Protein AF-A0A101II07-F1 (afdb_monomer)

Foldseek 3Di:
DQPDPDPLVPDDLLCLLVQLLSLLLQLQQQQDDVSNVVSLVSLLSNLVSLCVRALVPLVCCLPPLQSNLLSLLSLLCLLQPVLPQCLVPQDAPDPVSVVSNVCSVVPVLVSSLVSSVSSLVSNVSSCPRPLNVLVVVVCVPQPNVLSVVSRCVVPVPCHNVNSLVSSLSNLVSLLVCLVRDPRCQQCNDPVDGHSSLSNNLLRQFQQDLFFTKDFPPRNDDLQLLQLLLQLLLCQCCVPSDHVVLPGDRLAQAEEEEAEKLAPCRVVSSLSNLFQNVLSRYFYAYEPAHADLVLSLCCLAPVDDLSRYAWYKYWAPPWDFSRMIGIATDGSNSHRRDPSNSVSSSSSSSSCSSSVHGGRGDDVVVCVVVVSYHYDHSQVVVLVVLQCAPVPDPGDHDDLQVVCVVQVVHEAEAEPLLISCQPRVVVNCVVSVHHYDYDNNHSDSNSVPFRISDPDPPRD

Sequence (459 aa):
MSKQGFEFEELEVAQFGMAFNGLNRDLMTAEDAEAWQPVIQAMSQFLDVLDQKLISNQAKIAEDHGDSSRAFSILLTLIAVGTQYRLEQFKPKDDAGRERRRIIVEEYIPQTGALRGKAIDLAKKYLAAPVFDSLRDAINYEILPLLDSMDYQKDPDRWMPFRVVQIANIYERLYGFRLRSADPLLVGDDQKPGLLRAIYDRKYLRFGTSGVRGRWAADFTERRAKQVVQAVCDFLNDIDVPDFVGAENLSGKKIVIGYDTRRNADRVAEWTASVCLANGFEVAFANRDTPTPALVYYLTDYLPAEDVAGLLICTASHNPPEWQGIKFNPRLGYPAPSNVTDYLAFHINELQLLDAGARTTDVEEARLSGRLKGFDPLDDYVNWIKDNGNGNARIPVDFDRIRDFFSDKMLVIDEFHGSGRGYMTRLAGEAGVRYTVIHAQRDPELTGLAYANPEEPFI

Solvent-accessible surface area (backbone atoms only — not comparable to full-atom values): 24416 Å² total; per-residue (Å²): 119,54,98,64,85,70,61,63,88,76,60,50,76,91,47,48,40,59,55,49,44,53,46,53,49,50,48,69,66,36,86,49,69,84,52,31,52,46,33,54,52,50,49,50,53,50,52,52,46,49,34,65,77,38,49,70,34,46,66,50,50,57,73,36,35,71,59,35,21,42,53,53,34,52,29,48,47,39,49,22,52,56,51,47,50,73,65,76,66,55,74,58,89,51,71,69,34,47,52,52,46,48,50,42,62,72,46,49,48,55,54,33,29,50,51,26,42,53,29,44,55,50,49,53,50,45,66,63,26,72,79,38,57,79,44,43,68,58,41,62,72,68,37,49,57,49,52,62,67,60,28,34,93,82,45,72,84,63,44,34,74,56,28,46,53,43,48,48,51,44,40,54,51,52,42,56,44,48,82,66,44,86,50,54,59,41,51,30,58,99,88,45,81,4,37,32,51,41,36,42,74,44,51,76,52,68,38,47,79,66,23,40,68,25,41,54,80,74,66,35,38,73,68,54,53,32,31,52,44,38,34,52,46,34,42,37,49,45,57,92,60,58,76,90,53,62,69,57,73,36,68,62,23,26,34,38,37,33,17,32,42,46,82,56,16,63,62,49,37,51,49,44,48,15,25,41,46,50,70,50,30,29,35,40,34,48,74,51,53,42,32,69,70,50,53,31,42,46,49,55,72,70,40,63,75,88,49,44,44,22,36,40,35,20,39,44,80,51,53,53,64,64,42,36,24,44,24,57,20,46,46,82,48,48,65,44,53,67,60,46,26,52,48,42,21,51,46,32,38,46,36,53,53,61,68,53,81,50,59,65,47,68,56,66,62,30,40,76,71,59,44,34,40,76,44,75,57,63,67,62,46,52,50,52,52,62,46,28,41,66,93,51,96,48,76,60,59,60,46,65,62,51,25,61,72,33,69,90,51,76,46,78,43,76,33,55,20,40,24,54,43,67,54,61,61,48,53,37,50,75,34,68,39,53,67,50,76,41,52,68,54,84,36,43,80,31,84,96,47,88,39,57,38,95,45,88,89,52,102

Radius of gyration: 24.93 Å; Cα contacts (8 Å, |Δi|>4): 748; chains: 1; bounding box: 62×57×58 Å

pLDDT: mean 93.77, std 6.98, range [34.81, 98.94]

Structure (mmCIF, N/CA/C/O backbone):
data_AF-A0A101II07-F1
#
_entry.id   AF-A0A101II07-F1
#
loop_
_atom_site.group_PDB
_atom_site.id
_atom_site.type_symbol
_atom_site.label_atom_id
_atom_site.label_alt_id
_atom_site.label_comp_id
_atom_site.label_asym_id
_atom_site.label_entity_id
_atom_site.label_seq_id
_atom_site.pdbx_PDB_ins_code
_atom_site.Cartn_x
_atom_site.Cartn_y
_atom_site.Cartn_z
_atom_site.occupancy
_atom_site.B_iso_or_equiv
_atom_site.auth_seq_id
_atom_site.auth_comp_id
_atom_site.auth_asym_id
_atom_site.auth_atom_id
_atom_site.pdbx_PDB_model_num
ATOM 1 N N . MET A 1 1 ? -10.588 26.723 13.654 1.00 34.81 1 MET A N 1
ATOM 2 C CA . MET A 1 1 ? -11.704 26.075 12.932 1.00 34.81 1 MET A CA 1
ATOM 3 C C . MET A 1 1 ? -11.079 25.230 11.841 1.00 34.81 1 MET A C 1
ATOM 5 O O . MET A 1 1 ? -10.252 25.768 11.117 1.00 34.81 1 MET A O 1
ATOM 9 N N . SER A 1 2 ? -11.376 23.929 11.788 1.00 39.50 2 SER A N 1
ATOM 10 C CA . SER A 1 2 ? -10.920 23.068 10.683 1.00 39.50 2 SER A CA 1
ATOM 11 C C . SER A 1 2 ? -11.383 23.670 9.348 1.00 39.50 2 SER A C 1
ATOM 13 O O . SER A 1 2 ? -12.411 24.356 9.321 1.00 39.50 2 SER A O 1
ATOM 15 N N . LYS A 1 3 ? -10.654 23.440 8.246 1.00 49.25 3 LYS A N 1
ATOM 16 C CA . LYS A 1 3 ? -11.093 23.918 6.917 1.00 49.25 3 LYS A CA 1
ATOM 17 C C . LYS A 1 3 ? -12.462 23.341 6.527 1.00 49.25 3 LYS A C 1
ATOM 19 O O . LYS A 1 3 ? -13.152 23.911 5.687 1.00 49.25 3 LYS A O 1
ATOM 24 N N . GLN A 1 4 ? -12.873 22.252 7.174 1.00 53.72 4 GLN A N 1
ATOM 25 C CA . GLN A 1 4 ? -14.207 21.673 7.105 1.00 53.72 4 GLN A CA 1
ATOM 26 C C . GLN A 1 4 ? -14.983 22.027 8.386 1.00 53.72 4 GLN A C 1
ATOM 28 O O . GLN A 1 4 ? -14.682 21.547 9.481 1.00 53.72 4 GLN A O 1
ATOM 33 N N . GLY A 1 5 ? -15.962 22.924 8.270 1.00 53.25 5 GLY A N 1
ATOM 34 C CA . GLY A 1 5 ? -16.843 23.336 9.365 1.00 53.25 5 GLY A CA 1
ATOM 35 C C . GLY A 1 5 ? -17.804 22.223 9.784 1.00 53.25 5 GLY A C 1
ATOM 36 O O . GLY A 1 5 ? -18.990 22.302 9.493 1.00 53.25 5 GLY A O 1
ATOM 37 N N . PHE A 1 6 ? -17.299 21.170 10.427 1.00 61.41 6 PHE A N 1
ATOM 38 C CA . PHE A 1 6 ? -18.148 20.141 11.014 1.00 61.41 6 PHE A CA 1
ATOM 39 C C . PHE A 1 6 ? -18.793 20.670 12.292 1.00 61.41 6 PHE A C 1
ATOM 41 O O . PHE A 1 6 ? -18.102 20.995 13.259 1.00 61.41 6 PHE A O 1
ATO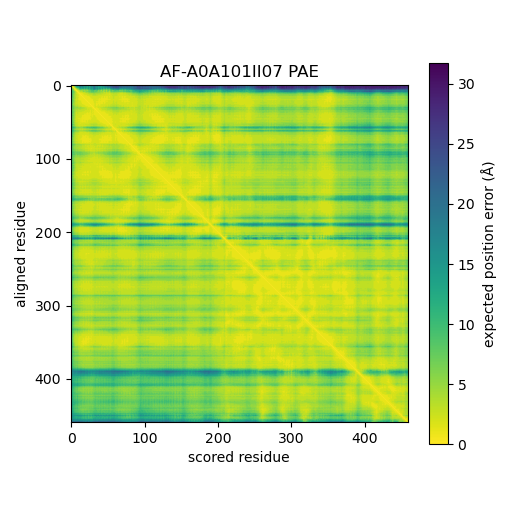M 48 N N . GLU A 1 7 ? -20.121 20.694 12.320 1.00 78.44 7 GLU A N 1
ATOM 49 C CA . GLU A 1 7 ? -20.871 20.745 13.570 1.00 78.44 7 GLU A CA 1
ATOM 50 C C . GLU A 1 7 ? -20.822 19.347 14.197 1.00 78.44 7 GLU A C 1
ATOM 52 O O . GLU A 1 7 ? -21.615 18.464 13.878 1.00 78.44 7 GLU A O 1
ATOM 57 N N . PHE A 1 8 ? -19.806 19.103 15.033 1.00 82.25 8 PHE A N 1
ATOM 58 C CA . PHE A 1 8 ? -19.496 17.767 15.554 1.00 82.25 8 PHE A CA 1
ATOM 59 C C . PHE A 1 8 ? -20.674 17.094 16.277 1.00 82.25 8 PHE A C 1
ATOM 61 O O . PHE A 1 8 ? -20.804 15.874 16.216 1.00 82.25 8 PHE A O 1
ATOM 68 N N . GLU A 1 9 ? -21.551 17.863 16.921 1.00 77.12 9 GLU A N 1
ATOM 69 C CA . GLU A 1 9 ? -22.730 17.330 17.618 1.00 77.12 9 GLU A CA 1
ATOM 70 C C . GLU A 1 9 ? -23.759 16.714 16.648 1.00 77.12 9 GLU A C 1
ATOM 72 O O . GLU A 1 9 ? -24.388 15.694 16.958 1.00 77.12 9 GLU A O 1
ATOM 77 N N . GLU A 1 10 ? -23.858 17.254 15.432 1.00 87.88 10 GLU A N 1
ATOM 78 C CA . GLU A 1 10 ? -24.752 16.775 14.372 1.00 87.88 10 GLU A CA 1
ATOM 79 C C . GLU A 1 10 ? -24.145 15.630 13.545 1.00 87.88 10 GLU A C 1
ATOM 81 O O . GLU A 1 10 ? -24.823 15.032 12.715 1.00 87.88 10 GLU A O 1
ATOM 86 N N . LEU A 1 11 ? -22.875 15.280 13.778 1.00 90.56 11 LEU A N 1
ATOM 87 C CA . LEU A 1 11 ? -22.165 14.288 12.973 1.00 90.56 11 LEU A CA 1
ATOM 88 C C . LEU A 1 11 ? -22.763 12.886 13.154 1.00 90.56 11 LEU A C 1
ATOM 90 O O . LEU A 1 11 ? -22.750 12.330 14.256 1.00 90.56 11 LEU A O 1
ATOM 94 N N . GLU A 1 12 ? -23.253 12.287 12.075 1.00 91.31 12 GLU A N 1
ATOM 95 C CA . GLU A 1 12 ? -23.774 10.921 12.086 1.00 91.31 12 GLU A CA 1
ATOM 96 C C . GLU A 1 12 ? -22.651 9.883 11.963 1.00 91.31 12 GLU A C 1
ATOM 98 O O . GLU A 1 12 ? -21.600 10.142 11.375 1.00 91.31 12 GLU A O 1
ATOM 103 N N . VAL A 1 13 ? -22.874 8.671 12.488 1.00 91.00 13 VAL A N 1
ATOM 104 C CA . VAL A 1 13 ? -21.845 7.607 12.527 1.00 91.00 13 VAL A CA 1
ATOM 105 C C . VAL A 1 13 ? -21.311 7.277 11.125 1.00 91.00 13 VAL A C 1
ATOM 107 O O . VAL A 1 13 ? -20.101 7.141 10.931 1.00 91.00 13 VAL A O 1
ATOM 110 N N . ALA A 1 14 ? -22.191 7.263 10.120 1.00 90.69 14 ALA A N 1
ATOM 111 C CA . ALA A 1 14 ? -21.824 7.041 8.722 1.00 90.69 14 ALA A CA 1
ATOM 112 C C . ALA A 1 14 ? -20.841 8.098 8.168 1.00 90.69 14 ALA A C 1
ATOM 114 O O . ALA A 1 14 ? -20.113 7.830 7.213 1.00 90.69 14 ALA A O 1
ATOM 115 N N . GLN A 1 15 ? -20.784 9.292 8.768 1.00 94.38 15 GLN A N 1
ATOM 116 C CA . GLN A 1 15 ? -19.916 10.396 8.348 1.00 94.38 15 GLN A CA 1
ATOM 117 C C . GLN A 1 15 ? -18.546 10.384 9.043 1.00 94.38 15 GLN A C 1
ATOM 119 O O . GLN A 1 15 ? -17.667 11.162 8.666 1.00 94.38 15 GLN A O 1
ATOM 124 N N . PHE A 1 16 ? -18.313 9.494 10.016 1.00 95.69 16 PHE A N 1
ATOM 125 C CA . PHE A 1 16 ? -17.067 9.464 10.790 1.00 95.69 16 PHE A CA 1
ATOM 126 C C . PHE A 1 16 ? -15.820 9.242 9.937 1.00 95.69 16 PHE A C 1
ATOM 128 O O . PHE A 1 16 ? -14.796 9.866 10.199 1.00 95.69 16 PHE A O 1
ATOM 135 N N . GLY A 1 17 ? -15.898 8.410 8.892 1.00 96.31 17 GLY A N 1
ATOM 136 C CA . GLY A 1 17 ? -14.773 8.214 7.970 1.00 96.31 17 GLY A CA 1
ATOM 137 C C . GLY A 1 17 ? -14.383 9.505 7.245 1.00 96.31 17 GLY A C 1
ATOM 138 O O . GLY A 1 17 ? -13.204 9.837 7.162 1.00 96.31 17 GLY A O 1
ATOM 139 N N . MET A 1 18 ? -15.376 10.263 6.771 1.00 96.19 18 MET A N 1
ATOM 140 C CA . MET A 1 18 ? -15.161 11.527 6.060 1.00 96.19 18 MET A CA 1
ATOM 141 C C . MET A 1 18 ? -14.607 12.607 6.987 1.00 96.19 18 MET A C 1
ATOM 143 O O . MET A 1 18 ? -13.607 13.237 6.650 1.00 96.19 18 MET A O 1
ATOM 147 N N . ALA A 1 19 ? -15.210 12.772 8.167 1.00 96.50 19 ALA A N 1
ATOM 148 C CA . ALA A 1 19 ? -14.749 13.739 9.157 1.00 96.50 19 ALA A CA 1
ATOM 149 C C . ALA A 1 19 ? -13.323 13.434 9.632 1.00 96.50 19 ALA A C 1
ATOM 151 O O . ALA A 1 19 ? -12.477 14.328 9.664 1.00 96.50 19 ALA A O 1
ATOM 152 N N . PHE A 1 20 ? -13.025 12.165 9.937 1.00 97.50 20 PHE A N 1
ATOM 153 C CA . PHE A 1 20 ? -11.681 11.762 10.334 1.00 97.50 20 PHE A CA 1
ATOM 154 C C . PHE A 1 20 ? -10.655 12.015 9.228 1.00 97.50 20 PHE A C 1
ATOM 156 O O . PHE A 1 20 ? -9.605 12.580 9.516 1.00 97.50 20 PHE A O 1
ATOM 163 N N . ASN A 1 21 ? -10.942 11.636 7.977 1.00 96.88 21 ASN A N 1
ATOM 164 C CA . ASN A 1 21 ? -10.013 11.858 6.865 1.00 96.88 21 ASN A CA 1
ATOM 165 C C . ASN A 1 21 ? -9.688 13.347 6.693 1.00 96.88 21 ASN A C 1
ATOM 167 O O . ASN A 1 21 ? -8.514 13.698 6.596 1.00 96.88 21 ASN A O 1
ATOM 171 N N . GLY A 1 22 ? -10.701 14.222 6.743 1.00 96.00 22 GLY A N 1
ATOM 172 C CA . GLY A 1 22 ? -10.507 15.672 6.681 1.00 96.00 22 GLY A CA 1
ATOM 173 C C . GLY A 1 22 ? -9.586 16.187 7.788 1.00 96.00 22 GLY A C 1
ATOM 174 O O . GLY A 1 22 ? -8.566 16.814 7.509 1.00 96.00 22 GLY A O 1
ATOM 175 N N . LEU A 1 23 ? -9.882 15.840 9.044 1.00 96.06 23 LEU A N 1
ATOM 176 C CA . LEU A 1 23 ? -9.069 16.255 10.193 1.00 96.06 23 LEU A CA 1
ATOM 177 C C . LEU A 1 23 ? -7.649 15.675 10.157 1.00 96.06 23 LEU A C 1
ATOM 179 O O . LEU A 1 23 ? -6.684 16.354 10.501 1.00 96.06 23 LEU A O 1
ATOM 183 N N . ASN A 1 24 ? -7.500 14.415 9.751 1.00 95.81 24 ASN A N 1
ATOM 184 C CA . ASN A 1 24 ? -6.204 13.747 9.689 1.00 95.81 24 ASN A CA 1
ATOM 185 C C . ASN A 1 24 ? -5.328 14.342 8.574 1.00 95.81 24 ASN A C 1
ATOM 187 O O . ASN A 1 24 ? -4.112 14.444 8.729 1.00 95.81 24 ASN A O 1
ATOM 191 N N . ARG A 1 25 ? -5.939 14.789 7.472 1.00 95.31 25 ARG A N 1
ATOM 192 C CA . ARG A 1 25 ? -5.268 15.491 6.370 1.00 95.31 25 ARG A CA 1
ATOM 193 C C . ARG A 1 25 ? -4.876 16.917 6.751 1.00 95.31 25 ARG A C 1
ATOM 195 O O . ARG A 1 25 ? -3.749 17.328 6.467 1.00 95.31 25 ARG A O 1
ATOM 202 N N . ASP A 1 26 ? -5.737 17.635 7.469 1.00 95.06 26 ASP A N 1
ATOM 203 C CA . ASP A 1 26 ? -5.389 18.929 8.069 1.00 95.06 26 ASP A CA 1
ATOM 204 C C . ASP A 1 26 ? -4.197 18.772 9.038 1.00 95.06 26 ASP A C 1
ATOM 206 O O . ASP A 1 26 ? -3.255 19.564 9.010 1.00 95.06 26 ASP A O 1
ATOM 210 N N . LEU A 1 27 ? -4.162 17.694 9.833 1.00 94.62 27 LEU A N 1
ATOM 211 C CA . LEU A 1 27 ? -3.056 17.416 10.758 1.00 94.62 27 LEU A CA 1
ATOM 212 C C . LEU A 1 27 ? -1.766 17.027 10.021 1.00 94.62 27 LEU A C 1
ATOM 214 O O . LEU A 1 27 ? -0.676 17.441 10.416 1.00 94.62 27 LEU A O 1
ATOM 218 N N . MET A 1 28 ? -1.873 16.250 8.939 1.00 93.88 28 MET A N 1
ATOM 219 C CA . MET A 1 28 ? -0.735 15.871 8.097 1.00 93.88 28 MET A CA 1
ATOM 220 C C . MET A 1 28 ? -0.077 17.091 7.445 1.00 93.88 28 MET A C 1
ATOM 222 O O . MET A 1 28 ? 1.154 17.149 7.357 1.00 93.88 28 MET A O 1
ATOM 226 N N . THR A 1 29 ? -0.877 18.062 7.008 1.00 93.56 29 THR A N 1
ATOM 227 C CA . THR A 1 29 ? -0.419 19.247 6.266 1.00 93.56 29 THR A CA 1
ATOM 228 C C . THR A 1 29 ? 0.008 20.414 7.156 1.00 93.56 29 THR A C 1
ATOM 230 O O . THR A 1 29 ? 0.790 21.246 6.708 1.00 93.56 29 THR A O 1
ATOM 233 N N . ALA A 1 30 ? -0.414 20.459 8.422 1.00 93.19 30 ALA A N 1
ATOM 234 C CA . ALA A 1 30 ? -0.081 21.541 9.349 1.00 93.19 30 ALA A CA 1
ATOM 235 C C . ALA A 1 30 ? 1.435 21.713 9.587 1.00 93.19 30 ALA A C 1
ATOM 237 O O . ALA A 1 30 ? 2.133 20.778 9.988 1.00 93.19 30 ALA A O 1
ATOM 238 N N . GLU A 1 31 ? 1.972 22.914 9.361 1.00 89.06 31 GLU A N 1
ATOM 239 C CA . GLU A 1 31 ? 3.422 23.161 9.403 1.00 89.06 31 GLU A CA 1
ATOM 240 C C . GLU A 1 31 ? 3.943 23.812 10.686 1.00 89.06 31 GLU A C 1
ATOM 242 O O . GLU A 1 31 ? 5.141 23.666 10.981 1.00 89.06 31 GLU A O 1
ATOM 247 N N . ASP A 1 32 ? 3.063 24.492 11.419 1.00 91.00 32 ASP A N 1
ATOM 248 C CA . ASP A 1 32 ? 3.349 25.314 12.593 1.00 91.00 32 ASP A CA 1
ATOM 249 C C . ASP A 1 32 ? 2.227 25.237 13.649 1.00 91.00 32 ASP A C 1
ATOM 251 O O . ASP A 1 32 ? 1.185 24.602 13.449 1.00 91.00 32 ASP A O 1
ATOM 255 N N . ALA A 1 33 ? 2.466 25.884 14.794 1.00 90.50 33 ALA A N 1
ATOM 256 C CA . ALA A 1 33 ? 1.568 25.871 15.942 1.00 90.50 33 ALA A CA 1
ATOM 257 C C . ALA A 1 33 ? 0.176 26.424 15.635 1.00 90.50 33 ALA A C 1
ATOM 259 O O . AL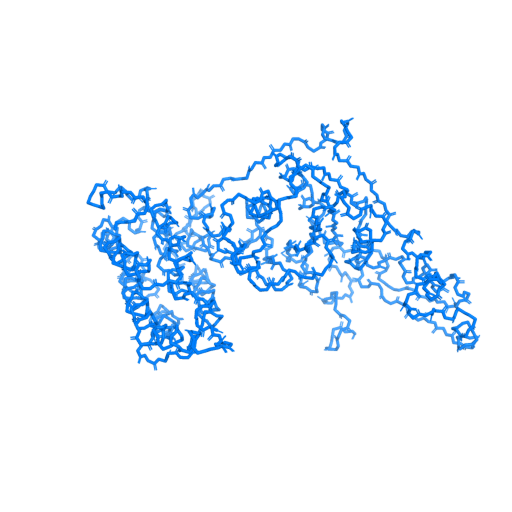A A 1 33 ? -0.818 25.843 16.072 1.00 90.50 33 ALA A O 1
ATOM 260 N N . GLU A 1 34 ? 0.096 27.494 14.847 1.00 92.44 34 GLU A N 1
ATOM 261 C CA . GLU A 1 34 ? -1.176 28.101 14.462 1.00 92.44 34 GLU A CA 1
ATOM 262 C C . GLU A 1 34 ? -2.007 27.146 13.596 1.00 92.44 34 GLU A C 1
ATOM 264 O O . GLU A 1 34 ? -3.232 27.097 13.728 1.00 92.44 34 GLU A O 1
ATOM 269 N N . ALA A 1 35 ? -1.345 26.332 12.767 1.00 93.38 35 ALA A N 1
ATOM 270 C CA . ALA A 1 35 ? -1.991 25.333 11.931 1.00 93.38 35 ALA A CA 1
ATOM 271 C C . ALA A 1 35 ? -2.399 24.063 12.699 1.00 93.38 35 ALA A C 1
ATOM 273 O O . ALA A 1 35 ? -3.531 23.603 12.545 1.00 93.38 35 ALA A O 1
ATOM 274 N N . TRP A 1 36 ? -1.523 23.464 13.520 1.00 94.81 36 TRP A N 1
ATOM 275 C CA . TRP A 1 36 ? -1.840 22.166 14.142 1.00 94.81 36 TRP A CA 1
ATOM 276 C C . TRP A 1 36 ? -2.691 22.276 15.408 1.00 94.81 36 TRP A C 1
ATOM 278 O O . TRP A 1 36 ? -3.478 21.366 15.667 1.00 94.81 36 TRP A O 1
ATOM 288 N N . GLN A 1 37 ? -2.590 23.353 16.201 1.00 94.44 37 GLN A N 1
ATOM 289 C CA . GLN A 1 37 ? -3.314 23.443 17.480 1.00 94.44 37 GLN A CA 1
ATOM 290 C C . GLN A 1 37 ? -4.845 23.351 17.304 1.00 94.44 37 GLN A C 1
ATOM 292 O O . GLN A 1 37 ? -5.468 22.527 17.986 1.00 94.44 37 GLN A O 1
ATOM 297 N N . PRO A 1 38 ? -5.482 24.088 16.364 1.00 94.88 38 PRO A N 1
ATOM 298 C CA . PRO A 1 38 ? -6.923 23.975 16.139 1.00 94.88 38 PRO A CA 1
ATOM 299 C C . PRO A 1 38 ? -7.340 22.584 15.651 1.00 94.88 38 PRO A C 1
ATOM 301 O O . PRO A 1 38 ? -8.431 22.118 15.977 1.00 94.88 38 PRO A O 1
ATOM 304 N N . VAL A 1 39 ? -6.482 21.917 14.874 1.00 95.38 39 VAL A N 1
ATOM 305 C CA . VAL A 1 39 ? -6.759 20.585 14.325 1.00 95.38 39 VAL A CA 1
ATOM 306 C C . VAL A 1 39 ? -6.659 19.518 15.410 1.00 95.38 39 VAL A C 1
ATOM 308 O O . VAL A 1 39 ? -7.523 18.650 15.486 1.00 95.38 39 VAL A O 1
ATOM 311 N N . ILE A 1 40 ? -5.666 19.602 16.300 1.00 96.50 40 ILE A N 1
ATOM 312 C CA . ILE A 1 40 ? -5.541 18.705 17.459 1.00 96.50 40 ILE A CA 1
ATOM 313 C C . ILE A 1 40 ? -6.764 18.844 18.372 1.00 96.50 40 ILE A C 1
ATOM 315 O O . ILE A 1 40 ? -7.322 17.835 18.811 1.00 96.50 40 ILE A O 1
ATOM 319 N N . GLN A 1 41 ? -7.223 20.076 18.621 1.00 95.62 41 GLN A N 1
ATOM 320 C CA . GLN A 1 41 ? -8.437 20.321 19.399 1.00 95.62 41 GLN A CA 1
ATOM 321 C C . GLN A 1 41 ? -9.673 19.711 18.722 1.00 95.62 41 GLN A C 1
ATOM 323 O O . GLN A 1 41 ? -10.435 19.000 19.377 1.00 95.62 41 GLN A O 1
ATOM 328 N N . ALA A 1 42 ? -9.842 19.940 17.418 1.00 95.94 42 ALA A N 1
ATOM 329 C CA . ALA A 1 42 ? -10.951 19.391 16.642 1.00 95.94 42 ALA A CA 1
ATOM 330 C C . ALA A 1 42 ? -10.925 17.853 16.596 1.00 95.94 42 ALA A C 1
ATOM 332 O O . ALA A 1 42 ? -11.958 17.218 16.783 1.00 95.94 42 ALA A O 1
ATOM 333 N N . MET A 1 43 ? -9.751 17.237 16.433 1.00 97.25 43 MET A N 1
ATOM 334 C CA . MET A 1 43 ? -9.599 15.780 16.486 1.00 97.25 43 MET A CA 1
ATOM 335 C C . MET A 1 43 ? -9.931 15.232 17.879 1.00 97.25 43 MET A C 1
ATOM 337 O O . MET A 1 43 ? -10.577 14.194 17.991 1.00 97.25 43 MET A O 1
ATOM 341 N N . SER A 1 44 ? -9.557 15.937 18.951 1.00 97.19 44 SER A N 1
ATOM 342 C CA . SER A 1 44 ? -9.945 15.553 20.313 1.00 97.19 44 SER A CA 1
ATOM 343 C C . SER A 1 44 ? -11.465 15.600 20.506 1.00 97.19 44 SER A C 1
ATOM 345 O O . SER A 1 44 ? -12.025 14.638 21.029 1.00 97.19 44 SER A O 1
ATOM 347 N N . GLN A 1 45 ? -12.141 16.656 20.039 1.00 96.50 45 GLN A N 1
ATOM 348 C CA . GLN A 1 45 ? -13.608 16.766 20.080 1.00 96.50 45 GLN A CA 1
ATOM 349 C C . GLN A 1 45 ? -14.287 15.677 19.242 1.00 96.50 45 GLN A C 1
ATOM 351 O O . GLN A 1 45 ? -15.244 15.050 19.689 1.00 96.50 45 GLN A O 1
ATOM 356 N N . PHE A 1 46 ? -13.753 15.389 18.054 1.00 97.31 46 PHE A N 1
ATOM 357 C CA . PHE A 1 46 ? -14.215 14.284 17.221 1.00 97.31 46 PHE A CA 1
ATOM 358 C C . PHE A 1 46 ? -14.136 12.938 17.960 1.00 97.31 46 PHE A C 1
ATOM 360 O O . PHE A 1 46 ? -15.078 12.152 17.889 1.00 97.31 46 PHE A O 1
ATOM 367 N N . LEU A 1 47 ? -13.064 12.682 18.721 1.00 97.88 47 LEU A N 1
ATOM 368 C CA . LEU A 1 47 ? -12.957 11.471 19.543 1.00 97.88 47 LEU A CA 1
ATOM 369 C C . LEU A 1 47 ? -14.018 11.402 20.654 1.00 97.88 47 LEU A C 1
ATOM 371 O O . LEU A 1 47 ? -14.470 10.302 20.966 1.00 97.88 47 LEU A O 1
ATOM 375 N N . ASP A 1 48 ? -14.442 12.535 21.226 1.00 97.19 48 ASP A N 1
ATOM 376 C CA . ASP A 1 48 ? -15.538 12.558 22.210 1.00 97.19 48 ASP A CA 1
ATOM 377 C C . ASP A 1 48 ? -16.874 12.171 21.563 1.00 97.19 48 ASP A C 1
ATOM 379 O O . ASP A 1 48 ? -17.623 11.361 22.111 1.00 97.19 48 ASP A O 1
ATOM 383 N N . VAL A 1 49 ? -17.146 12.678 20.358 1.00 96.44 49 VAL A N 1
ATOM 384 C CA . VAL A 1 49 ? -18.353 12.322 19.595 1.00 96.44 49 VAL A CA 1
ATOM 385 C C . VAL A 1 49 ? -18.327 10.860 19.148 1.00 96.44 49 VAL A C 1
ATOM 387 O O . VAL A 1 49 ? -19.336 10.160 19.269 1.00 96.44 49 VAL A O 1
ATOM 390 N N . LEU A 1 50 ? -17.174 10.376 18.675 1.00 96.44 50 LEU A N 1
ATOM 391 C CA . LEU A 1 50 ? -16.952 8.971 18.331 1.00 96.44 50 LEU A CA 1
ATOM 392 C C . LEU A 1 50 ? -17.238 8.064 19.536 1.00 96.44 50 LEU A C 1
ATOM 394 O O . LEU A 1 50 ? -17.902 7.031 19.397 1.00 96.44 50 LEU A O 1
ATOM 398 N N . ASP A 1 51 ? -16.774 8.463 20.724 1.00 97.31 51 ASP A N 1
ATOM 399 C CA . ASP A 1 51 ? -17.055 7.735 21.955 1.00 97.31 51 ASP A CA 1
ATOM 400 C C . ASP A 1 51 ? -18.548 7.733 22.283 1.00 97.31 51 ASP A C 1
ATOM 402 O O . ASP A 1 51 ? -19.153 6.670 22.435 1.00 97.31 51 ASP A O 1
ATOM 406 N N . GLN A 1 52 ? -19.164 8.912 22.336 1.00 95.44 52 GLN A N 1
ATOM 407 C CA . GLN A 1 52 ? -20.562 9.073 22.721 1.00 95.44 52 GLN A CA 1
ATOM 408 C C . GLN A 1 52 ? -21.521 8.312 21.795 1.00 95.44 52 GLN A C 1
ATOM 410 O O . GLN A 1 52 ? -22.431 7.631 22.271 1.00 95.44 52 GLN A O 1
ATOM 415 N N . LYS A 1 53 ? -21.348 8.429 20.472 1.00 93.44 53 LYS A N 1
ATOM 416 C CA . LYS A 1 53 ? -22.313 7.895 19.495 1.00 93.44 53 LYS A CA 1
ATOM 417 C C . LYS A 1 53 ? -22.102 6.417 19.160 1.00 93.44 53 LYS A C 1
ATOM 419 O O . LYS A 1 53 ? -23.048 5.782 18.671 1.00 93.44 53 LYS A O 1
ATOM 424 N N . LEU A 1 54 ? -20.906 5.874 19.420 1.00 94.31 54 LEU A N 1
ATOM 425 C CA . LEU A 1 54 ? -20.554 4.502 19.054 1.00 94.31 54 LEU A CA 1
ATOM 426 C C . LEU A 1 54 ? -19.837 3.716 20.161 1.00 94.31 54 LEU A C 1
ATOM 428 O O . LEU A 1 54 ? -20.372 2.700 20.587 1.00 94.31 54 LEU A O 1
ATOM 432 N N . ILE A 1 55 ? -18.663 4.142 20.643 1.00 95.50 55 ILE A N 1
ATOM 433 C CA . ILE A 1 55 ? -17.827 3.291 21.525 1.00 95.50 55 ILE A CA 1
ATOM 434 C C . ILE A 1 55 ? -18.499 3.036 22.884 1.00 95.50 55 ILE A C 1
ATOM 436 O O . ILE A 1 55 ? -18.444 1.929 23.418 1.00 95.50 55 ILE A O 1
ATOM 440 N N . SER A 1 56 ? -19.179 4.040 23.435 1.00 94.62 56 SER A N 1
ATOM 441 C CA . SER A 1 56 ? -19.983 3.912 24.656 1.00 94.62 56 SER A CA 1
ATOM 442 C C . SER A 1 56 ? -21.272 3.117 24.442 1.00 94.62 56 SER A C 1
ATOM 444 O O . SER A 1 56 ? -21.847 2.610 25.405 1.00 94.62 56 SER A O 1
ATOM 446 N N . ASN A 1 57 ? -21.727 2.971 23.195 1.00 92.19 57 ASN A N 1
ATOM 447 C CA . ASN A 1 57 ? -22.888 2.165 22.848 1.00 92.19 57 ASN A CA 1
ATOM 448 C C . ASN A 1 57 ? -22.448 0.745 22.464 1.00 92.19 57 ASN A C 1
ATOM 450 O O . ASN A 1 57 ? -22.368 0.378 21.293 1.00 92.19 57 ASN A O 1
ATOM 454 N N . GLN A 1 58 ? -22.168 -0.068 23.482 1.00 86.12 58 GLN A N 1
ATOM 455 C CA . GLN A 1 58 ? -21.599 -1.405 23.304 1.00 86.12 58 GLN A CA 1
ATOM 456 C C . GLN A 1 58 ? -22.467 -2.359 22.462 1.00 86.12 58 GLN A C 1
ATOM 458 O O . GLN A 1 58 ? -21.921 -3.269 21.843 1.00 86.12 58 GLN A O 1
ATOM 463 N N . ALA A 1 59 ? -23.786 -2.143 22.388 1.00 86.56 59 ALA A N 1
ATOM 464 C CA . ALA A 1 59 ? -24.670 -2.916 21.512 1.00 86.56 59 ALA A CA 1
ATOM 465 C C . ALA A 1 59 ? -24.382 -2.636 20.026 1.00 86.56 59 ALA A C 1
ATOM 467 O O . ALA A 1 59 ? -24.232 -3.568 19.236 1.00 86.56 59 ALA A O 1
ATOM 468 N N . LYS A 1 60 ? -24.177 -1.362 19.654 1.00 88.81 60 LYS A N 1
ATOM 469 C CA . LYS A 1 60 ? -23.824 -0.985 18.274 1.00 88.81 60 LYS A CA 1
ATOM 470 C C . LYS A 1 60 ? -22.513 -1.605 17.801 1.00 88.81 60 LYS A C 1
ATOM 472 O O . LYS A 1 60 ? -22.396 -1.927 16.623 1.00 88.81 60 LYS A O 1
ATOM 477 N N . ILE A 1 61 ? -21.547 -1.798 18.705 1.00 92.56 61 ILE A N 1
ATOM 478 C CA . ILE A 1 61 ? -20.265 -2.442 18.375 1.00 92.56 61 ILE A CA 1
ATOM 479 C C . ILE A 1 61 ? -20.491 -3.847 17.799 1.00 92.56 61 ILE A C 1
ATOM 481 O O . ILE A 1 61 ? -19.773 -4.251 16.882 1.00 92.56 61 ILE A O 1
ATOM 485 N N . ALA A 1 62 ? -21.484 -4.568 18.323 1.00 88.69 62 ALA A N 1
ATOM 486 C CA . ALA A 1 62 ? -21.807 -5.935 17.940 1.00 88.69 62 ALA A CA 1
ATOM 487 C C . ALA A 1 62 ? -22.740 -6.018 16.719 1.00 88.69 62 ALA A C 1
ATOM 489 O O . ALA A 1 62 ? -22.632 -6.943 15.924 1.00 88.69 62 ALA A O 1
ATOM 490 N N . GLU A 1 63 ? -23.661 -5.067 16.563 1.00 88.00 63 GLU A N 1
ATOM 491 C CA . GLU A 1 63 ? -24.711 -5.131 15.536 1.00 88.00 63 GLU A CA 1
ATOM 492 C C . GLU A 1 63 ? -24.270 -4.543 14.185 1.00 88.00 63 GLU A C 1
ATOM 494 O O . GLU A 1 63 ? -24.565 -5.111 13.124 1.00 88.00 63 GLU A O 1
ATOM 499 N N . ASP A 1 64 ? -23.512 -3.440 14.209 1.00 91.94 64 ASP A N 1
ATOM 500 C CA . ASP A 1 64 ? -23.050 -2.737 13.011 1.00 91.94 64 ASP A CA 1
ATOM 501 C C . ASP A 1 64 ? -21.550 -2.945 12.786 1.00 91.94 64 ASP A C 1
ATOM 503 O O . ASP A 1 64 ? -20.712 -2.101 13.106 1.00 91.94 64 ASP A O 1
ATOM 507 N N . HIS A 1 65 ? -21.191 -4.088 12.198 1.00 94.12 65 HIS A N 1
ATOM 508 C CA . HIS A 1 65 ? -19.791 -4.413 11.911 1.00 94.12 65 HIS A CA 1
ATOM 509 C C . HIS A 1 65 ? -19.112 -3.377 10.999 1.00 94.12 65 HIS A C 1
ATOM 511 O O . HIS A 1 65 ? -17.894 -3.206 11.078 1.00 94.12 65 HIS A O 1
ATOM 517 N N . GLY A 1 66 ? -19.865 -2.701 10.125 1.00 93.81 66 GLY A N 1
ATOM 518 C CA . GLY A 1 66 ? -19.327 -1.749 9.156 1.00 93.81 66 GLY A CA 1
ATOM 519 C C . GLY A 1 66 ? -18.818 -0.484 9.835 1.00 93.81 66 GLY A C 1
ATOM 520 O O . GLY A 1 66 ? -17.656 -0.113 9.639 1.00 93.81 66 GLY A O 1
ATOM 521 N N . ASP A 1 67 ? -19.666 0.125 10.659 1.00 94.69 67 ASP A N 1
ATOM 522 C CA . ASP A 1 67 ? -19.353 1.343 11.403 1.00 94.69 67 ASP A CA 1
ATOM 523 C C . ASP A 1 67 ? -18.433 1.060 12.597 1.00 94.69 67 ASP A C 1
ATOM 525 O O . ASP A 1 67 ? -17.465 1.789 12.826 1.00 94.69 67 ASP A O 1
ATOM 529 N N . SER A 1 68 ? -18.665 -0.055 13.295 1.00 95.69 68 SER A N 1
ATOM 530 C CA . SER A 1 68 ? -17.850 -0.537 14.416 1.00 95.69 68 SER A CA 1
ATOM 531 C C . SER A 1 68 ? -16.389 -0.767 14.011 1.00 95.69 68 SER A C 1
ATOM 533 O O . SER A 1 68 ? -15.469 -0.175 14.586 1.00 95.69 68 SER A O 1
ATOM 535 N N . SER A 1 69 ? -16.156 -1.525 12.931 1.00 96.75 69 SER A N 1
ATOM 536 C CA . SER A 1 69 ? -14.800 -1.735 12.407 1.00 96.75 69 SER A CA 1
ATOM 537 C C . SER A 1 69 ? -14.150 -0.438 11.922 1.00 96.75 69 SER A C 1
ATOM 539 O O . SER A 1 69 ? -12.941 -0.265 12.091 1.00 96.75 69 SER A O 1
ATOM 541 N N . ARG A 1 70 ? -14.924 0.489 11.334 1.00 97.44 70 ARG A N 1
ATOM 542 C CA . ARG A 1 70 ? -14.410 1.783 10.860 1.00 97.44 70 ARG A CA 1
ATOM 543 C C . ARG A 1 70 ? -13.938 2.642 12.019 1.00 97.44 70 ARG A C 1
ATOM 545 O O . ARG A 1 70 ? -12.846 3.192 11.945 1.00 97.44 70 ARG A O 1
ATOM 552 N N . ALA A 1 71 ? -14.711 2.714 13.096 1.00 97.38 71 ALA A N 1
ATOM 553 C CA . ALA A 1 71 ? -14.316 3.444 14.290 1.00 97.38 71 ALA A CA 1
ATOM 554 C C . ALA A 1 71 ? -13.060 2.864 14.936 1.00 97.38 71 ALA A C 1
ATOM 556 O O . ALA A 1 71 ? -12.147 3.612 15.277 1.00 97.38 71 ALA A O 1
ATOM 557 N N . PHE A 1 72 ? -12.962 1.538 15.047 1.00 98.25 72 PHE A N 1
ATOM 558 C CA . PHE A 1 72 ? -11.748 0.921 15.570 1.00 98.25 72 PHE A CA 1
ATOM 559 C C . PHE A 1 72 ? -10.531 1.184 14.666 1.00 98.25 72 PHE A C 1
ATOM 561 O O . PHE A 1 72 ? -9.447 1.488 15.162 1.00 98.25 72 PHE A O 1
ATOM 568 N N . SER A 1 73 ? -10.716 1.157 13.341 1.00 98.06 73 SER A N 1
ATOM 569 C CA . SER A 1 73 ? -9.663 1.508 12.381 1.00 98.06 73 SER A CA 1
ATOM 570 C C . SER A 1 73 ? -9.242 2.978 12.483 1.00 98.06 73 SER A C 1
ATOM 572 O O . SER A 1 73 ? -8.048 3.257 12.521 1.00 98.06 73 SER A O 1
ATOM 574 N N . ILE A 1 74 ? -10.188 3.909 12.652 1.00 98.50 74 ILE A N 1
ATOM 575 C CA . ILE A 1 74 ? -9.924 5.331 12.938 1.00 98.50 74 ILE A CA 1
ATOM 576 C C . ILE A 1 74 ? -9.024 5.490 14.170 1.00 98.50 74 ILE A C 1
ATOM 578 O O . ILE A 1 74 ? -8.014 6.194 14.102 1.00 98.50 74 ILE A O 1
ATOM 582 N N . LEU A 1 75 ? -9.340 4.801 15.273 1.00 98.69 75 LEU A N 1
ATOM 583 C CA . LEU A 1 75 ? -8.530 4.843 16.493 1.00 98.69 75 LEU A CA 1
ATOM 584 C C . LEU A 1 75 ? -7.114 4.319 16.240 1.00 98.69 75 LEU A C 1
ATOM 586 O O . LEU A 1 75 ? -6.146 4.998 16.569 1.00 98.69 75 LEU A O 1
ATOM 590 N N . LEU A 1 76 ? -6.973 3.142 15.620 1.00 98.56 76 LEU A N 1
ATOM 591 C CA . LEU A 1 76 ? -5.659 2.558 15.332 1.00 98.56 76 LEU A CA 1
ATOM 592 C C . LEU A 1 76 ? -4.838 3.420 14.364 1.00 98.56 76 LEU A C 1
ATOM 594 O O . LEU A 1 76 ? -3.639 3.601 14.575 1.00 98.56 76 LEU A O 1
ATOM 598 N N . THR A 1 77 ? -5.470 4.003 13.347 1.00 97.69 77 THR A N 1
ATOM 599 C CA . THR A 1 77 ? -4.817 4.938 12.427 1.00 97.69 77 THR A CA 1
ATOM 600 C C . THR A 1 77 ? -4.332 6.170 13.180 1.00 97.69 77 THR A C 1
ATOM 602 O O . THR A 1 77 ? -3.160 6.522 13.063 1.00 97.69 77 THR A O 1
ATOM 605 N N . LEU A 1 78 ? -5.161 6.783 14.028 1.00 97.81 78 LEU A N 1
ATOM 606 C CA . LEU A 1 78 ? -4.744 7.940 14.821 1.00 97.81 78 LEU A CA 1
ATOM 607 C C . LEU A 1 78 ? -3.594 7.603 15.783 1.00 97.81 78 LEU A C 1
ATOM 609 O O . LEU A 1 78 ? -2.657 8.388 15.925 1.00 97.81 78 LEU A O 1
ATOM 613 N N . ILE A 1 79 ? -3.607 6.413 16.389 1.00 97.81 79 ILE A N 1
ATOM 614 C CA . ILE A 1 79 ? -2.509 5.939 17.241 1.00 97.81 79 ILE A CA 1
ATOM 615 C C . ILE A 1 79 ? -1.201 5.837 16.446 1.00 97.81 79 ILE A C 1
ATOM 617 O O . ILE A 1 79 ? -0.140 6.272 16.912 1.00 97.81 79 ILE A O 1
ATOM 621 N N . ALA A 1 80 ? -1.269 5.290 15.233 1.00 95.31 80 ALA A N 1
ATOM 622 C CA . ALA A 1 80 ? -0.098 5.072 14.398 1.00 95.31 80 ALA A CA 1
ATOM 623 C C . ALA A 1 80 ? 0.452 6.354 13.771 1.00 95.31 80 ALA A C 1
ATOM 625 O O . ALA A 1 80 ? 1.660 6.579 13.842 1.00 95.31 80 ALA A O 1
ATOM 626 N N . VAL A 1 81 ? -0.407 7.197 13.192 1.00 93.12 81 VAL A N 1
ATOM 627 C CA . VAL A 1 81 ? 0.020 8.319 12.338 1.00 93.12 81 VAL A CA 1
ATOM 628 C C . VAL A 1 81 ? -0.378 9.701 12.855 1.00 93.12 81 VAL A C 1
ATOM 630 O O . VAL A 1 81 ? 0.063 10.689 12.283 1.00 93.12 81 VAL A O 1
ATOM 633 N N . GLY A 1 82 ? -1.132 9.806 13.957 1.00 90.62 82 GLY A N 1
ATOM 634 C CA . GLY A 1 82 ? -1.571 11.097 14.512 1.00 90.62 82 GLY A CA 1
ATOM 635 C C . GLY A 1 82 ? -0.415 12.038 14.859 1.00 90.62 82 GLY A C 1
ATOM 636 O O . GLY A 1 82 ? -0.455 13.222 14.545 1.00 90.62 82 GLY A O 1
ATOM 637 N N . THR A 1 83 ? 0.670 11.505 15.424 1.00 93.12 83 THR A N 1
ATOM 638 C CA . THR A 1 83 ? 1.957 12.214 15.473 1.00 93.12 83 THR A CA 1
ATOM 639 C C . THR A 1 83 ? 2.712 11.985 14.160 1.00 93.12 83 THR A C 1
ATOM 641 O O . THR A 1 83 ? 3.248 10.896 13.938 1.00 93.12 83 THR A O 1
ATOM 644 N N . GLN A 1 84 ? 2.743 13.008 13.303 1.00 92.56 84 GLN A N 1
ATOM 645 C CA . GLN A 1 84 ? 3.359 12.969 11.967 1.00 92.56 84 GLN A CA 1
ATOM 646 C C . GLN A 1 84 ? 4.873 12.691 11.984 1.00 92.56 84 GLN A C 1
ATOM 648 O O . GLN A 1 84 ? 5.657 13.462 12.547 1.00 92.56 84 GLN A O 1
ATOM 653 N N . TYR A 1 85 ? 5.302 11.648 11.264 1.00 92.69 85 TYR A N 1
ATOM 654 C CA . TYR A 1 85 ? 6.702 11.201 11.231 1.00 92.69 85 TYR A CA 1
ATOM 655 C C . TYR A 1 85 ? 7.675 12.256 10.693 1.00 92.69 85 TYR A C 1
ATOM 657 O O . TYR A 1 85 ? 8.787 12.392 11.200 1.00 92.69 85 TYR A O 1
ATOM 665 N N . ARG A 1 86 ? 7.246 13.068 9.715 1.00 91.56 86 ARG A N 1
ATOM 666 C CA . ARG A 1 86 ? 8.060 14.171 9.169 1.00 91.56 86 ARG A CA 1
ATOM 667 C C . ARG A 1 86 ? 8.462 15.197 10.236 1.00 91.56 86 ARG A C 1
ATOM 669 O O . ARG A 1 86 ? 9.542 15.774 10.146 1.00 91.56 86 ARG A O 1
ATOM 676 N N . LEU A 1 87 ? 7.611 15.405 11.245 1.00 93.19 87 LEU A N 1
ATOM 677 C CA . LEU A 1 87 ? 7.877 16.307 12.366 1.00 93.19 87 LEU A CA 1
ATOM 678 C C . LEU A 1 87 ? 8.700 15.598 13.451 1.00 93.19 87 LEU A C 1
ATOM 680 O O . LEU A 1 87 ? 9.667 16.177 13.945 1.00 93.19 87 LEU A O 1
ATOM 684 N N . GLU A 1 88 ? 8.425 14.318 13.734 1.00 92.31 88 GLU A N 1
ATOM 685 C CA . GLU A 1 88 ? 9.268 13.491 14.621 1.00 92.31 88 GLU A CA 1
ATOM 686 C C . GLU A 1 88 ? 10.734 13.471 14.144 1.00 92.31 88 GLU A C 1
ATOM 688 O O . GLU A 1 88 ? 11.651 13.672 14.945 1.00 92.31 88 GLU A O 1
ATOM 693 N N . GLN A 1 89 ? 10.953 13.329 12.830 1.00 91.56 89 GLN A N 1
ATOM 694 C CA . GLN A 1 89 ? 12.271 13.303 12.177 1.00 91.56 89 GLN A CA 1
ATOM 695 C C . GLN A 1 89 ? 12.824 14.671 11.780 1.00 91.56 89 GLN A C 1
ATOM 697 O O . GLN A 1 89 ? 13.885 14.730 11.153 1.00 91.56 89 GLN A O 1
ATOM 702 N N . PHE A 1 90 ? 12.140 15.770 12.100 1.00 93.19 90 PHE A N 1
ATOM 703 C CA . PHE A 1 90 ? 12.569 17.087 11.645 1.00 93.19 90 PHE A CA 1
ATOM 704 C C . PHE A 1 90 ? 13.976 17.421 12.165 1.00 93.19 90 PHE A C 1
ATOM 706 O O . PHE A 1 90 ? 14.195 17.523 13.374 1.00 93.19 90 PHE A O 1
ATOM 713 N N . LYS A 1 91 ? 14.931 17.605 11.243 1.00 93.38 91 LYS A N 1
ATOM 714 C CA . LYS A 1 91 ? 16.314 17.993 11.545 1.00 93.38 91 LYS A CA 1
ATOM 715 C C . LYS A 1 91 ? 16.552 19.441 11.102 1.00 93.38 91 LYS A C 1
ATOM 717 O O . LYS A 1 91 ? 16.422 19.721 9.909 1.00 93.38 91 LYS A O 1
ATOM 722 N N . PRO A 1 92 ? 16.903 20.353 12.024 1.00 94.38 92 PRO A N 1
ATOM 723 C CA . PRO A 1 92 ? 17.116 21.756 11.693 1.00 94.38 92 PRO A CA 1
ATOM 724 C C . PRO A 1 92 ? 18.372 21.945 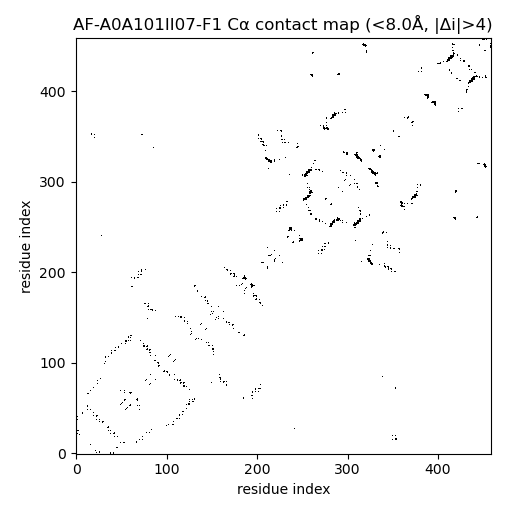10.832 1.00 94.38 92 PRO A C 1
ATOM 726 O O . PRO A 1 92 ? 19.379 21.273 11.053 1.00 94.38 92 PRO A O 1
ATOM 729 N N . LYS A 1 93 ? 18.318 22.869 9.866 1.00 95.00 93 LYS A N 1
ATOM 730 C CA . LYS A 1 93 ? 19.462 23.238 9.006 1.00 95.00 93 LYS A CA 1
ATOM 731 C C . LYS A 1 93 ? 20.055 24.609 9.345 1.00 95.00 93 LYS A C 1
ATOM 733 O O . LYS A 1 93 ? 21.197 24.879 8.997 1.00 95.00 93 LYS A O 1
ATOM 738 N N . ASP A 1 94 ? 19.288 25.445 10.031 1.00 95.56 94 ASP A N 1
ATOM 739 C CA . ASP A 1 94 ? 19.597 26.827 10.381 1.00 95.56 94 ASP A CA 1
ATOM 740 C C . ASP A 1 94 ? 18.967 27.190 11.741 1.00 95.56 94 ASP A C 1
ATOM 742 O O . ASP A 1 94 ? 18.406 26.341 12.441 1.00 95.56 94 ASP A O 1
ATOM 746 N N . ASP A 1 95 ? 19.112 28.447 12.152 1.00 95.12 95 ASP A N 1
ATOM 747 C CA . ASP A 1 95 ? 18.662 28.958 13.451 1.00 95.12 95 ASP A CA 1
ATOM 748 C C . ASP A 1 95 ? 17.134 28.954 13.570 1.00 95.12 95 ASP A C 1
ATOM 750 O O . ASP A 1 95 ? 16.597 28.503 14.582 1.00 95.12 95 ASP A O 1
ATOM 754 N N . ALA A 1 96 ? 16.438 29.357 12.503 1.00 93.38 96 ALA A N 1
ATOM 755 C CA . ALA A 1 96 ? 14.982 29.281 12.414 1.00 93.38 96 ALA A CA 1
ATOM 756 C C . ALA A 1 96 ? 14.486 27.829 12.525 1.00 93.38 96 ALA A C 1
ATOM 758 O O . ALA A 1 96 ? 13.523 27.536 13.230 1.00 93.38 96 ALA A O 1
ATOM 759 N N . GLY A 1 97 ? 15.189 26.886 11.897 1.00 94.88 97 GLY A N 1
ATOM 760 C CA . GLY A 1 97 ? 14.935 25.463 12.033 1.00 94.88 97 GLY A CA 1
ATOM 761 C C . GLY A 1 97 ? 15.139 24.970 13.463 1.00 94.88 97 GLY A C 1
ATOM 762 O O . GLY A 1 97 ? 14.358 24.142 13.927 1.00 94.88 97 GLY A O 1
ATOM 763 N N . ARG A 1 98 ? 16.160 25.447 14.189 1.00 96.31 98 ARG A N 1
ATOM 764 C CA . ARG A 1 98 ? 16.367 25.049 15.597 1.00 96.31 98 ARG A CA 1
ATOM 765 C C . ARG A 1 98 ? 15.209 25.502 16.477 1.00 96.31 98 ARG A C 1
ATOM 767 O O . ARG A 1 98 ? 14.740 24.708 17.288 1.00 96.31 98 ARG A O 1
ATOM 774 N N . GLU A 1 99 ? 14.706 26.710 16.250 1.00 94.56 99 GLU A N 1
ATOM 775 C CA . GLU A 1 99 ? 13.501 27.203 16.917 1.00 94.56 99 GLU A CA 1
ATOM 776 C C . GLU A 1 99 ? 12.272 26.354 16.563 1.00 94.56 99 GLU A C 1
ATOM 778 O O . GLU A 1 99 ? 11.571 25.866 17.446 1.00 94.56 99 GLU A O 1
ATOM 783 N N . ARG A 1 100 ? 12.074 26.048 15.276 1.00 94.50 100 ARG A N 1
ATOM 784 C CA . ARG A 1 100 ? 11.001 25.145 14.835 1.00 94.50 100 ARG A CA 1
ATOM 785 C C . ARG A 1 100 ? 11.097 23.769 15.495 1.00 94.50 100 ARG A C 1
ATOM 787 O O . ARG A 1 100 ? 10.087 23.215 15.916 1.00 94.50 100 ARG A O 1
ATOM 794 N N . ARG A 1 101 ? 12.303 23.201 15.605 1.00 95.69 101 ARG A N 1
ATOM 795 C CA . ARG A 1 101 ? 12.513 21.912 16.278 1.00 95.69 101 ARG A CA 1
ATOM 796 C C . ARG A 1 101 ? 12.154 21.995 17.760 1.00 95.69 101 ARG A C 1
ATOM 798 O O . ARG A 1 101 ? 11.563 21.043 18.262 1.00 95.69 101 ARG A O 1
ATOM 805 N N . ARG A 1 102 ? 12.483 23.100 18.434 1.00 95.69 102 ARG A N 1
ATOM 806 C CA . ARG A 1 102 ? 12.092 23.340 19.828 1.00 95.69 102 ARG A CA 1
ATOM 807 C C . ARG A 1 102 ? 10.572 23.309 19.977 1.00 95.69 102 ARG A C 1
ATOM 809 O O . ARG A 1 102 ? 10.075 22.493 20.741 1.00 95.69 102 ARG A O 1
ATOM 816 N N . ILE A 1 103 ? 9.852 24.080 19.162 1.00 95.56 103 ILE A N 1
ATOM 817 C CA . ILE A 1 103 ? 8.379 24.114 19.155 1.00 95.56 103 ILE A CA 1
ATOM 818 C C . ILE A 1 103 ? 7.787 22.718 18.889 1.00 95.56 103 ILE A C 1
ATOM 820 O O . ILE A 1 103 ? 6.862 22.286 19.575 1.00 95.56 103 ILE A O 1
ATOM 824 N N . ILE A 1 104 ? 8.340 21.965 17.930 1.00 95.38 104 ILE A N 1
ATOM 825 C CA . ILE A 1 104 ? 7.882 20.596 17.646 1.00 95.38 104 ILE A CA 1
ATOM 826 C C . ILE A 1 104 ? 8.009 19.699 18.889 1.00 95.38 104 ILE A C 1
ATOM 828 O O . ILE A 1 104 ? 7.093 18.938 19.197 1.00 95.38 104 ILE A O 1
ATOM 832 N N . VAL A 1 105 ? 9.142 19.762 19.588 1.00 94.12 105 VAL A N 1
ATOM 833 C CA . VAL A 1 105 ? 9.425 18.902 20.747 1.00 94.12 105 VAL A CA 1
ATOM 834 C C . VAL A 1 105 ? 8.646 19.334 21.989 1.00 94.12 105 VAL A C 1
ATOM 836 O O . VAL A 1 105 ? 8.158 18.474 22.717 1.00 94.12 105 VAL A O 1
ATOM 839 N N . GLU A 1 106 ? 8.526 20.636 22.234 1.00 94.56 106 GLU A N 1
ATOM 840 C CA . GLU A 1 106 ? 7.913 21.181 23.451 1.00 94.56 106 GLU A CA 1
ATOM 841 C C . GLU A 1 106 ? 6.383 21.263 23.361 1.00 94.56 106 GLU A C 1
ATOM 843 O O . GLU A 1 106 ? 5.707 21.101 24.375 1.00 94.56 106 GLU A O 1
ATOM 848 N N . GLU A 1 107 ? 5.821 21.453 22.163 1.00 94.00 107 GLU A N 1
ATOM 849 C CA . GLU A 1 107 ? 4.376 21.623 21.978 1.00 94.00 107 GLU A CA 1
ATOM 850 C C . GLU A 1 107 ? 3.744 20.482 21.179 1.00 94.00 107 GLU A C 1
ATOM 852 O O . GLU A 1 107 ? 2.872 19.769 21.681 1.00 94.00 107 GLU A O 1
ATOM 857 N N . TYR A 1 108 ? 4.176 20.287 19.932 1.00 95.38 108 TYR A N 1
ATOM 858 C CA . TYR A 1 108 ? 3.479 19.404 18.995 1.00 95.38 108 TYR A CA 1
ATOM 859 C C . TYR A 1 108 ? 3.510 17.929 19.420 1.00 95.38 108 TYR A C 1
ATOM 861 O O . TYR A 1 108 ? 2.474 17.253 19.433 1.00 95.38 108 TYR A O 1
ATOM 869 N N . ILE A 1 109 ? 4.692 17.410 19.765 1.00 94.62 109 ILE A N 1
ATOM 870 C CA . ILE A 1 109 ? 4.860 16.004 20.145 1.00 94.62 109 ILE A CA 1
ATOM 871 C C . ILE A 1 109 ? 4.041 15.682 21.416 1.00 94.62 109 ILE A C 1
ATOM 873 O O . ILE A 1 109 ? 3.268 14.724 21.368 1.00 94.62 109 ILE A O 1
ATOM 877 N N . PRO A 1 110 ? 4.102 16.466 22.515 1.00 94.62 110 PRO A N 1
ATOM 878 C CA . PRO A 1 110 ? 3.253 16.237 23.685 1.00 94.62 110 PRO A CA 1
ATOM 879 C C . PRO A 1 110 ? 1.750 16.317 23.393 1.00 94.62 110 PRO A C 1
ATOM 881 O O . PRO A 1 110 ? 0.996 15.457 23.848 1.00 94.62 110 PRO A O 1
ATOM 884 N N . GLN A 1 111 ? 1.300 17.307 22.614 1.00 95.50 111 GLN A N 1
ATOM 885 C CA . GLN A 1 111 ? -0.124 17.489 22.306 1.00 95.50 111 GLN A CA 1
ATOM 886 C C . GLN A 1 111 ? -0.683 16.343 21.450 1.00 95.50 111 GLN A C 1
ATOM 888 O O . GLN A 1 111 ? -1.727 15.771 21.771 1.00 95.50 111 GLN A O 1
ATOM 893 N N . THR A 1 112 ? 0.030 15.947 20.391 1.00 96.06 112 THR A N 1
ATOM 894 C CA . THR A 1 112 ? -0.362 14.778 19.583 1.00 96.06 112 THR A CA 1
ATOM 895 C C . THR A 1 112 ? -0.174 13.460 20.338 1.00 96.06 112 THR A C 1
ATOM 897 O O . THR A 1 112 ? -0.938 12.520 20.130 1.00 96.06 112 THR A O 1
ATOM 900 N N . GLY A 1 113 ? 0.780 13.393 21.271 1.00 95.75 113 GLY A N 1
ATOM 901 C CA . GLY A 1 113 ? 0.943 12.284 22.208 1.00 95.75 113 GLY A CA 1
ATOM 902 C C . GLY A 1 113 ? -0.260 12.117 23.142 1.00 95.75 113 GLY A C 1
ATOM 903 O O . GLY A 1 113 ? -0.724 10.996 23.342 1.00 95.75 113 GLY A O 1
ATOM 904 N N . ALA A 1 114 ? -0.825 13.215 23.653 1.00 95.62 114 ALA A N 1
ATOM 905 C CA . ALA A 1 114 ? -2.052 13.190 24.453 1.00 95.62 114 ALA A CA 1
ATOM 906 C C . ALA A 1 114 ? -3.269 12.740 23.627 1.00 95.62 114 ALA A C 1
ATOM 908 O O . ALA A 1 114 ? -4.058 11.910 24.080 1.00 95.62 114 ALA A O 1
ATOM 909 N N . LEU A 1 115 ? -3.381 13.221 22.385 1.00 96.06 115 LEU A N 1
ATOM 910 C CA . LEU A 1 115 ? -4.401 12.769 21.435 1.00 96.06 115 LEU A CA 1
ATOM 911 C C . LEU A 1 115 ? -4.290 11.258 21.158 1.00 96.06 115 LEU A C 1
ATOM 913 O O . LEU A 1 115 ? -5.294 10.545 21.154 1.00 96.06 115 LEU A O 1
ATOM 917 N N . ARG A 1 116 ? -3.061 10.754 20.996 1.00 96.12 116 ARG A N 1
ATOM 918 C CA . ARG A 1 116 ? -2.768 9.321 20.871 1.00 96.12 116 ARG A CA 1
ATOM 919 C C . ARG A 1 116 ? -3.166 8.537 22.124 1.00 96.12 116 ARG A C 1
ATOM 921 O O . ARG A 1 116 ? -3.760 7.473 21.986 1.00 96.12 116 ARG A O 1
ATOM 928 N N . GLY A 1 117 ? -2.888 9.057 23.320 1.00 96.75 117 GLY A N 1
ATOM 929 C CA . GLY A 1 117 ? -3.327 8.460 24.587 1.00 96.75 117 GLY A CA 1
ATOM 930 C C . GLY A 1 117 ? -4.849 8.312 24.660 1.00 96.75 117 GLY A C 1
ATOM 931 O O . GLY A 1 117 ? -5.352 7.218 24.903 1.00 96.75 117 GLY A O 1
ATOM 932 N N . LYS A 1 118 ? -5.589 9.369 24.304 1.00 97.88 118 LYS A N 1
ATOM 933 C CA . LYS A 1 118 ? -7.058 9.330 24.225 1.00 97.88 118 LYS A CA 1
ATOM 934 C C . LYS A 1 118 ? -7.558 8.254 23.254 1.00 97.88 118 LYS A C 1
ATOM 936 O O . LYS A 1 118 ? -8.472 7.502 23.581 1.00 97.88 118 LYS A O 1
ATOM 941 N N . ALA A 1 119 ? -6.939 8.136 22.078 1.00 98.44 119 ALA A N 1
ATOM 942 C CA . ALA A 1 119 ? -7.283 7.094 21.112 1.00 98.44 119 ALA A CA 1
ATOM 943 C C . ALA A 1 119 ? -6.976 5.674 21.631 1.00 98.44 119 ALA A C 1
ATOM 945 O O . ALA A 1 119 ? -7.763 4.758 21.391 1.00 98.44 119 ALA A O 1
ATOM 946 N N . ILE A 1 120 ? -5.873 5.488 22.371 1.00 98.62 120 ILE A N 1
ATOM 947 C CA . ILE A 1 120 ? -5.541 4.222 23.048 1.00 98.62 120 ILE A CA 1
ATOM 948 C C . ILE A 1 120 ? -6.632 3.855 24.056 1.00 98.62 120 ILE A C 1
ATOM 950 O O . ILE A 1 120 ? -7.120 2.725 24.031 1.00 98.62 120 ILE A O 1
ATOM 954 N N . ASP A 1 121 ? -7.046 4.787 24.912 1.00 98.50 121 ASP A N 1
ATOM 955 C CA . ASP A 1 121 ? -8.064 4.526 25.935 1.00 98.50 121 ASP A CA 1
ATOM 956 C C . ASP A 1 121 ? -9.417 4.168 25.315 1.00 98.50 121 ASP A C 1
ATOM 958 O O . ASP A 1 121 ? -10.072 3.213 25.741 1.00 98.50 121 ASP A O 1
ATOM 962 N N . LEU A 1 122 ? -9.798 4.857 24.240 1.00 98.62 122 LEU A N 1
ATOM 963 C CA . LEU A 1 122 ? -10.991 4.528 23.467 1.00 98.62 122 LEU A CA 1
ATOM 964 C C . LEU A 1 122 ? -10.888 3.164 22.773 1.00 98.62 122 LEU A C 1
ATOM 966 O O . LEU A 1 122 ? -11.865 2.416 22.757 1.00 98.62 122 LEU A O 1
ATOM 970 N N . ALA A 1 123 ? -9.714 2.784 22.262 1.00 98.69 123 ALA A N 1
ATOM 971 C CA . ALA A 1 123 ? -9.502 1.461 21.673 1.00 98.69 123 ALA A CA 1
ATOM 972 C C . ALA A 1 123 ? -9.627 0.352 22.731 1.00 98.69 123 ALA A C 1
ATOM 974 O O . ALA A 1 123 ? -10.238 -0.687 22.474 1.00 98.69 123 ALA A O 1
ATOM 975 N N . LYS A 1 124 ? -9.114 0.584 23.947 1.00 98.62 124 LYS A N 1
ATOM 976 C CA . LYS A 1 124 ? -9.294 -0.324 25.090 1.00 98.62 124 LYS A CA 1
ATOM 977 C C . LYS A 1 124 ? -10.764 -0.423 25.500 1.00 98.62 124 LYS A C 1
ATOM 979 O O . LYS A 1 124 ? -11.252 -1.526 25.725 1.00 98.62 124 LYS A O 1
ATOM 984 N N . LYS A 1 125 ? -11.481 0.706 25.553 1.00 98.44 125 LYS A N 1
ATOM 985 C CA . LYS A 1 125 ? -12.921 0.759 25.855 1.00 98.44 125 LYS A CA 1
ATOM 986 C C . LYS A 1 125 ? -13.752 0.003 24.816 1.00 98.44 125 LYS A C 1
ATOM 988 O O . LYS A 1 125 ? -14.631 -0.765 25.193 1.00 98.44 125 LYS A O 1
ATOM 993 N N . TYR A 1 126 ? -13.430 0.159 23.532 1.00 98.31 126 TYR A N 1
ATOM 994 C CA . TYR A 1 126 ? -14.045 -0.591 22.434 1.00 98.31 126 TYR A CA 1
ATOM 995 C C . TYR A 1 126 ? -13.842 -2.103 22.602 1.00 98.31 126 TYR A C 1
ATOM 997 O O . TYR A 1 126 ? -14.804 -2.868 22.595 1.00 98.31 126 TYR A O 1
ATOM 1005 N N . LEU A 1 127 ? -12.596 -2.534 22.832 1.00 98.25 127 LEU A N 1
ATOM 1006 C CA . LEU A 1 127 ? -12.264 -3.946 23.063 1.00 98.25 127 LEU A CA 1
ATOM 1007 C C . LEU A 1 127 ? -12.837 -4.484 24.379 1.00 98.25 127 LEU A C 1
ATOM 1009 O O . LEU A 1 127 ? -12.831 -5.694 24.600 1.00 98.25 127 LEU A O 1
ATOM 1013 N N . ALA A 1 128 ? -13.337 -3.599 25.246 1.00 97.31 128 ALA A N 1
ATOM 1014 C CA . ALA A 1 128 ? -14.005 -3.981 26.470 1.00 97.31 128 ALA A CA 1
ATOM 1015 C C . ALA A 1 128 ? -15.503 -4.273 26.315 1.00 97.31 128 ALA A C 1
ATOM 1017 O O . ALA A 1 128 ? -16.123 -4.687 27.298 1.00 97.31 128 ALA A O 1
ATOM 1018 N N . ALA A 1 129 ? -16.074 -4.098 25.121 1.00 97.25 129 ALA A N 1
ATOM 1019 C CA . ALA A 1 129 ? -17.472 -4.406 24.851 1.00 97.25 129 ALA A CA 1
ATOM 1020 C C . ALA A 1 129 ? -17.790 -5.911 25.037 1.00 97.25 129 ALA A C 1
ATOM 1022 O O . ALA A 1 129 ? -16.938 -6.746 24.723 1.00 97.25 129 ALA A O 1
ATOM 1023 N N . PRO A 1 130 ? -19.014 -6.278 25.473 1.00 96.62 130 PRO A N 1
ATOM 1024 C CA . PRO A 1 130 ? -19.399 -7.664 25.759 1.00 96.62 130 PRO A CA 1
ATOM 1025 C C . PRO A 1 130 ? -19.254 -8.632 24.581 1.00 96.62 130 PRO A C 1
ATOM 1027 O O . PRO A 1 130 ? -18.995 -9.813 24.783 1.00 96.62 130 PRO A O 1
ATOM 1030 N N . VAL A 1 131 ? -19.342 -8.142 23.337 1.00 96.38 131 VAL A N 1
ATOM 1031 C CA . VAL A 1 131 ? -19.111 -8.969 22.136 1.00 96.38 131 VAL A CA 1
ATOM 1032 C C . VAL A 1 131 ? -17.725 -9.630 22.136 1.00 96.38 131 VAL A C 1
ATOM 1034 O O . VAL A 1 131 ? -17.537 -10.673 21.524 1.00 96.38 131 VAL A O 1
ATOM 1037 N N . PHE A 1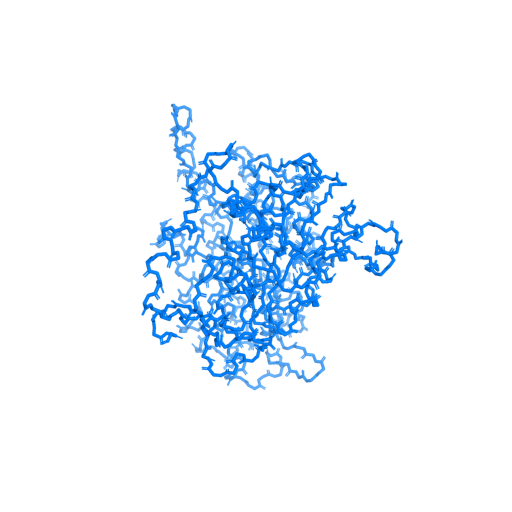 132 ? -16.751 -9.062 22.853 1.00 97.56 132 PHE A N 1
ATOM 1038 C CA . PHE A 1 132 ? -15.399 -9.601 22.980 1.00 97.56 132 PHE A CA 1
ATOM 1039 C C . PHE A 1 132 ? -15.190 -10.491 24.216 1.00 97.56 132 PHE A C 1
ATOM 1041 O O . PHE A 1 132 ? -14.062 -10.924 24.455 1.00 97.56 132 PHE A O 1
ATOM 1048 N N . ASP A 1 133 ? -16.226 -10.802 25.003 1.00 96.44 133 ASP A N 1
ATOM 1049 C CA . ASP A 1 133 ? -16.079 -11.548 26.264 1.00 96.44 133 ASP A CA 1
ATOM 1050 C C . ASP A 1 133 ? -15.473 -12.940 26.065 1.00 96.44 133 ASP A C 1
ATOM 1052 O O . ASP A 1 133 ? -14.597 -13.345 26.830 1.00 96.44 133 ASP A O 1
ATOM 1056 N N . SER A 1 134 ? -15.833 -13.629 24.977 1.00 96.44 134 SER A N 1
ATOM 1057 C CA . SER A 1 134 ? -15.237 -14.927 24.615 1.00 96.44 134 SER A CA 1
ATOM 1058 C C . SER A 1 134 ? -13.731 -14.859 24.312 1.00 96.44 134 SER A C 1
ATOM 1060 O O . SER A 1 134 ? -13.055 -15.885 24.309 1.00 96.44 134 SER A O 1
ATOM 1062 N N . LEU A 1 135 ? -13.189 -13.661 24.077 1.00 97.88 135 LEU A N 1
ATOM 1063 C CA . LEU A 1 135 ? -11.784 -13.400 23.757 1.00 97.88 135 LEU A CA 1
ATOM 1064 C C . LEU A 1 135 ? -11.072 -12.563 24.827 1.00 97.88 135 LEU A C 1
ATOM 1066 O O . LEU A 1 135 ? -9.933 -12.140 24.610 1.00 97.88 135 LEU A O 1
ATOM 1070 N N . ARG A 1 136 ? -11.719 -12.314 25.972 1.00 97.31 136 ARG A N 1
ATOM 1071 C CA . ARG A 1 136 ? -11.273 -11.336 26.971 1.00 97.31 136 ARG A CA 1
ATOM 1072 C C . ARG A 1 136 ? -9.834 -11.556 27.426 1.00 97.31 136 ARG A C 1
ATOM 1074 O O . ARG A 1 136 ? -9.038 -10.619 27.409 1.00 97.31 136 ARG A O 1
ATOM 1081 N N . ASP A 1 137 ? -9.490 -12.789 27.781 1.00 97.75 137 ASP A N 1
ATOM 1082 C CA . ASP A 1 137 ? -8.144 -13.127 28.245 1.00 97.75 137 ASP A CA 1
ATOM 1083 C C . ASP A 1 137 ? -7.108 -12.914 27.138 1.00 97.75 137 ASP A C 1
ATOM 1085 O O . ASP A 1 137 ? -6.088 -12.259 27.352 1.00 97.75 137 ASP A O 1
ATOM 1089 N N . ALA A 1 138 ? -7.395 -13.379 25.920 1.00 97.88 138 ALA A N 1
ATOM 1090 C CA . ALA A 1 138 ? -6.501 -13.199 24.780 1.00 97.88 138 ALA A CA 1
ATOM 1091 C C . ALA A 1 138 ? -6.270 -11.707 24.472 1.00 97.88 138 ALA A C 1
ATOM 1093 O O . ALA A 1 138 ? -5.138 -11.288 24.240 1.00 97.88 138 ALA A O 1
ATOM 1094 N N . ILE A 1 139 ? -7.314 -10.876 24.541 1.00 98.56 139 ILE A N 1
ATOM 1095 C CA . ILE A 1 139 ? -7.198 -9.420 24.387 1.00 98.56 139 ILE A CA 1
ATOM 1096 C C . ILE A 1 139 ? -6.312 -8.825 25.487 1.00 98.56 139 ILE A C 1
ATOM 1098 O O . ILE A 1 139 ? -5.383 -8.074 25.176 1.00 98.56 139 ILE A O 1
ATOM 1102 N N . ASN A 1 140 ? -6.553 -9.190 26.748 1.00 98.44 140 ASN A N 1
ATOM 1103 C CA . ASN A 1 140 ? -5.799 -8.683 27.894 1.00 98.44 140 ASN A CA 1
ATOM 1104 C C . ASN A 1 140 ? -4.302 -9.009 27.808 1.00 98.44 140 ASN A C 1
ATOM 1106 O O . ASN A 1 140 ? -3.478 -8.155 28.130 1.00 98.44 140 ASN A O 1
ATOM 1110 N N . TYR A 1 141 ? -3.942 -10.212 27.355 1.00 98.06 141 TYR A N 1
ATOM 1111 C CA . TYR A 1 141 ? -2.548 -10.661 27.312 1.00 98.06 141 TYR A CA 1
ATOM 1112 C C . TYR A 1 141 ? -1.825 -10.351 25.997 1.00 98.06 141 TYR A C 1
ATOM 1114 O O . TYR A 1 141 ? -0.604 -10.195 25.997 1.00 98.06 141 TYR A O 1
ATOM 1122 N N . GLU A 1 142 ? -2.536 -10.254 24.872 1.00 98.25 142 GLU A N 1
ATOM 1123 C CA . GLU A 1 142 ? -1.902 -10.153 23.552 1.00 98.25 142 GLU A CA 1
ATOM 1124 C C . GLU A 1 142 ? -2.217 -8.856 22.797 1.00 98.25 142 GLU A C 1
ATOM 1126 O O . GLU A 1 142 ? -1.479 -8.541 21.863 1.00 98.25 142 GLU A O 1
ATOM 1131 N N . ILE A 1 143 ? -3.258 -8.099 23.166 1.00 98.56 143 ILE A N 1
ATOM 1132 C CA . ILE A 1 143 ? -3.654 -6.862 22.466 1.00 98.56 143 ILE A CA 1
ATOM 1133 C C . ILE A 1 143 ? -3.395 -5.620 23.315 1.00 98.56 143 ILE A C 1
ATOM 1135 O O . ILE A 1 143 ? -2.714 -4.704 22.851 1.00 98.56 143 ILE A O 1
ATOM 1139 N N . LEU A 1 144 ? -3.885 -5.581 24.560 1.00 98.50 144 LEU A N 1
ATOM 1140 C CA . LEU A 1 144 ? -3.715 -4.404 25.423 1.00 98.50 144 LEU A CA 1
ATOM 1141 C C . LEU A 1 144 ? -2.238 -4.023 25.630 1.00 98.50 144 LEU A C 1
ATOM 1143 O O . LEU A 1 144 ? -1.936 -2.837 25.498 1.00 98.50 144 LEU A O 1
ATOM 1147 N N . PRO A 1 145 ? -1.290 -4.971 25.807 1.00 98.25 145 PRO A N 1
ATOM 1148 C CA . PRO A 1 145 ? 0.126 -4.631 25.907 1.00 98.25 145 PRO A CA 1
ATOM 1149 C C . PRO A 1 145 ? 0.678 -3.954 24.650 1.00 98.25 145 PRO A C 1
ATOM 1151 O O . PRO A 1 145 ? 1.561 -3.109 24.757 1.00 98.25 145 PRO A O 1
ATOM 1154 N N . LEU A 1 146 ? 0.157 -4.284 23.460 1.00 98.25 146 LEU A N 1
ATOM 1155 C CA . LEU A 1 146 ? 0.560 -3.633 22.210 1.00 98.25 146 LEU A CA 1
ATOM 1156 C C . LEU A 1 146 ? 0.042 -2.194 22.149 1.00 98.25 146 LEU A C 1
ATOM 1158 O O . LEU A 1 146 ? 0.796 -1.300 21.769 1.00 98.25 146 LEU A O 1
ATOM 1162 N N . LEU A 1 147 ? -1.202 -1.950 22.572 1.00 98.25 147 LEU A N 1
ATOM 1163 C CA . LEU A 1 147 ? -1.751 -0.595 22.697 1.00 98.25 147 LEU A CA 1
ATOM 1164 C C . LEU A 1 147 ? -0.952 0.232 23.711 1.00 98.25 147 LEU A C 1
ATOM 1166 O O . LEU A 1 147 ? -0.496 1.329 23.399 1.00 98.25 147 LEU A O 1
ATOM 1170 N N . ASP A 1 148 ? -0.708 -0.335 24.892 1.00 97.31 148 ASP A N 1
ATOM 1171 C CA . ASP A 1 148 ? 0.099 0.272 25.950 1.00 97.31 148 ASP A CA 1
ATOM 1172 C C . ASP A 1 148 ? 1.529 0.572 25.512 1.00 97.31 148 ASP A C 1
ATOM 1174 O O . ASP A 1 148 ? 2.133 1.530 25.989 1.00 97.31 148 ASP A O 1
ATOM 1178 N N . SER A 1 149 ? 2.068 -0.234 24.599 1.00 96.62 149 SER A N 1
ATOM 1179 C CA . SER A 1 149 ? 3.397 -0.035 24.039 1.00 96.62 149 SER A CA 1
ATOM 1180 C C . SER A 1 149 ? 3.499 1.239 23.191 1.00 96.62 149 SER A C 1
ATOM 1182 O O . SER A 1 149 ? 4.606 1.671 22.906 1.00 96.62 149 SER A O 1
ATOM 1184 N N . MET A 1 150 ? 2.392 1.845 22.765 1.00 96.69 150 MET A N 1
ATOM 1185 C CA . MET A 1 150 ? 2.405 3.047 21.924 1.00 96.69 150 MET A CA 1
ATOM 1186 C C . MET A 1 150 ? 2.097 4.327 22.710 1.00 96.69 150 MET A C 1
ATOM 1188 O O . MET A 1 150 ? 2.021 5.407 22.122 1.00 96.69 150 MET A O 1
ATOM 1192 N N . ASP A 1 151 ? 1.930 4.230 24.027 1.00 92.44 151 ASP A N 1
ATOM 1193 C CA . ASP A 1 151 ? 1.701 5.380 24.893 1.00 92.44 151 ASP A CA 1
ATOM 1194 C C . ASP A 1 151 ? 2.933 6.299 24.917 1.00 92.44 151 ASP A C 1
ATOM 1196 O O . ASP A 1 151 ? 4.031 5.900 25.311 1.00 92.44 151 ASP A O 1
ATOM 1200 N N . TYR A 1 152 ? 2.730 7.547 24.490 1.00 87.94 152 TYR A N 1
ATOM 1201 C CA . TYR A 1 152 ? 3.770 8.572 24.461 1.00 87.94 152 TYR A CA 1
ATOM 1202 C C . TYR A 1 152 ? 4.375 8.843 25.842 1.00 87.94 152 TYR A C 1
ATOM 1204 O O . TYR A 1 152 ? 5.573 9.090 25.941 1.00 87.94 152 TYR A O 1
ATOM 1212 N N . GLN A 1 153 ? 3.568 8.783 26.905 1.00 88.94 153 GLN A N 1
ATOM 1213 C CA . GLN A 1 153 ? 4.037 9.078 28.259 1.00 88.94 153 GLN A CA 1
ATOM 1214 C C . GLN A 1 153 ? 4.973 7.995 28.799 1.00 88.94 153 GLN A C 1
ATOM 1216 O O . GLN A 1 153 ? 5.796 8.275 29.669 1.00 88.94 153 GLN A O 1
ATOM 1221 N N . LYS A 1 154 ? 4.857 6.763 28.289 1.00 88.19 154 LYS A N 1
ATOM 1222 C CA . LYS A 1 154 ? 5.728 5.650 28.682 1.00 88.19 154 LYS A CA 1
ATOM 1223 C C . LYS A 1 154 ? 7.042 5.664 27.919 1.00 88.19 154 LYS A C 1
ATOM 1225 O O . LYS A 1 154 ? 8.077 5.362 28.504 1.00 88.19 154 LYS A O 1
ATOM 1230 N N . ASP A 1 155 ? 6.988 5.958 26.623 1.00 86.31 155 ASP A N 1
ATOM 1231 C CA . ASP A 1 155 ? 8.161 5.930 25.755 1.00 86.31 155 ASP A CA 1
ATOM 1232 C C . ASP A 1 155 ? 7.977 6.871 24.542 1.00 86.31 155 ASP A C 1
ATOM 1234 O O . ASP A 1 155 ? 7.308 6.511 23.560 1.00 86.31 155 ASP A O 1
ATOM 1238 N N . PRO A 1 156 ? 8.544 8.091 24.595 1.00 83.38 156 PRO A N 1
ATOM 1239 C CA . PRO A 1 156 ? 8.396 9.083 23.534 1.00 83.38 156 PRO A CA 1
ATOM 1240 C C . PRO A 1 156 ? 9.185 8.735 22.260 1.00 83.38 156 PRO A C 1
ATOM 1242 O O . PRO A 1 156 ? 8.877 9.271 21.193 1.00 83.38 156 PRO A O 1
ATOM 1245 N N . ASP A 1 157 ? 10.145 7.805 22.330 1.00 86.12 157 ASP A N 1
ATOM 1246 C CA . ASP A 1 157 ? 11.013 7.426 21.206 1.00 86.12 157 ASP A CA 1
ATOM 1247 C C . ASP A 1 157 ? 10.381 6.367 20.285 1.00 86.12 157 ASP A C 1
ATOM 1249 O O . ASP A 1 157 ? 10.954 5.949 19.274 1.00 86.12 157 ASP A O 1
ATOM 1253 N N . ARG A 1 158 ? 9.141 5.958 20.574 1.00 89.88 158 ARG A N 1
ATOM 1254 C CA . ARG A 1 158 ? 8.350 5.050 19.733 1.00 89.88 158 ARG A CA 1
ATOM 1255 C C . ARG A 1 158 ? 7.686 5.797 18.586 1.00 89.88 158 ARG A C 1
ATOM 1257 O O . ARG A 1 158 ? 6.478 6.042 18.567 1.00 89.88 158 ARG A O 1
ATOM 1264 N N . TRP A 1 159 ? 8.514 6.150 17.612 1.00 91.88 159 TRP A N 1
ATOM 1265 C CA . TRP A 1 159 ? 8.120 6.899 16.421 1.00 91.88 159 TRP A CA 1
ATOM 1266 C C . TRP A 1 159 ? 7.172 6.115 15.509 1.00 91.88 159 TRP A C 1
ATOM 1268 O O . TRP A 1 159 ? 6.952 4.911 1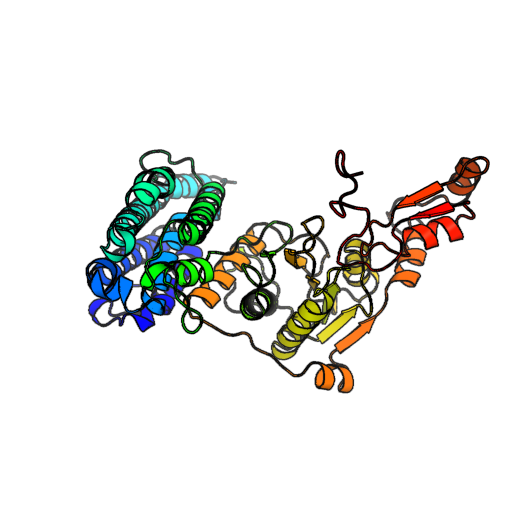5.683 1.00 91.88 159 TRP A O 1
ATOM 1278 N N . MET A 1 160 ? 6.607 6.804 14.515 1.00 94.06 160 MET A N 1
ATOM 1279 C CA . MET A 1 160 ? 5.595 6.257 13.603 1.00 94.06 160 MET A CA 1
ATOM 1280 C C . MET A 1 160 ? 5.909 4.842 13.078 1.00 94.06 160 MET A C 1
ATOM 1282 O O . MET A 1 160 ? 5.010 4.003 13.141 1.00 94.06 160 MET A O 1
ATOM 1286 N N . PRO A 1 161 ? 7.138 4.492 12.628 1.00 92.81 161 PRO A N 1
ATOM 1287 C CA . PRO A 1 161 ? 7.410 3.148 12.116 1.00 92.81 161 PRO A CA 1
ATOM 1288 C C . PRO A 1 161 ? 7.149 2.038 13.141 1.00 92.81 161 PRO A C 1
ATOM 1290 O O . PRO A 1 161 ? 6.589 1.002 12.787 1.00 92.81 161 PRO A O 1
ATOM 1293 N N . PHE A 1 162 ? 7.501 2.260 14.414 1.00 95.12 162 PHE A N 1
ATOM 1294 C CA . PHE A 1 162 ? 7.195 1.319 15.491 1.00 95.12 162 PHE A CA 1
ATOM 1295 C C . PHE A 1 162 ? 5.681 1.189 15.667 1.00 95.12 162 PHE A C 1
ATOM 1297 O O . PHE A 1 162 ? 5.153 0.078 15.691 1.00 95.12 162 PHE A O 1
ATOM 1304 N N . ARG A 1 163 ? 4.972 2.321 15.738 1.00 96.00 163 ARG A N 1
ATOM 1305 C CA . ARG A 1 163 ? 3.522 2.353 15.974 1.00 96.00 163 ARG A CA 1
ATOM 1306 C C . ARG A 1 163 ? 2.742 1.682 14.838 1.00 96.00 163 ARG A C 1
ATOM 1308 O O . ARG A 1 163 ? 1.863 0.869 15.106 1.00 96.00 163 ARG A O 1
ATOM 1315 N N . VAL A 1 164 ? 3.128 1.919 13.582 1.00 95.12 164 VAL A N 1
ATOM 1316 C CA . VAL A 1 164 ? 2.567 1.243 12.396 1.00 95.12 164 VAL A CA 1
ATOM 1317 C C . VAL A 1 164 ? 2.751 -0.275 12.471 1.00 95.12 164 VAL A C 1
ATOM 1319 O O . VAL A 1 164 ? 1.821 -1.024 12.173 1.00 95.12 164 VAL A O 1
ATOM 1322 N N . VAL A 1 165 ? 3.921 -0.753 12.909 1.00 95.06 165 VAL A N 1
ATOM 1323 C CA . VAL A 1 165 ? 4.156 -2.193 13.111 1.00 95.06 165 VAL A CA 1
ATOM 1324 C C . VAL A 1 165 ? 3.260 -2.749 14.220 1.00 95.06 165 VAL A C 1
ATOM 1326 O O . VAL A 1 165 ? 2.674 -3.818 14.049 1.00 95.06 165 VAL A O 1
ATOM 1329 N N . GLN A 1 166 ? 3.097 -2.032 15.335 1.00 97.06 166 GLN A N 1
ATOM 1330 C CA . GLN A 1 166 ? 2.255 -2.508 16.434 1.00 97.06 166 GLN A CA 1
ATOM 1331 C C . GLN A 1 166 ? 0.770 -2.555 16.072 1.00 97.06 166 GLN A C 1
ATOM 1333 O O . GLN A 1 166 ? 0.119 -3.553 16.380 1.00 97.06 166 GLN A O 1
ATOM 1338 N N . ILE A 1 167 ? 0.227 -1.555 15.369 1.00 97.31 167 ILE A N 1
ATOM 1339 C CA . ILE A 1 167 ? -1.172 -1.637 14.923 1.00 97.31 167 ILE A CA 1
ATOM 1340 C C . ILE A 1 167 ? -1.376 -2.778 13.923 1.00 97.31 167 ILE A C 1
ATOM 1342 O O . ILE A 1 167 ? -2.392 -3.465 13.992 1.00 97.31 167 ILE A O 1
ATOM 1346 N N . ALA A 1 168 ? -0.396 -3.063 13.057 1.00 94.94 1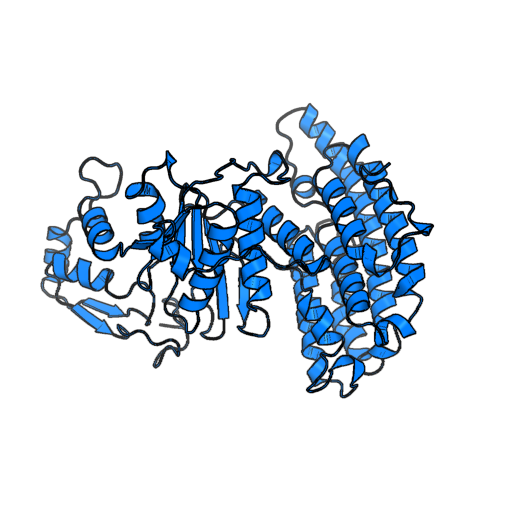68 ALA A N 1
ATOM 1347 C CA . ALA A 1 168 ? -0.454 -4.217 12.165 1.00 94.94 168 ALA A CA 1
ATOM 1348 C C . ALA A 1 168 ? -0.498 -5.533 12.961 1.00 94.94 168 ALA A C 1
ATOM 1350 O O . ALA A 1 168 ? -1.327 -6.391 12.662 1.00 94.94 168 ALA A O 1
ATOM 1351 N N . ASN A 1 169 ? 0.315 -5.662 14.017 1.00 96.88 169 ASN A N 1
ATOM 1352 C CA . ASN A 1 169 ? 0.270 -6.812 14.925 1.00 96.88 169 ASN A CA 1
ATOM 1353 C C . ASN A 1 169 ? -1.097 -6.955 15.614 1.00 96.88 169 ASN A C 1
ATOM 1355 O O . ASN A 1 169 ? -1.574 -8.077 15.777 1.00 96.88 169 ASN A O 1
ATOM 1359 N N . ILE A 1 170 ? -1.740 -5.844 15.994 1.00 98.31 170 ILE A N 1
ATOM 1360 C CA . ILE A 1 170 ? -3.090 -5.852 16.577 1.00 98.31 170 ILE A CA 1
ATOM 1361 C C . ILE A 1 170 ? -4.107 -6.404 15.570 1.00 98.31 170 ILE A C 1
ATOM 1363 O O . ILE A 1 170 ? -4.849 -7.322 15.919 1.00 98.31 170 ILE A O 1
ATOM 1367 N N . TYR A 1 171 ? -4.111 -5.914 14.324 1.00 96.94 171 TYR A N 1
ATOM 1368 C CA . TYR A 1 171 ? -5.001 -6.429 13.273 1.00 96.94 171 TYR A CA 1
ATOM 1369 C C . TYR A 1 171 ? -4.807 -7.936 13.044 1.00 96.94 171 TYR A C 1
ATOM 1371 O O . TYR A 1 171 ? -5.788 -8.679 13.010 1.00 96.94 171 TYR A O 1
ATOM 1379 N N . GLU A 1 172 ? -3.557 -8.400 12.928 1.00 95.06 172 GLU A N 1
ATOM 1380 C CA . GLU A 1 172 ? -3.247 -9.821 12.714 1.00 95.06 172 GLU A CA 1
ATOM 1381 C C . GLU A 1 172 ? -3.700 -10.705 13.880 1.00 95.06 172 GLU A C 1
ATOM 1383 O O . GLU A 1 172 ? -4.331 -11.744 13.670 1.00 95.06 172 GLU A O 1
ATOM 1388 N N . ARG A 1 173 ? -3.415 -10.294 15.122 1.00 97.38 173 ARG A N 1
ATOM 1389 C CA . ARG A 1 173 ? -3.787 -11.061 16.319 1.00 97.38 173 ARG A CA 1
ATOM 1390 C C . ARG A 1 173 ? -5.299 -11.133 16.492 1.00 97.38 173 ARG A C 1
ATOM 1392 O O . ARG A 1 173 ? -5.823 -12.230 16.669 1.00 97.38 173 ARG A O 1
ATOM 1399 N N . LEU A 1 174 ? -5.999 -10.002 16.362 1.00 97.31 174 LEU A N 1
ATOM 1400 C CA . LEU A 1 174 ? -7.462 -9.969 16.432 1.00 97.31 174 LEU A CA 1
ATOM 1401 C C . LEU A 1 174 ? -8.084 -10.865 15.364 1.00 97.31 174 LEU A C 1
ATOM 1403 O O . LEU A 1 174 ? -8.953 -11.674 15.676 1.00 97.31 174 LEU A O 1
ATOM 1407 N N . TYR A 1 175 ? -7.608 -10.799 14.119 1.00 95.25 175 TYR A N 1
ATOM 1408 C CA . TYR A 1 175 ? -8.121 -11.688 13.083 1.00 95.25 175 TYR A CA 1
ATOM 1409 C C . TYR A 1 175 ? -7.817 -13.159 13.388 1.00 95.25 175 TYR A C 1
ATOM 1411 O O . TYR A 1 175 ? -8.667 -14.021 13.163 1.00 95.25 175 TYR A O 1
ATOM 1419 N N . GLY A 1 176 ? -6.636 -13.471 13.931 1.00 95.38 176 GLY A N 1
ATOM 1420 C CA . GLY A 1 176 ? -6.257 -14.815 14.377 1.00 95.38 176 GLY A CA 1
ATOM 1421 C C . GLY A 1 176 ? -7.135 -15.371 15.505 1.00 95.38 176 GLY A C 1
ATOM 1422 O O . GLY A 1 176 ? -7.361 -16.581 15.563 1.00 95.38 176 GLY A O 1
ATOM 1423 N N . PHE A 1 177 ? -7.704 -14.510 16.354 1.00 97.12 177 PHE A N 1
ATOM 1424 C CA . PHE A 1 177 ? -8.616 -14.920 17.426 1.00 97.12 177 PHE A CA 1
ATOM 1425 C C . PHE A 1 177 ? -9.926 -15.536 16.931 1.00 97.12 177 PHE A C 1
ATOM 1427 O O . PHE A 1 177 ? -10.592 -16.214 17.710 1.00 97.12 177 PHE A O 1
ATOM 1434 N N . ARG A 1 178 ? -10.255 -15.428 15.636 1.00 94.44 178 ARG A N 1
ATOM 1435 C CA . ARG A 1 178 ? -11.382 -16.166 15.038 1.00 94.44 178 ARG A CA 1
ATOM 1436 C C . ARG A 1 178 ? -11.278 -17.686 15.215 1.00 94.44 178 ARG A C 1
ATOM 1438 O O . ARG A 1 178 ? -12.279 -18.374 15.145 1.00 94.44 178 ARG A O 1
ATOM 1445 N N . LEU A 1 179 ? -10.068 -18.211 15.436 1.00 95.06 179 LEU A N 1
ATOM 1446 C CA . LEU A 1 179 ? -9.827 -19.633 15.714 1.00 95.06 179 LEU A CA 1
ATOM 1447 C C . LEU A 1 179 ? -10.030 -20.004 17.193 1.00 95.06 179 LEU A C 1
ATOM 1449 O O . LEU A 1 179 ? -9.912 -21.170 17.555 1.00 95.06 179 LEU A O 1
ATOM 1453 N N . ARG A 1 180 ? -10.268 -19.012 18.057 1.00 95.06 180 ARG A N 1
ATOM 1454 C CA . ARG A 1 180 ? -10.363 -19.149 19.517 1.00 95.06 180 ARG A CA 1
ATOM 1455 C C . ARG A 1 180 ? -11.747 -18.789 20.061 1.00 95.06 180 ARG A C 1
ATOM 1457 O O . ARG A 1 180 ? -11.958 -18.870 21.264 1.00 95.06 180 ARG A O 1
ATOM 1464 N N . SER A 1 181 ? -12.671 -18.389 19.193 1.00 93.69 181 SER A N 1
ATOM 1465 C CA . SER A 1 181 ? -14.062 -18.108 19.535 1.00 93.69 181 SER A CA 1
ATOM 1466 C C . SER A 1 181 ? -14.982 -18.822 18.551 1.00 93.69 181 SER A C 1
ATOM 1468 O O . SER A 1 181 ? -14.614 -19.038 17.400 1.00 93.69 181 SER A O 1
ATOM 1470 N N . ALA A 1 182 ? -16.170 -19.192 19.022 1.00 92.81 182 ALA A N 1
ATOM 1471 C CA . ALA A 1 182 ? -17.270 -19.690 18.199 1.00 92.81 182 ALA A CA 1
ATOM 1472 C C . ALA A 1 182 ? -18.434 -18.684 18.143 1.00 92.81 182 ALA A C 1
ATOM 1474 O O . ALA A 1 182 ? -19.522 -19.028 17.689 1.00 92.81 182 ALA A O 1
ATOM 1475 N N . ASP A 1 183 ? -18.227 -17.459 18.642 1.00 93.81 183 ASP A N 1
ATOM 1476 C CA . ASP A 1 183 ? -19.249 -16.418 18.634 1.00 93.81 183 ASP A CA 1
ATOM 1477 C C . ASP A 1 183 ? -19.538 -15.975 17.184 1.00 93.81 183 ASP A C 1
ATOM 1479 O O . ASP A 1 183 ? -18.628 -15.474 16.506 1.00 93.81 183 ASP A O 1
ATOM 1483 N N . PRO A 1 184 ? -20.781 -16.135 16.689 1.00 92.62 184 PRO A N 1
ATOM 1484 C CA . PRO A 1 184 ? -21.131 -15.796 15.314 1.00 92.62 184 PRO A CA 1
ATOM 1485 C C . PRO A 1 184 ? -21.009 -14.295 15.017 1.00 92.62 184 PRO A C 1
ATOM 1487 O O . PRO A 1 184 ? -20.769 -13.931 13.869 1.00 92.62 184 PRO A O 1
ATOM 1490 N N . LEU A 1 185 ? -21.105 -13.410 16.016 1.00 94.06 185 LEU A N 1
ATOM 1491 C CA . LEU A 1 185 ? -20.900 -11.971 15.812 1.00 94.06 185 LEU A CA 1
ATOM 1492 C C . LEU A 1 185 ? -19.426 -11.659 15.532 1.00 94.06 185 LEU A C 1
ATOM 1494 O O . LEU A 1 185 ? -19.104 -10.818 14.692 1.00 94.06 185 LEU A O 1
ATOM 1498 N N . LEU A 1 186 ? -18.505 -12.373 16.182 1.00 95.62 186 LEU A N 1
ATOM 1499 C CA . LEU A 1 186 ? -17.067 -12.178 15.990 1.00 95.62 186 LEU A CA 1
ATOM 1500 C C . LEU A 1 186 ? -16.532 -12.874 14.738 1.00 95.62 186 LEU A C 1
ATOM 1502 O O . LEU A 1 186 ? -15.745 -12.275 13.998 1.00 95.62 186 LEU A O 1
ATOM 1506 N N . VAL A 1 187 ? -16.930 -14.128 14.518 1.00 95.25 187 VAL A N 1
ATOM 1507 C CA . VAL A 1 187 ? -16.383 -14.988 13.456 1.00 95.25 187 VAL A CA 1
ATOM 1508 C C . VAL A 1 187 ? -17.158 -14.838 12.147 1.00 95.25 187 VAL A C 1
ATOM 1510 O O . VAL A 1 187 ? -16.547 -14.829 11.077 1.00 95.25 187 VAL A O 1
ATOM 1513 N N . GLY A 1 188 ? -18.468 -14.610 12.229 1.00 93.44 188 GLY A N 1
ATOM 1514 C CA . GLY A 1 188 ? -19.367 -14.595 11.081 1.00 93.44 188 GLY A CA 1
ATOM 1515 C C . GLY A 1 188 ? -19.799 -15.989 10.647 1.00 93.44 188 GLY A C 1
ATOM 1516 O O . GLY A 1 188 ? -19.514 -16.988 11.308 1.00 93.44 188 GLY A O 1
ATOM 1517 N N . ASP A 1 189 ? -20.477 -16.028 9.508 1.00 88.94 189 ASP A N 1
ATOM 1518 C CA . ASP A 1 189 ? -20.952 -17.239 8.844 1.00 88.94 189 ASP A CA 1
ATOM 1519 C C . ASP A 1 189 ? -20.724 -17.155 7.323 1.00 88.94 189 ASP A C 1
ATOM 1521 O O . ASP A 1 189 ? -20.065 -16.238 6.821 1.00 88.94 189 ASP A O 1
ATOM 1525 N N . ASP A 1 190 ? -21.261 -18.125 6.580 1.00 82.50 190 ASP A N 1
ATOM 1526 C CA . ASP A 1 190 ? -21.120 -18.207 5.123 1.00 82.50 190 ASP A CA 1
ATOM 1527 C C . ASP A 1 190 ? -21.756 -17.019 4.372 1.00 82.50 190 ASP A C 1
ATOM 1529 O O . ASP A 1 190 ? -21.432 -16.789 3.205 1.00 82.50 190 ASP A O 1
ATOM 1533 N N . GLN A 1 191 ? -22.662 -16.263 5.003 1.00 81.81 191 GLN A N 1
ATOM 1534 C CA . GLN A 1 191 ? -23.368 -15.137 4.387 1.00 81.81 191 GLN A CA 1
ATOM 1535 C C . GLN A 1 191 ? -22.855 -13.771 4.842 1.00 81.81 191 GLN A C 1
ATOM 1537 O O . GLN A 1 191 ? -22.875 -12.826 4.048 1.00 81.81 191 GLN A O 1
ATOM 1542 N N . LYS A 1 192 ? -22.402 -13.637 6.094 1.00 85.25 192 LYS A N 1
ATOM 1543 C CA . LYS A 1 192 ? -21.957 -12.357 6.657 1.00 85.25 192 LYS A CA 1
ATOM 1544 C C . LYS A 1 192 ? -20.606 -12.490 7.370 1.00 85.25 192 LYS A C 1
ATOM 1546 O O . LYS A 1 192 ? -20.484 -13.270 8.316 1.00 85.25 192 LYS A O 1
ATOM 1551 N N . PRO A 1 193 ? -19.602 -11.664 7.009 1.00 90.12 193 PRO A N 1
ATOM 1552 C CA . PRO A 1 193 ? -18.344 -11.635 7.739 1.00 90.12 193 PRO A CA 1
ATOM 1553 C C . PRO A 1 193 ? -18.550 -11.130 9.173 1.00 90.12 193 PRO A C 1
ATOM 1555 O O . PRO A 1 193 ? -19.247 -10.137 9.420 1.00 90.12 193 PRO A O 1
ATOM 1558 N N . GLY A 1 194 ? -17.893 -11.799 10.119 1.00 95.31 194 GLY A N 1
ATOM 1559 C CA . GLY A 1 194 ? -17.879 -11.396 11.519 1.00 95.31 194 GLY A CA 1
ATOM 1560 C C . GLY A 1 194 ? -17.083 -10.117 11.755 1.00 95.31 194 GLY A C 1
ATOM 1561 O O . GLY A 1 194 ? -16.302 -9.669 10.905 1.00 95.31 194 GLY A O 1
ATOM 1562 N N . LEU A 1 195 ? -17.248 -9.540 12.941 1.00 96.69 195 LEU A N 1
ATOM 1563 C CA . LEU A 1 195 ? -16.599 -8.296 13.335 1.00 96.69 195 LEU A CA 1
ATOM 1564 C C . LEU A 1 195 ? -15.067 -8.367 13.225 1.00 96.69 195 LEU A C 1
ATOM 1566 O O . LEU A 1 195 ? -14.442 -7.402 12.787 1.00 96.69 195 LEU A O 1
ATOM 1570 N N . LEU A 1 196 ? -14.444 -9.510 13.545 1.00 96.62 196 LEU A N 1
ATOM 1571 C CA . LEU A 1 196 ? -12.987 -9.672 13.433 1.00 96.62 196 LEU A CA 1
ATOM 1572 C C . LEU A 1 196 ? -12.508 -9.581 11.981 1.00 96.62 196 LEU A C 1
ATOM 1574 O O . LEU A 1 196 ? -11.448 -9.011 11.717 1.00 96.62 196 LEU A O 1
ATOM 1578 N N . ARG A 1 197 ? -13.293 -10.107 11.029 1.00 94.44 197 ARG A N 1
ATOM 1579 C CA . ARG A 1 197 ? -12.996 -9.966 9.599 1.00 94.44 197 ARG A CA 1
ATOM 1580 C C . ARG A 1 197 ? -13.205 -8.524 9.142 1.00 94.44 197 ARG A C 1
ATOM 1582 O O . ARG A 1 197 ? -12.335 -7.996 8.461 1.00 94.44 197 ARG A O 1
ATOM 1589 N N . ALA A 1 198 ? -14.289 -7.875 9.571 1.00 95.19 198 ALA A N 1
ATOM 1590 C CA . ALA A 1 198 ? -14.556 -6.475 9.242 1.00 95.19 198 ALA A CA 1
ATOM 1591 C C . ALA A 1 198 ? -13.441 -5.535 9.744 1.00 95.19 198 ALA A C 1
ATOM 1593 O O . ALA A 1 198 ? -12.982 -4.668 9.003 1.00 95.19 198 ALA A O 1
ATOM 1594 N N . ILE A 1 199 ? -12.941 -5.748 10.970 1.00 96.19 199 ILE A N 1
ATOM 1595 C CA . ILE A 1 199 ? -11.772 -5.036 11.513 1.00 96.19 199 ILE A CA 1
ATOM 1596 C C . ILE A 1 199 ? -10.541 -5.285 10.634 1.00 96.19 199 ILE A C 1
ATOM 1598 O O . ILE A 1 199 ? -9.867 -4.338 10.229 1.00 96.19 199 ILE A O 1
ATOM 1602 N N . TYR A 1 200 ? -10.259 -6.544 10.295 1.00 94.56 200 TYR A N 1
ATOM 1603 C CA . TYR A 1 200 ? -9.111 -6.903 9.460 1.00 94.56 200 TYR A CA 1
ATOM 1604 C C . TYR A 1 200 ? -9.174 -6.300 8.050 1.00 94.56 200 TYR A C 1
ATOM 1606 O O . TYR A 1 200 ? -8.152 -5.889 7.492 1.00 94.56 200 TYR A O 1
ATOM 1614 N N . ASP A 1 201 ? -10.373 -6.183 7.479 1.00 92.06 201 ASP A N 1
ATOM 1615 C CA . ASP A 1 201 ? -10.594 -5.597 6.158 1.00 92.06 201 ASP A CA 1
ATOM 1616 C C . ASP A 1 201 ? -10.287 -4.090 6.106 1.00 92.06 201 ASP A C 1
ATOM 1618 O O . ASP A 1 201 ? -9.958 -3.580 5.030 1.00 92.06 201 ASP A O 1
ATOM 1622 N N . ARG A 1 202 ? -10.236 -3.414 7.261 1.00 92.69 202 ARG A N 1
ATOM 1623 C CA . ARG A 1 202 ? -9.835 -2.002 7.414 1.00 92.69 202 ARG A CA 1
ATOM 1624 C C . ARG A 1 202 ? -8.426 -1.807 7.977 1.00 92.69 202 ARG A C 1
ATOM 1626 O O . ARG A 1 202 ? -8.099 -0.737 8.491 1.00 92.69 202 ARG A O 1
ATOM 1633 N N . LYS A 1 203 ? -7.594 -2.845 7.907 1.00 92.50 203 LYS A N 1
ATOM 1634 C CA . LYS A 1 203 ? -6.184 -2.786 8.292 1.00 92.50 203 LYS A CA 1
ATOM 1635 C C . LYS A 1 203 ? -5.447 -1.689 7.525 1.00 92.50 203 LYS A C 1
ATOM 1637 O O . LYS A 1 203 ? -5.410 -1.723 6.295 1.00 92.50 203 LYS A O 1
ATOM 1642 N N . TYR A 1 204 ? -4.781 -0.805 8.269 1.00 91.56 204 TYR A N 1
ATOM 1643 C CA . TYR A 1 204 ? -3.879 0.205 7.716 1.00 91.56 204 TYR A CA 1
ATOM 1644 C C . TYR A 1 204 ? -2.783 -0.475 6.889 1.00 91.56 204 TYR A C 1
ATOM 1646 O O . TYR A 1 204 ? -1.981 -1.262 7.409 1.00 91.56 204 TYR A O 1
ATOM 1654 N N . LEU A 1 205 ? -2.750 -0.191 5.589 1.00 85.12 205 LEU A N 1
ATOM 1655 C CA . LEU A 1 205 ? -1.778 -0.788 4.685 1.00 85.12 205 LEU A CA 1
ATOM 1656 C C . LEU A 1 205 ? -0.462 -0.020 4.745 1.00 85.12 205 LEU A C 1
ATOM 1658 O O . LEU A 1 205 ? -0.380 1.153 4.396 1.00 85.12 205 LEU A O 1
ATOM 1662 N N . ARG A 1 206 ? 0.608 -0.712 5.140 1.00 81.31 206 ARG A N 1
ATOM 1663 C CA . ARG A 1 206 ? 1.958 -0.173 4.999 1.00 81.31 206 ARG A CA 1
ATOM 1664 C C . ARG A 1 206 ? 2.357 -0.219 3.525 1.00 81.31 206 ARG A C 1
ATOM 1666 O O . ARG A 1 206 ? 2.450 -1.300 2.945 1.00 81.31 206 ARG A O 1
ATOM 1673 N N . PHE A 1 207 ? 2.673 0.938 2.958 1.00 83.44 207 PHE A N 1
ATOM 1674 C CA . PHE A 1 207 ? 3.388 1.020 1.692 1.00 83.44 207 PHE A CA 1
ATOM 1675 C C . PHE A 1 207 ? 4.888 0.947 2.001 1.00 83.44 207 PHE A C 1
ATOM 1677 O O . PHE A 1 207 ? 5.494 1.908 2.466 1.00 83.44 207 PHE A O 1
ATOM 1684 N N . GLY A 1 208 ? 5.480 -0.240 1.865 1.00 79.50 208 GLY A N 1
ATOM 1685 C CA . GLY A 1 208 ? 6.912 -0.413 2.105 1.00 79.50 208 GLY A CA 1
ATOM 1686 C C . GLY A 1 208 ? 7.756 0.232 1.003 1.00 79.50 208 GLY A C 1
ATOM 1687 O O . GLY A 1 208 ? 7.237 0.678 -0.018 1.00 79.50 208 GLY A O 1
ATOM 1688 N N . THR A 1 209 ? 9.083 0.149 1.132 1.00 68.06 209 THR A N 1
ATOM 1689 C CA . THR A 1 209 ? 10.043 0.548 0.076 1.00 68.06 209 THR A CA 1
ATOM 1690 C C . THR A 1 209 ? 9.815 -0.166 -1.261 1.00 68.06 209 THR A C 1
ATOM 1692 O O . THR A 1 209 ? 10.371 0.206 -2.285 1.00 68.06 209 THR A O 1
ATOM 1695 N N . SER A 1 210 ? 9.024 -1.238 -1.252 1.00 68.62 210 SER A N 1
ATOM 1696 C CA . SER A 1 210 ? 8.699 -2.073 -2.400 1.00 68.62 210 SER A CA 1
ATOM 1697 C C . SER A 1 210 ? 7.190 -2.291 -2.536 1.00 68.62 210 SER A C 1
ATOM 1699 O O . SER A 1 210 ? 6.788 -3.395 -2.899 1.00 68.62 210 SER A O 1
ATOM 1701 N N . GLY A 1 211 ? 6.364 -1.295 -2.203 1.00 89.56 211 GLY A N 1
ATOM 1702 C CA . GLY A 1 211 ? 4.920 -1.350 -2.436 1.00 89.56 211 GLY A CA 1
ATOM 1703 C C . GLY A 1 211 ? 4.076 -1.964 -1.320 1.00 89.56 211 GLY A C 1
ATOM 1704 O O . GLY A 1 211 ? 4.532 -2.146 -0.188 1.00 89.56 211 GLY A O 1
ATOM 1705 N N . VAL A 1 212 ? 2.832 -2.298 -1.668 1.00 94.19 212 VAL A N 1
ATOM 1706 C CA . VAL A 1 212 ? 1.885 -3.024 -0.808 1.00 94.19 212 VAL A CA 1
ATOM 1707 C C . VAL A 1 212 ? 1.947 -4.508 -1.140 1.00 94.19 212 VAL A C 1
ATOM 1709 O O . VAL A 1 212 ? 1.936 -4.880 -2.312 1.00 94.19 212 VAL A O 1
ATOM 1712 N N . ARG A 1 213 ? 1.987 -5.362 -0.113 1.00 93.62 213 ARG A N 1
ATOM 1713 C CA . ARG A 1 213 ? 1.942 -6.824 -0.244 1.00 93.62 213 ARG A CA 1
ATOM 1714 C C . ARG A 1 213 ? 0.908 -7.407 0.705 1.00 93.62 213 ARG A C 1
ATOM 1716 O O . ARG A 1 213 ? 0.700 -6.879 1.795 1.00 93.62 213 ARG A O 1
ATOM 1723 N N . GLY A 1 214 ? 0.316 -8.523 0.311 1.00 92.19 214 GLY A N 1
ATOM 1724 C CA . GLY A 1 214 ? -0.610 -9.268 1.146 1.00 92.19 214 GLY A CA 1
ATOM 1725 C C . GLY A 1 214 ? -0.853 -10.672 0.615 1.00 92.19 214 GLY A C 1
ATOM 1726 O O . GLY A 1 214 ? -0.590 -10.969 -0.551 1.00 92.19 214 GLY A O 1
ATOM 1727 N N . ARG A 1 215 ? -1.379 -11.542 1.473 1.00 92.25 215 ARG A N 1
ATOM 1728 C CA . ARG A 1 215 ? -1.863 -12.862 1.066 1.00 92.25 215 ARG A CA 1
ATOM 1729 C C . ARG A 1 215 ? -3.096 -12.712 0.180 1.00 92.25 215 ARG A C 1
ATOM 1731 O O . ARG A 1 215 ? -4.031 -11.992 0.538 1.00 92.25 215 ARG A O 1
ATOM 1738 N N . TRP A 1 216 ? -3.106 -13.383 -0.965 1.00 93.88 216 TRP A N 1
ATOM 1739 C CA . TRP A 1 216 ? -4.213 -13.375 -1.918 1.00 93.88 216 TRP A CA 1
ATOM 1740 C C . TRP A 1 216 ? -5.535 -13.753 -1.242 1.00 93.88 216 TRP A C 1
ATOM 1742 O O . TRP A 1 216 ? -5.566 -14.656 -0.408 1.00 93.88 216 TRP A O 1
ATOM 1752 N N . ALA A 1 217 ? -6.617 -13.048 -1.585 1.00 88.88 217 ALA A N 1
ATOM 1753 C CA . ALA A 1 217 ? -7.972 -13.208 -1.036 1.00 88.88 217 ALA A CA 1
ATOM 1754 C C . ALA A 1 217 ? -8.131 -12.968 0.485 1.00 88.88 217 ALA A C 1
ATOM 1756 O O . ALA A 1 217 ? -9.251 -12.794 0.964 1.00 88.88 217 ALA A O 1
ATOM 1757 N N . ALA A 1 218 ? -7.040 -12.896 1.250 1.00 86.50 218 ALA A N 1
ATOM 1758 C CA . ALA A 1 218 ? -7.042 -12.484 2.648 1.00 86.50 218 ALA A CA 1
ATOM 1759 C C . ALA A 1 218 ? -6.748 -10.984 2.761 1.00 86.50 218 ALA A C 1
ATOM 1761 O O . ALA A 1 218 ? -7.672 -10.198 2.957 1.00 86.50 218 ALA A O 1
ATOM 1762 N N . ASP A 1 219 ? -5.483 -10.598 2.579 1.00 86.00 219 ASP A N 1
ATOM 1763 C CA . ASP A 1 219 ? -5.016 -9.212 2.645 1.00 86.00 219 ASP A CA 1
ATOM 1764 C C . ASP A 1 219 ? -5.044 -8.502 1.293 1.00 86.00 219 ASP A C 1
ATOM 1766 O O . ASP A 1 219 ? -5.168 -7.279 1.236 1.00 86.00 219 ASP A O 1
ATOM 1770 N N . PHE A 1 220 ? -4.868 -9.251 0.207 1.00 93.19 220 PHE A N 1
ATOM 1771 C CA . PHE A 1 220 ? -4.770 -8.716 -1.142 1.00 93.19 220 PHE A CA 1
ATOM 1772 C C . PHE A 1 220 ? -6.012 -9.124 -1.934 1.00 93.19 220 PHE A C 1
ATOM 1774 O O . PHE A 1 220 ? -6.113 -10.240 -2.449 1.00 93.19 220 PHE A O 1
ATOM 1781 N N . THR A 1 221 ? -6.982 -8.215 -1.980 1.00 93.56 221 THR A N 1
ATOM 1782 C CA . THR A 1 221 ? -8.245 -8.360 -2.715 1.00 93.56 221 THR A CA 1
ATOM 1783 C C . THR A 1 221 ? -8.257 -7.433 -3.925 1.00 93.56 221 THR A C 1
ATOM 1785 O O . THR A 1 221 ? -7.500 -6.463 -3.974 1.00 93.56 221 THR A O 1
ATOM 1788 N N . GLU A 1 222 ? -9.151 -7.685 -4.882 1.00 96.12 222 GLU A N 1
ATOM 1789 C CA . GLU A 1 222 ? -9.338 -6.807 -6.045 1.00 96.12 222 GLU A CA 1
ATOM 1790 C C . GLU A 1 222 ? -9.580 -5.351 -5.639 1.00 96.12 222 GLU A C 1
ATOM 1792 O O . GLU A 1 222 ? -8.957 -4.434 -6.170 1.00 96.12 222 GLU A O 1
ATOM 1797 N N . ARG A 1 223 ? -10.443 -5.137 -4.641 1.00 94.88 223 ARG A N 1
ATOM 1798 C CA . ARG A 1 223 ? -10.753 -3.802 -4.128 1.00 94.88 223 ARG A CA 1
ATOM 1799 C C . ARG A 1 223 ? -9.513 -3.097 -3.587 1.00 94.88 223 ARG A C 1
ATOM 1801 O O . ARG A 1 223 ? -9.268 -1.953 -3.950 1.00 94.88 223 ARG A O 1
ATOM 1808 N N . ARG A 1 224 ? -8.713 -3.783 -2.763 1.00 94.31 224 ARG A N 1
ATOM 1809 C CA . ARG A 1 224 ? -7.479 -3.215 -2.201 1.00 94.31 224 ARG A CA 1
ATOM 1810 C C . ARG A 1 224 ? -6.439 -2.948 -3.283 1.00 94.31 224 ARG A C 1
ATOM 1812 O O . ARG A 1 224 ? -5.840 -1.882 -3.280 1.00 94.31 224 ARG A O 1
ATOM 1819 N N . ALA A 1 225 ? -6.266 -3.867 -4.233 1.00 96.88 225 ALA A N 1
ATOM 1820 C CA . ALA A 1 225 ? -5.381 -3.667 -5.378 1.00 96.88 225 ALA A CA 1
ATOM 1821 C C . ALA A 1 225 ? -5.767 -2.397 -6.153 1.00 96.88 225 ALA A C 1
ATOM 1823 O O . ALA A 1 225 ? -4.930 -1.532 -6.388 1.00 96.88 225 ALA A O 1
ATOM 1824 N N . LYS A 1 226 ? -7.057 -2.236 -6.460 1.00 98.25 226 LYS A N 1
ATOM 1825 C CA . LYS A 1 226 ? -7.584 -1.057 -7.150 1.00 98.25 226 LYS A CA 1
ATOM 1826 C C . LYS A 1 226 ? -7.419 0.233 -6.338 1.00 98.25 226 LYS A C 1
ATOM 1828 O O . LYS A 1 226 ? -7.052 1.245 -6.919 1.00 98.25 226 LYS A O 1
ATOM 1833 N N . GLN A 1 227 ? -7.616 0.208 -5.017 1.00 97.56 227 GLN A N 1
ATOM 1834 C CA . GLN A 1 227 ? -7.370 1.365 -4.139 1.00 97.56 227 GLN A CA 1
ATOM 1835 C C . GLN A 1 227 ? -5.890 1.773 -4.105 1.00 97.56 227 GLN A C 1
ATOM 1837 O O . GLN A 1 227 ? -5.593 2.963 -4.134 1.00 97.56 227 GLN A O 1
ATOM 1842 N N . VAL A 1 228 ? -4.959 0.809 -4.102 1.00 97.75 228 VAL A N 1
ATOM 1843 C CA . VAL A 1 228 ? -3.515 1.091 -4.216 1.00 97.75 228 VAL A CA 1
ATOM 1844 C C . VAL A 1 228 ? -3.219 1.843 -5.510 1.00 97.75 228 VAL A C 1
ATOM 1846 O O . VAL A 1 228 ? -2.529 2.859 -5.491 1.00 97.75 228 VAL A O 1
ATOM 1849 N N . VAL A 1 229 ? -3.764 1.371 -6.631 1.00 98.62 229 VAL A N 1
ATOM 1850 C CA . VAL A 1 229 ? -3.532 1.995 -7.939 1.00 98.62 229 VAL A CA 1
ATOM 1851 C C . VAL A 1 229 ? -4.234 3.345 -8.046 1.00 98.62 229 VAL A C 1
ATOM 1853 O O . VAL A 1 229 ? -3.658 4.272 -8.604 1.00 98.62 229 VAL A O 1
ATOM 1856 N N . GLN A 1 230 ? -5.431 3.483 -7.470 1.00 98.75 230 GLN A N 1
ATOM 1857 C CA . GLN A 1 230 ? -6.153 4.752 -7.407 1.00 98.75 230 GLN A CA 1
ATOM 1858 C C . GLN A 1 230 ? -5.323 5.802 -6.669 1.00 98.75 230 GLN A C 1
ATOM 1860 O O . GLN A 1 230 ? -5.094 6.871 -7.220 1.00 98.75 230 GLN A O 1
ATOM 1865 N N . ALA A 1 231 ? -4.763 5.450 -5.509 1.00 98.19 231 ALA A N 1
ATOM 1866 C CA . ALA A 1 231 ? -3.918 6.360 -4.749 1.00 98.19 231 ALA A CA 1
ATOM 1867 C C . ALA A 1 231 ? -2.647 6.780 -5.507 1.00 98.19 231 ALA A C 1
ATOM 1869 O O . ALA A 1 231 ? -2.236 7.936 -5.439 1.00 98.19 231 ALA A O 1
ATOM 1870 N N . VAL A 1 232 ? -2.037 5.860 -6.265 1.00 98.25 232 VAL A N 1
ATOM 1871 C CA . VAL A 1 232 ? -0.907 6.192 -7.150 1.00 98.25 232 VAL A CA 1
ATOM 1872 C C . VAL A 1 232 ? -1.346 7.113 -8.291 1.00 98.25 232 VAL A C 1
ATOM 1874 O O . VAL A 1 232 ? -0.624 8.048 -8.620 1.00 98.25 232 VAL A O 1
ATOM 1877 N N . CYS A 1 233 ? -2.516 6.886 -8.888 1.00 98.69 233 CYS A N 1
ATOM 1878 C CA . CYS A 1 233 ? -3.040 7.744 -9.951 1.00 98.69 233 CYS A CA 1
ATOM 1879 C C . CYS A 1 233 ? -3.362 9.154 -9.446 1.00 98.69 233 CYS A C 1
ATOM 1881 O O . CYS A 1 233 ? -3.037 10.118 -10.130 1.00 98.69 233 CYS A O 1
ATOM 1883 N N . ASP A 1 234 ? -3.959 9.279 -8.260 1.00 98.56 234 ASP A N 1
ATOM 1884 C CA . ASP A 1 234 ? -4.254 10.575 -7.646 1.00 98.56 234 ASP A CA 1
ATOM 1885 C C . ASP A 1 234 ? -2.954 11.323 -7.295 1.00 98.56 234 ASP A C 1
ATOM 1887 O O . ASP A 1 234 ? -2.840 12.509 -7.595 1.00 98.56 234 ASP A O 1
ATOM 1891 N N . PHE A 1 235 ? -1.923 10.617 -6.805 1.00 98.31 235 PHE A N 1
ATOM 1892 C CA . PHE A 1 235 ? -0.575 11.176 -6.624 1.00 98.31 235 PHE A CA 1
ATOM 1893 C C . PHE A 1 235 ? 0.045 11.671 -7.941 1.00 98.31 235 PHE A C 1
ATOM 1895 O O . PHE A 1 235 ? 0.557 12.784 -8.004 1.00 98.31 235 PHE A O 1
ATOM 1902 N N . LEU A 1 236 ? -0.004 10.861 -9.003 1.00 98.44 236 LEU A N 1
ATOM 1903 C CA . LEU A 1 236 ? 0.561 11.208 -10.313 1.00 98.44 236 LEU A CA 1
ATOM 1904 C C . LEU A 1 236 ? -0.214 12.327 -11.026 1.00 98.44 236 LEU A C 1
ATOM 1906 O O . LEU A 1 236 ? 0.358 13.023 -11.858 1.00 98.44 236 LEU A O 1
ATOM 1910 N N . ASN A 1 237 ? -1.498 12.502 -10.715 1.00 98.50 237 ASN A N 1
ATOM 1911 C CA . ASN A 1 237 ? -2.315 13.614 -11.204 1.00 98.50 237 ASN A CA 1
ATOM 1912 C C . ASN A 1 237 ? -2.219 14.864 -10.309 1.00 98.50 237 ASN A C 1
ATOM 1914 O O . ASN A 1 237 ? -2.855 15.868 -10.626 1.00 98.50 237 ASN A O 1
ATOM 1918 N N . ASP A 1 238 ? -1.438 14.811 -9.223 1.00 97.44 238 ASP A N 1
ATOM 1919 C CA . ASP A 1 238 ? -1.289 15.888 -8.237 1.00 97.44 238 ASP A CA 1
ATOM 1920 C C . ASP A 1 238 ? -2.631 16.322 -7.603 1.00 97.44 238 ASP A C 1
ATOM 1922 O O . ASP A 1 238 ? -2.921 17.501 -7.407 1.00 97.44 238 ASP A O 1
ATOM 1926 N N . ILE A 1 239 ? -3.501 15.346 -7.313 1.00 96.19 239 ILE A N 1
ATOM 1927 C CA . ILE A 1 239 ? -4.818 15.576 -6.706 1.00 96.19 239 ILE A CA 1
ATOM 1928 C C . ILE A 1 239 ? -4.663 15.622 -5.186 1.00 96.19 239 ILE A C 1
ATOM 1930 O O . ILE A 1 239 ? -4.465 14.595 -4.537 1.00 96.19 239 ILE A O 1
ATOM 1934 N N . ASP A 1 240 ? -4.774 16.825 -4.620 1.00 92.25 240 ASP A N 1
ATOM 1935 C CA . ASP A 1 240 ? -4.660 17.079 -3.181 1.00 92.25 240 ASP A CA 1
ATOM 1936 C C . ASP A 1 240 ? -3.370 16.483 -2.576 1.00 92.25 240 ASP A C 1
ATOM 1938 O O . ASP A 1 240 ? -3.378 15.891 -1.487 1.00 92.25 240 ASP A O 1
ATOM 1942 N N . VAL A 1 241 ? -2.241 16.588 -3.282 1.00 96.25 241 VAL A N 1
ATOM 1943 C CA . VAL A 1 241 ? -0.939 16.170 -2.756 1.00 96.25 241 VAL A CA 1
ATOM 1944 C C . VAL A 1 241 ? -0.282 17.356 -2.042 1.00 96.25 241 VAL A C 1
ATOM 1946 O O . VAL A 1 241 ? -0.150 18.425 -2.628 1.00 96.25 241 VAL A O 1
ATOM 1949 N N . PRO A 1 242 ? 0.140 17.219 -0.773 1.00 94.62 242 PRO A N 1
ATOM 1950 C CA . PRO A 1 242 ? 0.854 18.293 -0.090 1.00 94.62 242 PRO A CA 1
ATOM 1951 C C . PRO A 1 242 ? 2.230 18.563 -0.708 1.00 94.62 242 PRO A C 1
ATOM 1953 O O . PRO A 1 242 ? 2.975 17.623 -0.990 1.00 94.62 242 PRO A O 1
ATOM 1956 N N . ASP A 1 243 ? 2.625 19.835 -0.782 1.00 93.06 243 ASP A N 1
ATOM 1957 C CA . ASP A 1 243 ? 3.895 20.280 -1.381 1.00 93.06 243 ASP A CA 1
ATOM 1958 C C . ASP A 1 243 ? 5.127 19.518 -0.861 1.00 93.06 243 ASP A C 1
ATOM 1960 O O . ASP A 1 243 ? 6.026 19.169 -1.626 1.00 93.06 243 ASP A O 1
ATOM 1964 N N . PHE A 1 244 ? 5.172 19.193 0.439 1.00 91.62 244 PHE A N 1
ATOM 1965 C CA . PHE A 1 244 ? 6.307 18.481 1.044 1.00 91.62 244 PHE A CA 1
ATOM 1966 C C . PHE A 1 244 ? 6.475 17.032 0.543 1.00 91.62 244 PHE A C 1
ATOM 1968 O O . PHE A 1 244 ? 7.531 16.421 0.748 1.00 91.62 244 PHE A O 1
ATOM 1975 N N . VAL A 1 245 ? 5.444 16.448 -0.073 1.00 94.62 245 VAL A N 1
ATOM 1976 C CA . VAL A 1 245 ? 5.519 15.122 -0.704 1.00 94.62 245 VAL A CA 1
ATOM 1977 C C . VAL A 1 245 ? 6.262 15.219 -2.040 1.00 94.62 245 VAL A C 1
ATOM 1979 O O . VAL A 1 245 ? 7.001 14.298 -2.387 1.00 94.62 245 VAL A O 1
ATOM 1982 N N . GLY A 1 246 ? 6.142 16.352 -2.741 1.00 92.75 246 GLY A N 1
ATOM 1983 C CA . GLY A 1 246 ? 6.854 16.625 -3.989 1.00 92.75 246 GLY A CA 1
ATOM 1984 C C . GLY A 1 246 ? 6.311 15.843 -5.184 1.00 92.75 246 GLY A C 1
ATOM 1985 O O . GLY A 1 246 ? 7.089 15.202 -5.893 1.00 92.75 246 GLY A O 1
ATOM 1986 N N . ALA A 1 247 ? 4.991 15.856 -5.388 1.00 94.19 247 ALA A N 1
ATOM 1987 C CA . ALA A 1 247 ? 4.395 15.328 -6.612 1.00 94.19 247 ALA A CA 1
ATOM 1988 C C . ALA A 1 247 ? 4.744 16.197 -7.830 1.00 94.19 247 ALA A C 1
ATOM 1990 O O . ALA A 1 247 ? 4.967 17.402 -7.733 1.00 94.19 247 ALA A O 1
ATOM 1991 N N . GLU A 1 248 ? 4.789 15.554 -8.992 1.00 94.19 248 GLU A N 1
ATOM 1992 C CA . GLU A 1 248 ? 4.802 16.207 -10.297 1.00 94.19 248 GLU A CA 1
ATOM 1993 C C . GLU A 1 248 ? 3.482 15.844 -10.974 1.00 94.19 248 GLU A C 1
ATOM 1995 O O . GLU A 1 248 ? 3.126 14.665 -11.009 1.00 94.19 248 GLU A O 1
ATOM 2000 N N . ASN A 1 249 ? 2.772 16.828 -11.531 1.00 97.19 249 ASN A N 1
ATOM 2001 C CA . ASN A 1 249 ? 1.575 16.540 -12.309 1.00 97.19 249 ASN A CA 1
ATOM 2002 C C . ASN A 1 249 ? 1.966 15.896 -13.648 1.00 97.19 249 ASN A C 1
ATOM 2004 O O . ASN A 1 249 ? 2.493 16.539 -14.558 1.00 97.19 249 ASN A O 1
ATOM 2008 N N . LEU A 1 250 ? 1.695 14.600 -13.748 1.00 97.88 250 LEU A N 1
ATOM 2009 C CA . LEU A 1 250 ? 2.033 13.729 -14.867 1.00 97.88 250 LEU A CA 1
ATOM 2010 C C . LEU A 1 250 ? 0.769 13.258 -15.606 1.00 97.88 250 LEU A C 1
ATOM 2012 O O . LEU A 1 250 ? 0.810 12.252 -16.317 1.00 97.88 250 LEU A O 1
ATOM 2016 N N . SER A 1 251 ? -0.345 13.984 -15.456 1.00 96.94 251 SER A N 1
ATOM 2017 C CA . SER A 1 251 ? -1.623 13.688 -16.112 1.00 96.94 251 SER A CA 1
ATOM 2018 C C . SER A 1 251 ? -1.456 13.471 -17.619 1.00 96.94 251 SER A C 1
ATOM 2020 O O . SER A 1 251 ? -0.756 14.221 -18.299 1.00 96.94 251 SER A O 1
ATOM 2022 N N . GLY A 1 252 ? -2.118 12.445 -18.158 1.00 95.44 252 GLY A N 1
ATOM 2023 C CA . GLY A 1 252 ? -2.094 12.128 -19.592 1.00 95.44 252 GLY A CA 1
ATOM 2024 C C . GLY A 1 252 ? -0.833 11.412 -20.084 1.00 95.44 252 GLY A C 1
ATOM 2025 O O . GLY A 1 252 ? -0.803 10.967 -21.229 1.00 95.44 252 GLY A O 1
ATOM 2026 N N . LYS A 1 253 ? 0.196 11.258 -19.242 1.00 98.25 253 LYS A N 1
ATOM 2027 C CA . LYS A 1 253 ? 1.419 10.526 -19.595 1.00 98.25 253 LYS A CA 1
ATOM 2028 C C . LYS A 1 253 ? 1.227 9.009 -19.511 1.00 98.25 253 LYS A C 1
ATOM 2030 O O . LYS A 1 253 ? 0.165 8.495 -19.155 1.00 98.25 253 LYS A O 1
ATOM 2035 N N . LYS A 1 254 ? 2.280 8.273 -19.855 1.00 98.50 254 LYS A N 1
ATOM 2036 C CA . LYS A 1 254 ? 2.296 6.814 -19.928 1.00 98.50 254 LYS A CA 1
ATOM 2037 C C . LYS A 1 254 ? 2.757 6.181 -18.619 1.00 98.50 254 LYS A C 1
ATOM 2039 O O . LYS A 1 254 ? 3.827 6.508 -18.108 1.00 98.50 254 LYS A O 1
ATOM 2044 N N . ILE A 1 255 ? 1.988 5.227 -18.107 1.00 98.81 255 ILE A N 1
ATOM 2045 C CA . ILE A 1 255 ? 2.397 4.347 -17.010 1.00 98.81 255 ILE A CA 1
ATOM 2046 C C . ILE A 1 255 ? 2.863 3.018 -17.604 1.00 98.81 255 ILE A C 1
ATOM 2048 O O . ILE A 1 255 ? 2.148 2.387 -18.386 1.00 98.81 255 ILE A O 1
ATOM 2052 N N . VAL A 1 256 ? 4.065 2.583 -17.228 1.00 98.88 256 VAL A N 1
ATOM 2053 C CA . VAL A 1 256 ? 4.554 1.237 -17.540 1.00 98.88 256 VAL A CA 1
ATOM 2054 C C . VAL A 1 256 ? 3.982 0.268 -16.508 1.00 98.88 256 VAL A C 1
ATOM 2056 O O . VAL A 1 256 ? 4.050 0.524 -15.306 1.00 98.88 256 VAL A O 1
ATOM 2059 N N . ILE A 1 257 ? 3.415 -0.846 -16.960 1.00 98.88 257 ILE A N 1
ATOM 2060 C CA . ILE A 1 257 ? 2.866 -1.898 -16.106 1.00 98.88 257 ILE A CA 1
ATOM 2061 C C . ILE A 1 257 ? 3.536 -3.218 -16.462 1.00 98.88 257 ILE A C 1
ATOM 2063 O O . ILE A 1 257 ? 3.521 -3.642 -17.617 1.00 98.88 257 ILE A O 1
ATOM 2067 N N . GLY A 1 258 ? 4.089 -3.885 -15.453 1.00 98.56 258 GLY A N 1
ATOM 2068 C CA . GLY A 1 258 ? 4.616 -5.240 -15.577 1.00 98.56 258 GLY A CA 1
ATOM 2069 C C . GLY A 1 258 ? 4.218 -6.126 -14.405 1.00 98.56 258 GLY A C 1
ATOM 2070 O O . GLY A 1 258 ? 3.685 -5.658 -13.397 1.00 98.56 258 GLY A O 1
ATOM 2071 N N . TYR A 1 259 ? 4.477 -7.421 -14.538 1.00 98.44 259 TYR A N 1
ATOM 2072 C CA . TYR A 1 259 ? 4.098 -8.430 -13.553 1.00 98.44 259 TYR A CA 1
ATOM 2073 C C . TYR A 1 259 ? 5.114 -9.578 -13.495 1.00 98.44 259 TYR A C 1
ATOM 2075 O O . TYR A 1 259 ? 5.932 -9.742 -14.405 1.00 98.44 259 TYR A O 1
ATOM 2083 N N . ASP A 1 260 ? 5.095 -10.342 -12.398 1.00 96.81 260 ASP A N 1
ATOM 2084 C CA . ASP A 1 260 ? 5.920 -11.543 -12.226 1.00 96.81 260 ASP A CA 1
ATOM 2085 C C . ASP A 1 260 ? 5.166 -12.842 -12.566 1.00 96.81 260 ASP A C 1
ATOM 2087 O O . ASP A 1 260 ? 4.065 -12.839 -13.104 1.00 96.81 260 ASP A O 1
ATOM 2091 N N . THR A 1 261 ? 5.769 -13.993 -12.288 1.00 95.94 261 THR A N 1
ATOM 2092 C CA . THR A 1 261 ? 5.246 -15.299 -12.705 1.00 95.94 261 THR A CA 1
ATOM 2093 C C . THR A 1 261 ? 4.136 -15.856 -11.815 1.00 95.94 261 THR A C 1
ATOM 2095 O O . THR A 1 261 ? 3.616 -16.937 -12.114 1.00 95.94 261 THR A O 1
ATOM 2098 N N . ARG A 1 262 ? 3.730 -15.137 -10.756 1.00 94.50 262 ARG A N 1
ATOM 2099 C CA . ARG A 1 262 ? 2.710 -15.604 -9.805 1.00 94.50 262 ARG A CA 1
ATOM 2100 C C . ARG A 1 262 ? 1.368 -15.840 -10.492 1.00 94.50 262 ARG A C 1
ATOM 2102 O O . ARG A 1 262 ? 1.039 -15.244 -11.519 1.00 94.50 262 ARG A O 1
ATOM 2109 N N . ARG A 1 263 ? 0.552 -16.689 -9.863 1.00 93.25 263 ARG A N 1
ATOM 2110 C CA . ARG A 1 263 ? -0.717 -17.197 -10.409 1.00 93.25 263 ARG A CA 1
ATOM 2111 C C . ARG A 1 263 ? -1.664 -16.104 -10.906 1.00 93.25 263 ARG A C 1
ATOM 2113 O O . ARG A 1 263 ? -2.312 -16.306 -11.918 1.00 93.25 263 ARG A O 1
ATOM 2120 N N . ASN A 1 264 ? -1.746 -14.985 -10.185 1.00 94.94 264 ASN A N 1
ATOM 2121 C CA . ASN A 1 264 ? -2.695 -13.903 -10.468 1.00 94.94 264 ASN A CA 1
ATOM 2122 C C . ASN A 1 264 ? -2.008 -12.575 -10.833 1.00 94.94 264 ASN A C 1
ATOM 2124 O O . ASN A 1 264 ? -2.625 -11.519 -10.708 1.00 94.94 264 ASN A O 1
ATOM 2128 N N . ALA A 1 265 ? -0.713 -12.575 -11.159 1.00 96.62 265 ALA A N 1
ATOM 2129 C CA . ALA A 1 265 ? 0.026 -11.330 -11.393 1.00 96.62 265 ALA A CA 1
ATOM 2130 C C . ALA A 1 265 ? -0.425 -10.604 -12.668 1.00 96.62 265 ALA A C 1
ATOM 2132 O O . ALA A 1 265 ? -0.571 -9.384 -12.656 1.00 96.62 265 ALA A O 1
ATOM 2133 N N . ASP A 1 266 ? -0.734 -11.371 -13.710 1.00 95.75 266 ASP A N 1
ATOM 2134 C CA . ASP A 1 266 ? -1.391 -10.929 -14.944 1.00 95.75 266 ASP A CA 1
ATOM 2135 C C . ASP A 1 266 ? -2.746 -10.262 -14.659 1.00 95.75 266 ASP A C 1
ATOM 2137 O O . ASP A 1 266 ? -2.973 -9.115 -15.043 1.00 95.75 266 ASP A O 1
ATOM 2141 N N . ARG A 1 267 ? -3.611 -10.917 -13.879 1.00 96.94 267 ARG A N 1
ATOM 2142 C CA . ARG A 1 267 ? -4.918 -10.371 -13.485 1.00 96.94 267 ARG A CA 1
ATOM 2143 C C . ARG A 1 267 ? -4.798 -9.072 -12.681 1.00 96.94 267 ARG A C 1
ATOM 2145 O O . ARG A 1 267 ? -5.586 -8.147 -12.860 1.00 96.94 267 ARG A O 1
ATOM 2152 N N . VAL A 1 268 ? -3.816 -8.979 -11.783 1.00 98.44 268 VAL A N 1
ATOM 2153 C CA . VAL A 1 268 ? -3.559 -7.738 -11.030 1.00 98.44 268 VAL A CA 1
ATOM 2154 C C . VAL A 1 268 ? -3.034 -6.634 -11.945 1.00 98.44 268 VAL A C 1
ATOM 2156 O O . VAL A 1 268 ? -3.414 -5.475 -11.765 1.00 98.44 268 VAL A O 1
ATOM 2159 N N . ALA A 1 269 ? -2.225 -6.970 -12.951 1.00 98.62 269 ALA A N 1
ATOM 2160 C CA . ALA A 1 269 ? -1.782 -6.013 -13.958 1.00 98.62 269 ALA A CA 1
ATOM 2161 C C . ALA A 1 269 ? -2.959 -5.469 -14.780 1.00 98.62 269 ALA A C 1
ATOM 2163 O O . ALA A 1 269 ? -3.011 -4.267 -15.028 1.00 98.62 269 ALA A O 1
ATOM 2164 N N . GLU A 1 270 ? -3.948 -6.296 -15.125 1.00 98.44 270 GLU A N 1
ATOM 2165 C CA . GLU A 1 270 ? -5.176 -5.842 -15.797 1.00 98.44 270 GLU A CA 1
ATOM 2166 C C . GLU A 1 270 ? -6.012 -4.903 -14.919 1.00 98.44 270 GLU A C 1
ATOM 2168 O O . GLU A 1 270 ? -6.435 -3.841 -15.378 1.00 98.44 270 GLU A O 1
ATOM 2173 N N . TRP A 1 271 ? -6.202 -5.230 -13.633 1.00 98.69 271 TRP A N 1
ATOM 2174 C CA . TRP A 1 271 ? -6.854 -4.314 -12.687 1.00 98.69 271 TRP A CA 1
ATOM 2175 C C . TRP A 1 271 ? -6.119 -2.980 -12.589 1.00 98.69 271 TRP A C 1
ATOM 2177 O O . TRP A 1 271 ? -6.752 -1.925 -12.554 1.00 98.69 271 TRP A O 1
ATOM 2187 N N . THR A 1 272 ? -4.789 -3.036 -12.574 1.00 98.88 272 THR A N 1
ATOM 2188 C CA . THR A 1 272 ? -3.922 -1.859 -12.541 1.00 98.88 272 THR A CA 1
ATOM 2189 C C . THR A 1 272 ? -4.114 -1.011 -13.794 1.00 98.88 272 THR A C 1
ATOM 2191 O O . THR A 1 272 ? -4.388 0.182 -13.686 1.00 98.88 272 THR A O 1
ATOM 2194 N N . ALA A 1 273 ? -4.073 -1.629 -14.976 1.00 98.81 273 ALA A N 1
ATOM 2195 C CA . ALA A 1 273 ? -4.287 -0.950 -16.248 1.00 98.81 273 ALA A CA 1
ATOM 2196 C C . ALA A 1 273 ? -5.666 -0.283 -16.309 1.00 98.81 273 ALA A C 1
ATOM 2198 O O . ALA A 1 273 ? -5.752 0.900 -16.626 1.00 98.81 273 ALA A O 1
ATOM 2199 N N . SER A 1 274 ? -6.728 -1.003 -15.931 1.00 98.81 274 SER A N 1
ATOM 2200 C CA . SER A 1 274 ? -8.096 -0.471 -15.860 1.00 98.81 274 SER A CA 1
ATOM 2201 C C . SER A 1 274 ? -8.169 0.812 -15.028 1.00 98.81 274 SER A C 1
ATOM 2203 O O . SER A 1 274 ? -8.822 1.773 -15.432 1.00 98.81 274 SER A O 1
ATOM 2205 N N . VAL A 1 275 ? -7.526 0.843 -13.856 1.00 98.94 275 VAL A N 1
ATOM 2206 C CA . VAL A 1 275 ? -7.542 2.038 -13.002 1.00 98.94 275 VAL A CA 1
ATOM 2207 C C . VAL A 1 275 ? -6.727 3.164 -13.635 1.00 98.94 275 VAL A C 1
ATOM 2209 O O . VAL A 1 275 ? -7.254 4.263 -13.788 1.00 98.94 275 VAL A O 1
ATOM 2212 N N . CYS A 1 276 ? -5.495 2.911 -14.085 1.00 98.88 276 CYS A N 1
ATOM 2213 C CA . CYS A 1 276 ? -4.660 3.927 -14.740 1.00 98.88 276 CYS A CA 1
ATOM 2214 C C . CYS A 1 276 ? -5.358 4.571 -15.950 1.00 98.88 276 CYS A C 1
ATOM 2216 O O . CYS A 1 276 ? -5.410 5.795 -16.070 1.00 98.88 276 CYS A O 1
ATOM 2218 N N . LEU A 1 277 ? -5.972 3.760 -16.811 1.00 98.81 277 LEU A N 1
ATOM 2219 C CA . LEU A 1 277 ? -6.697 4.227 -17.993 1.00 98.81 277 LEU A CA 1
ATOM 2220 C C . LEU A 1 277 ? -7.918 5.083 -17.630 1.00 98.81 277 LEU A C 1
ATOM 2222 O O . LEU A 1 277 ? -8.146 6.127 -18.249 1.00 98.81 277 LEU A O 1
ATOM 2226 N N . ALA A 1 278 ? -8.689 4.682 -16.614 1.00 98.69 278 ALA A N 1
ATOM 2227 C CA . ALA A 1 278 ? -9.843 5.448 -16.134 1.00 98.69 278 ALA A CA 1
ATOM 2228 C C . ALA A 1 278 ? -9.445 6.778 -15.472 1.00 98.69 278 ALA A C 1
ATOM 2230 O O . ALA A 1 278 ? -10.253 7.697 -15.372 1.00 98.69 278 ALA A O 1
ATOM 2231 N N . ASN A 1 279 ? -8.191 6.878 -15.035 1.00 98.69 279 ASN A N 1
ATOM 2232 C CA . ASN A 1 279 ? -7.587 8.071 -14.457 1.00 98.69 279 ASN A CA 1
ATOM 2233 C C . ASN A 1 279 ? -6.911 8.984 -15.498 1.00 98.69 279 ASN A C 1
ATOM 2235 O O . ASN A 1 279 ? -6.295 9.976 -15.119 1.00 98.69 279 ASN A O 1
ATOM 2239 N N . GLY A 1 280 ? -7.041 8.671 -16.793 1.00 98.25 280 GLY A N 1
ATOM 2240 C CA . GLY A 1 280 ? -6.565 9.519 -17.888 1.00 98.25 280 GLY A CA 1
ATOM 2241 C C . GLY A 1 280 ? -5.151 9.217 -18.384 1.00 98.25 280 GLY A C 1
ATOM 2242 O O . GLY A 1 280 ? -4.700 9.891 -19.303 1.00 98.25 280 GLY A O 1
ATOM 2243 N N . PHE A 1 281 ? -4.465 8.204 -17.850 1.00 98.75 281 PHE A N 1
ATOM 2244 C CA . PHE A 1 281 ? -3.137 7.807 -18.330 1.00 98.75 281 PHE A CA 1
ATOM 2245 C C . PHE A 1 281 ? -3.214 6.954 -19.607 1.00 98.75 281 PHE A C 1
ATOM 2247 O O . PHE A 1 281 ? -4.241 6.329 -19.908 1.00 98.75 281 PHE A O 1
ATOM 2254 N N . GLU A 1 282 ? -2.106 6.908 -20.346 1.00 98.56 282 GLU A N 1
ATOM 2255 C CA . GLU A 1 282 ? -1.804 5.828 -21.292 1.00 98.56 282 GLU A CA 1
ATOM 2256 C C . GLU A 1 282 ? -1.078 4.685 -20.572 1.00 98.56 282 GLU A C 1
ATOM 2258 O O . GLU A 1 282 ? -0.439 4.891 -19.539 1.00 98.56 282 GLU A O 1
ATOM 2263 N N . VAL A 1 283 ? -1.131 3.473 -21.125 1.00 98.81 283 VAL A N 1
ATOM 2264 C CA . VAL A 1 283 ? -0.493 2.294 -20.527 1.00 98.81 283 VAL A CA 1
ATOM 2265 C C . VAL A 1 283 ? 0.442 1.609 -21.523 1.00 98.81 283 VAL A C 1
ATOM 2267 O O . VAL A 1 283 ? 0.016 1.165 -22.588 1.00 98.81 283 VAL A O 1
ATOM 2270 N N . ALA A 1 284 ? 1.713 1.460 -21.143 1.00 98.75 284 ALA A N 1
ATOM 2271 C CA . ALA A 1 284 ? 2.611 0.458 -21.719 1.00 98.75 284 ALA A CA 1
ATOM 2272 C C . ALA A 1 284 ? 2.507 -0.818 -20.879 1.00 98.75 284 ALA A C 1
ATOM 2274 O O . ALA A 1 284 ? 2.842 -0.806 -19.698 1.00 98.75 284 ALA A O 1
ATOM 2275 N N . PHE A 1 285 ? 2.039 -1.912 -21.469 1.00 98.69 285 PHE A N 1
ATOM 2276 C CA . PHE A 1 285 ? 1.734 -3.156 -20.766 1.00 98.69 285 PHE A CA 1
ATOM 2277 C C . PHE A 1 285 ? 2.708 -4.262 -21.175 1.00 98.69 285 PHE A C 1
ATOM 2279 O O . PHE A 1 285 ? 2.816 -4.576 -22.357 1.00 98.69 285 PHE A O 1
ATOM 2286 N N . ALA A 1 286 ? 3.405 -4.875 -20.222 1.00 98.25 286 ALA A N 1
ATOM 2287 C CA . ALA A 1 286 ? 4.290 -5.992 -20.526 1.00 98.25 286 ALA A CA 1
ATOM 2288 C C . ALA A 1 286 ? 3.477 -7.202 -21.023 1.00 98.25 286 ALA A C 1
ATOM 2290 O O . ALA A 1 286 ? 2.543 -7.642 -20.360 1.00 98.25 286 ALA A O 1
ATOM 2291 N N . ASN A 1 287 ? 3.830 -7.759 -22.180 1.00 95.44 287 ASN A N 1
ATOM 2292 C CA . ASN A 1 287 ? 3.134 -8.898 -22.796 1.00 95.44 287 ASN A CA 1
ATOM 2293 C C . ASN A 1 287 ? 3.497 -10.249 -22.164 1.00 95.44 287 ASN A C 1
ATOM 2295 O O . ASN A 1 287 ? 2.933 -11.283 -22.521 1.00 95.44 287 ASN A O 1
ATOM 2299 N N . ARG A 1 288 ? 4.466 -10.247 -21.251 1.00 95.12 288 ARG A N 1
ATOM 2300 C CA . ARG A 1 288 ? 4.936 -11.416 -20.517 1.00 95.12 288 ARG A CA 1
ATOM 2301 C C . ARG A 1 288 ? 5.440 -11.010 -19.141 1.00 95.12 288 ARG A C 1
ATOM 2303 O O . ARG A 1 288 ? 5.679 -9.829 -18.872 1.00 95.12 288 ARG A O 1
ATOM 2310 N N . ASP A 1 289 ? 5.651 -12.005 -18.285 1.00 96.06 289 ASP A N 1
ATOM 2311 C CA . ASP A 1 289 ? 6.359 -11.791 -17.031 1.00 96.06 289 ASP A CA 1
ATOM 2312 C C . ASP A 1 289 ? 7.727 -11.152 -17.309 1.00 96.06 289 ASP A C 1
ATOM 2314 O O . ASP A 1 289 ? 8.486 -11.606 -18.166 1.00 96.06 289 ASP A O 1
ATOM 2318 N N . THR A 1 290 ? 8.002 -10.046 -16.620 1.00 97.94 290 THR A N 1
ATOM 2319 C CA . THR A 1 290 ? 9.154 -9.186 -16.913 1.00 97.94 290 THR A CA 1
ATOM 2320 C C . THR A 1 290 ? 9.863 -8.825 -15.609 1.00 97.94 290 THR A C 1
ATOM 2322 O O . THR A 1 290 ? 9.209 -8.424 -14.638 1.00 97.94 290 THR A O 1
ATOM 2325 N N . PRO A 1 291 ? 11.198 -8.961 -15.524 1.00 97.00 291 PRO A N 1
ATOM 2326 C CA . PRO A 1 291 ? 11.924 -8.654 -14.308 1.00 97.00 291 PRO A CA 1
ATOM 2327 C C . PRO A 1 291 ? 11.934 -7.140 -14.079 1.00 97.00 291 PRO A C 1
ATOM 2329 O O . PRO A 1 291 ? 12.043 -6.346 -15.013 1.00 97.00 291 PRO A O 1
ATOM 2332 N N . THR A 1 292 ? 11.863 -6.732 -12.809 1.00 96.50 292 THR A N 1
ATOM 2333 C CA . THR A 1 292 ? 11.901 -5.317 -12.396 1.00 96.50 292 THR A CA 1
ATOM 2334 C C . THR A 1 292 ? 12.984 -4.484 -13.100 1.00 96.50 292 THR A C 1
ATOM 2336 O O . THR A 1 292 ? 12.636 -3.411 -13.585 1.00 96.50 292 THR A O 1
ATOM 2339 N N . PRO A 1 293 ? 14.254 -4.922 -13.229 1.00 96.25 293 PRO A N 1
ATOM 2340 C CA . PRO A 1 293 ? 15.262 -4.114 -13.916 1.00 96.25 293 PRO A CA 1
ATOM 2341 C C . PRO A 1 293 ? 14.999 -3.920 -15.420 1.00 96.25 293 PRO A C 1
ATOM 2343 O O . PRO A 1 293 ? 15.309 -2.849 -15.932 1.00 96.25 293 PRO A O 1
ATOM 2346 N N . ALA A 1 294 ? 14.379 -4.881 -16.116 1.00 97.94 294 ALA A N 1
ATOM 2347 C CA . ALA A 1 294 ? 14.000 -4.706 -17.523 1.00 97.94 294 ALA A CA 1
ATOM 2348 C C . ALA A 1 294 ? 12.816 -3.734 -17.680 1.00 97.94 294 ALA A C 1
ATOM 2350 O O . ALA A 1 294 ? 12.779 -2.956 -18.629 1.00 97.94 294 ALA A O 1
ATOM 2351 N N . LEU A 1 295 ? 11.880 -3.719 -16.721 1.00 98.31 295 LEU A N 1
ATOM 2352 C CA . LEU A 1 295 ? 10.810 -2.713 -16.669 1.00 98.31 295 LEU A CA 1
ATOM 2353 C C . LEU A 1 295 ? 11.355 -1.307 -16.395 1.00 98.31 295 LEU A C 1
ATOM 2355 O O . LEU A 1 295 ? 10.886 -0.344 -16.995 1.00 98.31 295 LEU A O 1
ATOM 2359 N N . VAL A 1 296 ? 12.341 -1.187 -15.499 1.00 97.44 296 VAL A N 1
ATOM 2360 C CA . VAL A 1 296 ? 13.017 0.089 -15.221 1.00 97.44 296 VAL A CA 1
ATOM 2361 C C . VAL A 1 296 ? 13.750 0.578 -16.464 1.00 97.44 296 VAL A C 1
ATOM 2363 O O . VAL A 1 296 ? 13.525 1.713 -16.854 1.00 97.44 296 VAL A O 1
ATOM 2366 N N . TYR A 1 297 ? 14.525 -0.281 -17.133 1.00 96.50 297 TYR A N 1
ATOM 2367 C CA . TYR A 1 297 ? 15.134 0.037 -18.428 1.00 96.50 297 TYR A CA 1
ATOM 2368 C C . TYR A 1 297 ? 14.102 0.553 -19.439 1.00 96.50 297 TYR A C 1
ATOM 2370 O O . TYR A 1 297 ? 14.295 1.605 -20.045 1.00 96.50 297 TYR A O 1
ATOM 2378 N N . TYR A 1 298 ? 12.985 -0.162 -19.593 1.00 98.19 298 TYR A N 1
ATOM 2379 C CA . TYR A 1 298 ? 11.953 0.233 -20.544 1.00 98.19 298 TYR A CA 1
ATOM 2380 C C . TYR A 1 298 ? 11.376 1.621 -20.213 1.00 98.19 298 TYR A C 1
ATOM 2382 O O . TYR A 1 298 ? 11.164 2.443 -21.101 1.00 98.19 298 TYR A O 1
ATOM 2390 N N . LEU A 1 299 ? 11.179 1.907 -18.923 1.00 98.25 299 LEU A N 1
ATOM 2391 C CA . LEU A 1 299 ? 10.726 3.207 -18.430 1.00 98.25 299 LEU A CA 1
ATOM 2392 C C . LEU A 1 299 ? 11.757 4.331 -18.658 1.00 98.25 299 LEU A C 1
ATOM 2394 O O . LEU A 1 299 ? 11.349 5.429 -19.024 1.00 98.25 299 LEU A O 1
ATOM 2398 N N . THR A 1 300 ? 13.047 4.095 -18.386 1.00 96.75 300 THR A N 1
ATOM 2399 C CA . THR A 1 300 ? 14.060 5.165 -18.261 1.00 96.75 300 THR A CA 1
ATOM 2400 C C . THR A 1 300 ? 14.948 5.370 -19.479 1.00 96.75 300 THR A C 1
ATOM 2402 O O . THR A 1 300 ? 15.498 6.456 -19.644 1.00 96.75 300 THR A O 1
ATOM 2405 N N . ASP A 1 301 ? 15.136 4.338 -20.297 1.00 94.88 301 ASP A N 1
ATOM 2406 C CA . ASP A 1 301 ? 16.100 4.334 -21.402 1.00 94.88 301 ASP A CA 1
ATOM 2407 C C . ASP A 1 301 ? 15.444 4.069 -22.761 1.00 94.88 301 ASP A C 1
ATOM 2409 O O . ASP A 1 301 ? 15.964 4.521 -23.778 1.00 94.88 301 ASP A O 1
ATOM 2413 N N . TYR A 1 302 ? 14.337 3.320 -22.792 1.00 96.69 302 TYR A N 1
ATOM 2414 C CA . TYR A 1 302 ? 13.634 2.999 -24.037 1.00 96.69 302 TYR A CA 1
ATOM 2415 C C . TYR A 1 302 ? 12.567 4.046 -24.386 1.00 96.69 302 TYR A C 1
ATOM 2417 O O . TYR A 1 302 ? 12.477 4.492 -25.530 1.00 96.69 302 TYR A O 1
ATOM 2425 N N . LEU A 1 303 ? 11.738 4.437 -23.413 1.00 97.69 303 LEU A N 1
ATOM 2426 C CA . LEU A 1 303 ? 10.702 5.450 -23.612 1.00 97.69 303 LEU A CA 1
ATOM 2427 C C . LEU A 1 303 ? 11.261 6.881 -23.472 1.00 97.69 303 LEU A C 1
ATOM 2429 O O . LEU A 1 303 ? 12.152 7.108 -22.652 1.00 97.69 303 LEU A O 1
ATOM 2433 N N . PRO A 1 304 ? 10.708 7.870 -24.203 1.00 97.38 304 PRO A N 1
ATOM 2434 C CA . PRO A 1 304 ? 11.036 9.279 -23.989 1.00 97.38 304 PRO A CA 1
ATOM 2435 C C . PRO A 1 304 ? 10.711 9.720 -22.555 1.00 97.38 304 PRO A C 1
ATOM 2437 O O . PRO A 1 304 ? 9.625 9.447 -22.037 1.00 97.38 304 PRO A O 1
ATOM 2440 N N . ALA A 1 305 ? 11.640 10.424 -21.908 1.00 96.06 305 ALA A N 1
ATOM 2441 C CA . ALA A 1 305 ? 11.528 10.802 -20.496 1.00 96.06 305 ALA A CA 1
ATOM 2442 C C . ALA A 1 305 ? 10.357 11.766 -20.213 1.00 96.06 305 ALA A C 1
ATOM 2444 O O . ALA A 1 305 ? 9.838 11.827 -19.093 1.00 96.06 305 ALA A O 1
ATOM 2445 N N . GLU A 1 306 ? 9.949 12.535 -21.218 1.00 96.25 306 GLU A N 1
ATOM 2446 C CA . GLU A 1 306 ? 8.813 13.449 -21.195 1.00 96.25 306 GLU A CA 1
ATOM 2447 C C . GLU A 1 306 ? 7.456 12.733 -21.265 1.00 96.25 306 GLU A C 1
ATOM 2449 O O . GLU A 1 306 ? 6.472 13.279 -20.759 1.00 96.25 306 GLU A O 1
ATOM 2454 N N . ASP A 1 307 ? 7.412 11.507 -21.791 1.00 96.88 307 ASP A N 1
ATOM 2455 C CA . ASP A 1 307 ? 6.182 10.747 -22.042 1.00 96.88 307 ASP A CA 1
ATOM 2456 C C . ASP A 1 307 ? 5.748 9.881 -20.858 1.00 96.88 307 ASP A C 1
ATOM 2458 O O . ASP A 1 307 ? 4.651 9.321 -20.878 1.00 96.88 307 ASP A O 1
ATOM 2462 N N . VAL A 1 308 ? 6.596 9.713 -19.842 1.00 97.88 308 VAL A N 1
ATOM 2463 C CA . VAL A 1 308 ? 6.399 8.717 -18.781 1.00 97.88 308 VAL A CA 1
ATOM 2464 C C . VAL A 1 308 ? 5.966 9.332 -17.448 1.00 97.88 308 VAL A C 1
ATOM 2466 O O . VAL A 1 308 ? 6.491 10.353 -17.004 1.00 97.88 308 VAL A O 1
ATOM 2469 N N . ALA A 1 309 ? 5.012 8.675 -16.787 1.00 98.06 309 ALA A N 1
ATOM 2470 C CA . ALA A 1 309 ? 4.528 9.015 -15.448 1.00 98.06 309 ALA A CA 1
ATOM 2471 C C . ALA A 1 309 ? 5.185 8.156 -14.352 1.00 98.06 309 ALA A C 1
ATOM 2473 O O . ALA A 1 309 ? 5.467 8.628 -13.252 1.00 98.06 309 ALA A O 1
ATOM 2474 N N . GLY A 1 310 ? 5.453 6.883 -14.641 1.00 97.94 310 GLY A N 1
ATOM 2475 C CA . GLY A 1 310 ? 6.006 5.955 -13.660 1.00 97.94 310 GLY A CA 1
ATOM 2476 C C . GLY A 1 310 ? 5.812 4.496 -14.043 1.00 97.94 310 GLY A C 1
ATOM 2477 O O . GLY A 1 310 ? 5.383 4.174 -15.152 1.00 97.94 310 GLY A O 1
ATOM 2478 N N . LEU A 1 311 ? 6.137 3.619 -13.098 1.00 98.56 311 LEU A N 1
ATOM 2479 C CA . LEU A 1 311 ? 6.123 2.172 -13.261 1.00 98.56 311 LEU A CA 1
ATOM 2480 C C . LEU A 1 311 ? 5.358 1.511 -12.111 1.00 98.56 311 LEU A C 1
ATOM 2482 O O . LEU A 1 311 ? 5.683 1.712 -10.939 1.00 98.56 311 LEU A O 1
ATOM 2486 N N . LEU A 1 312 ? 4.374 0.682 -12.458 1.00 98.62 312 LEU A N 1
ATOM 2487 C CA . LEU A 1 312 ? 3.659 -0.199 -11.540 1.00 98.62 312 LEU A CA 1
ATOM 2488 C C . LEU A 1 312 ? 4.053 -1.656 -11.798 1.00 98.62 312 LEU A C 1
ATOM 2490 O O . LEU A 1 312 ? 4.023 -2.137 -12.931 1.00 98.62 312 LEU A O 1
ATOM 2494 N N . ILE A 1 313 ? 4.432 -2.369 -10.737 1.00 98.25 313 ILE A N 1
ATOM 2495 C CA . ILE A 1 313 ? 4.937 -3.744 -10.830 1.00 98.25 313 ILE A CA 1
ATOM 2496 C C . ILE A 1 313 ? 4.082 -4.654 -9.955 1.00 98.25 313 ILE A C 1
ATOM 2498 O O . ILE A 1 313 ? 4.116 -4.548 -8.728 1.00 98.25 313 ILE A O 1
ATOM 2502 N N . CYS A 1 314 ? 3.345 -5.568 -10.577 1.00 98.31 314 CYS A N 1
ATOM 2503 C CA . CYS A 1 314 ? 2.475 -6.525 -9.898 1.00 98.31 314 CYS A CA 1
ATOM 2504 C C . CYS A 1 314 ? 3.301 -7.743 -9.468 1.00 98.31 314 CYS A C 1
ATOM 2506 O O . CYS A 1 314 ? 3.531 -8.666 -10.249 1.00 98.31 314 CYS A O 1
ATOM 2508 N N . THR A 1 315 ? 3.839 -7.691 -8.252 1.00 96.00 315 THR A N 1
ATOM 2509 C CA . THR A 1 315 ? 4.751 -8.704 -7.712 1.00 96.00 315 THR A CA 1
ATOM 2510 C C . THR A 1 315 ? 4.848 -8.609 -6.190 1.00 96.00 315 THR A C 1
ATOM 2512 O O . THR A 1 315 ? 4.893 -7.518 -5.613 1.00 96.00 315 THR A O 1
ATOM 2515 N N . ALA A 1 316 ? 4.992 -9.761 -5.530 1.00 93.75 316 ALA A N 1
ATOM 2516 C CA . ALA A 1 316 ? 5.424 -9.843 -4.133 1.00 93.75 316 ALA A CA 1
ATOM 2517 C C . ALA A 1 316 ? 6.894 -10.288 -3.980 1.00 93.75 316 ALA A C 1
ATOM 2519 O O . ALA A 1 316 ? 7.319 -10.674 -2.896 1.00 93.75 316 ALA A O 1
ATOM 2520 N N . SER A 1 317 ? 7.715 -10.172 -5.030 1.00 92.25 317 SER A N 1
ATOM 2521 C CA . SER A 1 317 ? 9.149 -10.493 -4.999 1.00 92.25 317 SER A CA 1
ATOM 2522 C C . SER A 1 317 ? 9.396 -11.952 -4.576 1.00 92.25 317 SER A C 1
ATOM 2524 O O . SER A 1 317 ? 8.861 -12.848 -5.218 1.00 92.25 317 SER A O 1
ATOM 2526 N N . HIS A 1 318 ? 10.148 -12.200 -3.498 1.00 91.31 318 HIS A N 1
ATOM 2527 C CA . HIS A 1 318 ? 10.468 -13.535 -2.978 1.00 91.31 318 HIS A CA 1
ATOM 2528 C C . HIS A 1 318 ? 9.444 -14.080 -1.962 1.00 91.31 318 HIS A C 1
ATOM 2530 O O . HIS A 1 318 ? 9.679 -15.125 -1.362 1.00 91.31 318 HIS A O 1
ATOM 2536 N N . ASN A 1 319 ? 8.330 -13.379 -1.699 1.00 90.88 319 ASN A N 1
ATOM 2537 C CA . ASN A 1 319 ? 7.303 -13.883 -0.778 1.00 90.88 319 ASN A CA 1
ATOM 2538 C C . ASN A 1 319 ? 6.743 -15.250 -1.244 1.00 90.88 319 ASN A C 1
ATOM 2540 O O . ASN A 1 319 ? 6.797 -15.540 -2.442 1.00 90.88 319 ASN A O 1
ATOM 2544 N N . PRO A 1 320 ? 6.138 -16.057 -0.350 1.00 90.44 320 PRO A N 1
ATOM 2545 C CA . PRO A 1 320 ? 5.503 -17.322 -0.735 1.00 90.44 320 PRO A CA 1
ATOM 2546 C C . PRO A 1 320 ? 4.495 -17.191 -1.902 1.00 90.44 320 PRO A C 1
ATOM 2548 O O . PRO A 1 320 ? 3.961 -16.091 -2.109 1.00 90.44 320 PRO A O 1
ATOM 2551 N N . PRO A 1 321 ? 4.197 -18.271 -2.654 1.00 90.94 321 PRO A N 1
ATOM 2552 C CA . PRO A 1 321 ? 3.294 -18.260 -3.816 1.00 90.94 321 PRO A CA 1
ATOM 2553 C C . PRO A 1 321 ? 1.917 -17.628 -3.586 1.00 90.94 321 PRO A C 1
ATOM 2555 O O . PRO A 1 321 ? 1.385 -16.950 -4.465 1.00 90.94 321 PRO A O 1
ATOM 2558 N N . GLU A 1 322 ? 1.348 -17.786 -2.389 1.00 92.44 322 GLU A N 1
ATOM 2559 C CA . GLU A 1 322 ? 0.034 -17.250 -2.030 1.00 92.44 322 GLU A CA 1
ATOM 2560 C C . GLU A 1 322 ? 0.019 -15.732 -1.793 1.00 92.44 322 GLU A C 1
ATOM 2562 O O . GLU A 1 322 ? -1.034 -15.162 -1.506 1.00 92.44 322 GLU A O 1
ATOM 2567 N N . TRP A 1 323 ? 1.165 -15.057 -1.886 1.00 93.88 323 TRP A N 1
ATOM 2568 C CA . TRP A 1 323 ? 1.268 -13.607 -1.749 1.00 93.88 323 TRP A CA 1
ATOM 2569 C C . TRP A 1 323 ? 1.175 -12.893 -3.089 1.00 93.88 323 TRP A C 1
ATOM 2571 O O . TRP A 1 323 ? 1.640 -13.381 -4.119 1.00 93.88 323 TRP A O 1
ATOM 2581 N N . GLN A 1 324 ? 0.647 -11.675 -3.044 1.00 95.56 324 GLN A N 1
ATOM 2582 C CA . GLN A 1 324 ? 0.650 -10.743 -4.159 1.00 95.56 324 GLN A CA 1
ATOM 2583 C C . GLN A 1 324 ? 0.935 -9.316 -3.675 1.00 95.56 324 GLN A C 1
ATOM 2585 O O . GLN A 1 324 ? 0.824 -9.016 -2.483 1.00 95.56 324 GLN A O 1
ATOM 2590 N N . GLY A 1 325 ? 1.356 -8.441 -4.584 1.00 95.94 325 GLY A N 1
ATOM 2591 C CA . GLY A 1 325 ? 1.638 -7.050 -4.283 1.00 95.94 325 GLY A CA 1
ATOM 2592 C C . GLY A 1 325 ? 1.666 -6.149 -5.509 1.00 95.94 325 GLY A C 1
ATOM 2593 O O . GLY A 1 325 ? 1.646 -6.614 -6.646 1.00 95.94 325 GLY A O 1
ATOM 2594 N N . ILE A 1 326 ? 1.717 -4.845 -5.252 1.00 97.81 326 ILE A N 1
ATOM 2595 C CA . ILE A 1 326 ? 1.901 -3.798 -6.261 1.00 97.81 326 ILE A CA 1
ATOM 2596 C C . ILE A 1 326 ? 2.999 -2.867 -5.759 1.00 97.81 326 ILE A C 1
ATOM 2598 O O . ILE A 1 326 ? 2.877 -2.290 -4.675 1.00 97.81 326 ILE A O 1
ATOM 2602 N N . LYS A 1 327 ? 4.066 -2.727 -6.549 1.00 96.44 327 LYS A N 1
ATOM 2603 C CA . LYS A 1 327 ? 5.133 -1.738 -6.353 1.00 96.44 327 LYS A CA 1
ATOM 2604 C C . LYS A 1 327 ? 4.883 -0.525 -7.235 1.00 96.44 327 LYS A C 1
ATOM 2606 O O . LYS A 1 327 ? 4.371 -0.684 -8.337 1.00 96.44 327 LYS A O 1
ATOM 2611 N N . PHE A 1 328 ? 5.316 0.642 -6.772 1.00 97.19 328 PHE A N 1
ATOM 2612 C CA . PHE A 1 328 ? 5.346 1.870 -7.558 1.00 97.19 328 PHE A CA 1
ATOM 2613 C C . PHE A 1 328 ? 6.762 2.446 -7.563 1.00 97.19 328 PHE A C 1
ATOM 2615 O O . PHE A 1 328 ? 7.352 2.645 -6.497 1.00 97.19 328 PHE A O 1
ATOM 2622 N N . ASN A 1 329 ? 7.264 2.741 -8.759 1.00 96.81 329 ASN A N 1
ATOM 2623 C CA . ASN A 1 329 ? 8.476 3.516 -8.977 1.00 96.81 329 ASN A CA 1
ATOM 2624 C C . ASN A 1 329 ? 8.094 4.802 -9.737 1.00 96.81 329 ASN A C 1
ATOM 2626 O O . ASN A 1 329 ? 7.411 4.707 -10.764 1.00 96.81 329 ASN A O 1
ATOM 2630 N N . PRO A 1 330 ? 8.530 5.995 -9.287 1.00 95.94 330 PRO A N 1
ATOM 2631 C CA . PRO A 1 330 ? 8.374 7.234 -10.049 1.00 95.94 330 PRO A CA 1
ATOM 2632 C C . PRO A 1 330 ? 9.048 7.159 -11.426 1.00 95.94 330 PRO A C 1
ATOM 2634 O O . PRO A 1 330 ? 9.851 6.261 -11.681 1.00 95.94 330 PRO A O 1
ATOM 2637 N N . ARG A 1 331 ? 8.788 8.135 -12.307 1.00 95.94 331 ARG A N 1
ATOM 2638 C CA . ARG A 1 331 ? 9.288 8.146 -13.700 1.00 95.94 331 ARG A CA 1
ATOM 2639 C C . ARG A 1 331 ? 10.806 8.002 -13.884 1.00 95.94 331 ARG A C 1
ATOM 2641 O O . ARG A 1 331 ? 11.246 7.617 -14.956 1.00 95.94 331 ARG A O 1
ATOM 2648 N N . LEU A 1 332 ? 11.603 8.269 -12.848 1.00 94.50 332 LEU A N 1
ATOM 2649 C CA . LEU A 1 332 ? 13.057 8.058 -12.861 1.00 94.50 332 LEU A CA 1
ATOM 2650 C C . LEU A 1 332 ? 13.479 6.604 -12.569 1.00 94.50 332 LEU A C 1
ATOM 2652 O O . LEU A 1 332 ? 14.668 6.310 -12.516 1.00 94.50 332 LEU A O 1
ATOM 2656 N N . GLY A 1 333 ? 12.532 5.696 -12.331 1.00 93.00 333 GLY A N 1
ATOM 2657 C CA . GLY A 1 333 ? 12.774 4.259 -12.194 1.00 93.00 333 GLY A CA 1
ATOM 2658 C C . GLY A 1 333 ? 13.260 3.787 -10.820 1.00 93.00 333 GLY A C 1
ATOM 2659 O O . GLY A 1 333 ? 13.216 2.586 -10.552 1.00 93.00 333 GLY A O 1
ATOM 2660 N N . TYR A 1 334 ? 13.669 4.688 -9.924 1.00 91.31 334 TYR A N 1
ATOM 2661 C CA . TYR A 1 334 ? 14.069 4.344 -8.553 1.00 91.31 334 TYR A CA 1
ATOM 2662 C C . TYR A 1 334 ? 12.863 3.965 -7.672 1.00 91.31 334 TYR A C 1
ATOM 2664 O O . TYR A 1 334 ? 11.741 4.381 -7.964 1.00 91.31 334 TYR A O 1
ATOM 2672 N N . PRO A 1 335 ? 13.054 3.211 -6.572 1.00 90.81 335 PRO A N 1
ATOM 2673 C CA . PRO A 1 335 ? 12.007 3.027 -5.569 1.00 90.81 335 PRO A CA 1
ATOM 2674 C C . PRO A 1 335 ? 11.506 4.372 -5.028 1.00 90.81 335 PRO A C 1
ATOM 2676 O O . PRO A 1 335 ? 12.303 5.287 -4.808 1.00 90.81 335 PRO A O 1
ATOM 2679 N N . ALA A 1 336 ? 10.196 4.487 -4.797 1.00 92.38 336 ALA A N 1
ATOM 2680 C CA . ALA A 1 336 ? 9.612 5.707 -4.248 1.00 92.38 336 ALA A CA 1
ATOM 2681 C C . ALA A 1 336 ? 10.248 6.072 -2.883 1.00 92.38 336 ALA A C 1
ATOM 2683 O O . ALA A 1 336 ? 10.431 5.188 -2.038 1.00 92.38 336 ALA A O 1
ATOM 2684 N N . PRO A 1 337 ? 10.591 7.354 -2.648 1.00 91.44 337 PRO A N 1
ATOM 2685 C CA . PRO A 1 337 ? 11.137 7.803 -1.370 1.00 91.44 337 PRO A CA 1
ATOM 2686 C C . PRO A 1 337 ? 10.087 7.722 -0.253 1.00 91.44 337 PRO A C 1
ATOM 2688 O O . PRO A 1 337 ? 8.883 7.675 -0.509 1.00 91.44 337 PRO A O 1
ATOM 2691 N N . SER A 1 338 ? 10.540 7.731 1.004 1.00 89.62 338 SER A N 1
ATOM 2692 C CA . SER A 1 338 ? 9.670 7.473 2.159 1.00 89.62 338 SER A CA 1
ATOM 2693 C C . SER A 1 338 ? 8.524 8.474 2.308 1.00 89.62 338 SER A C 1
ATOM 2695 O O . SER A 1 338 ? 7.427 8.081 2.675 1.00 89.62 338 SER A O 1
ATOM 2697 N N . ASN A 1 339 ? 8.740 9.752 1.979 1.00 91.00 339 ASN A N 1
ATOM 2698 C CA . ASN A 1 339 ? 7.678 10.763 1.998 1.00 91.00 339 ASN A CA 1
ATOM 2699 C C . ASN A 1 339 ? 6.542 10.431 1.011 1.00 91.00 339 ASN A C 1
ATOM 2701 O O . ASN A 1 339 ? 5.378 10.632 1.343 1.00 91.00 339 ASN A O 1
ATOM 2705 N N . VAL A 1 340 ? 6.866 9.869 -0.159 1.00 94.19 340 VAL A N 1
ATOM 2706 C CA . VAL A 1 340 ? 5.876 9.405 -1.143 1.00 94.19 340 VAL A CA 1
ATOM 2707 C C . VAL A 1 340 ? 5.202 8.124 -0.664 1.00 94.19 340 VAL A C 1
ATOM 2709 O O . VAL A 1 340 ? 3.980 8.031 -0.709 1.00 94.19 340 VAL A O 1
ATOM 2712 N N . THR A 1 341 ? 5.953 7.138 -0.163 1.00 93.88 341 THR A N 1
ATOM 2713 C CA . THR A 1 341 ? 5.342 5.885 0.315 1.00 93.88 341 THR A CA 1
ATOM 2714 C C . THR A 1 341 ? 4.438 6.107 1.526 1.00 93.88 341 THR A C 1
ATOM 2716 O O . THR A 1 341 ? 3.357 5.528 1.592 1.00 93.88 341 THR A O 1
ATOM 2719 N N . ASP A 1 342 ? 4.837 6.972 2.461 1.00 92.56 342 ASP A N 1
ATOM 2720 C CA . ASP A 1 342 ? 4.029 7.321 3.632 1.00 92.56 342 ASP A CA 1
ATOM 2721 C C . ASP A 1 342 ? 2.742 8.051 3.214 1.00 92.56 342 ASP A C 1
ATOM 2723 O O . ASP A 1 342 ? 1.666 7.718 3.714 1.00 92.56 342 ASP A O 1
ATOM 2727 N N . TYR A 1 343 ? 2.824 8.974 2.245 1.00 95.12 343 TYR A N 1
ATOM 2728 C CA . TYR A 1 343 ? 1.645 9.629 1.669 1.00 95.12 343 TYR A CA 1
ATOM 2729 C C . TYR A 1 343 ? 0.712 8.631 0.970 1.00 95.12 343 TYR A C 1
ATOM 2731 O O . TYR A 1 343 ? -0.492 8.640 1.217 1.00 95.12 343 TYR A O 1
ATOM 2739 N N . LEU A 1 344 ? 1.248 7.723 0.148 1.00 96.38 344 LEU A N 1
ATOM 2740 C CA . LEU A 1 344 ? 0.442 6.699 -0.520 1.00 96.38 344 LEU A CA 1
ATOM 2741 C C . LEU A 1 344 ? -0.252 5.784 0.497 1.00 96.38 344 LEU A C 1
ATOM 2743 O O . LEU A 1 344 ? -1.436 5.505 0.348 1.00 96.38 344 LEU A O 1
ATOM 2747 N N . ALA A 1 345 ? 0.446 5.351 1.553 1.00 95.50 345 ALA A N 1
ATOM 2748 C CA . ALA A 1 345 ? -0.148 4.557 2.633 1.00 95.50 345 ALA A CA 1
ATOM 2749 C C . ALA A 1 345 ? -1.299 5.302 3.327 1.00 95.50 345 ALA A C 1
ATOM 2751 O O . ALA A 1 345 ? -2.370 4.732 3.544 1.00 95.50 345 ALA A O 1
ATOM 2752 N N . PHE A 1 346 ? -1.085 6.585 3.629 1.00 95.50 346 PHE A N 1
ATOM 2753 C CA . PHE A 1 346 ? -2.102 7.451 4.209 1.00 95.50 346 PHE A CA 1
ATOM 2754 C C . PHE A 1 346 ? -3.330 7.560 3.298 1.00 95.50 346 PHE A C 1
ATOM 2756 O O . PHE A 1 346 ? -4.452 7.340 3.750 1.00 95.50 346 PHE A O 1
ATOM 2763 N N . HIS A 1 347 ? -3.121 7.832 2.010 1.00 96.88 347 HIS A N 1
ATOM 2764 C CA . HIS A 1 347 ? -4.208 8.040 1.062 1.00 96.88 347 HIS A CA 1
ATOM 2765 C C . HIS A 1 347 ? -4.982 6.745 0.756 1.00 96.88 347 HIS A C 1
ATOM 2767 O O . HIS A 1 347 ? -6.210 6.743 0.692 1.00 96.88 347 HIS A O 1
ATOM 2773 N N . ILE A 1 348 ? -4.296 5.599 0.684 1.00 96.50 348 ILE A N 1
ATOM 2774 C CA . ILE A 1 348 ? -4.952 4.284 0.610 1.00 96.50 348 ILE A CA 1
ATOM 2775 C C . ILE A 1 348 ? -5.862 4.069 1.823 1.00 96.50 348 ILE A C 1
ATOM 2777 O O . ILE A 1 348 ? -6.993 3.606 1.670 1.00 96.50 348 ILE A O 1
ATOM 2781 N N . ASN A 1 349 ? -5.395 4.420 3.024 1.00 96.44 349 ASN A N 1
ATOM 2782 C CA . ASN A 1 349 ? -6.203 4.300 4.231 1.00 96.44 349 ASN A CA 1
ATOM 2783 C C . ASN A 1 349 ? -7.431 5.232 4.200 1.00 96.44 349 ASN A C 1
ATOM 2785 O O . ASN A 1 349 ? -8.504 4.826 4.642 1.00 96.44 349 ASN A O 1
ATOM 2789 N N . GLU A 1 350 ? -7.322 6.441 3.641 1.00 96.75 350 GLU A N 1
ATOM 2790 C CA . GLU A 1 350 ? -8.490 7.310 3.442 1.00 96.75 350 GLU A CA 1
ATOM 2791 C C . GLU A 1 350 ? -9.550 6.638 2.560 1.00 96.75 350 GLU A C 1
ATOM 2793 O O . GLU A 1 350 ? -10.723 6.589 2.941 1.00 96.75 350 GLU A O 1
ATOM 2798 N N . LEU A 1 351 ? -9.139 6.059 1.424 1.00 96.75 351 LEU A N 1
ATOM 2799 C CA . LEU A 1 351 ? -10.036 5.319 0.530 1.00 96.75 351 LEU A CA 1
ATOM 2800 C C . LEU A 1 351 ? -10.689 4.125 1.246 1.00 96.75 351 LEU A C 1
ATOM 2802 O O . LEU A 1 351 ? -11.874 3.853 1.053 1.00 96.75 351 LEU A O 1
ATOM 2806 N N . GLN A 1 352 ? -9.943 3.422 2.103 1.00 94.94 352 GLN A N 1
ATOM 2807 C CA . GLN A 1 352 ? -10.458 2.300 2.893 1.00 94.94 352 GLN A CA 1
ATOM 2808 C C . GLN A 1 352 ? -11.481 2.730 3.949 1.00 94.94 352 GLN A C 1
ATOM 2810 O O . GLN A 1 352 ? -12.509 2.066 4.107 1.00 94.94 352 GLN A O 1
ATOM 2815 N N . LEU A 1 353 ? -11.234 3.832 4.660 1.00 96.00 353 LEU A N 1
ATOM 2816 C CA . LEU A 1 353 ? -12.150 4.347 5.679 1.00 96.00 353 LEU A CA 1
ATOM 2817 C C . LEU A 1 353 ? -13.478 4.819 5.078 1.00 96.00 353 LEU A C 1
ATOM 2819 O O . LEU A 1 353 ? -14.517 4.665 5.717 1.00 96.00 353 LEU A O 1
ATOM 2823 N N . LEU A 1 354 ? -13.465 5.326 3.846 1.00 95.88 354 LEU A N 1
ATOM 2824 C CA . LEU A 1 354 ? -14.675 5.742 3.125 1.00 95.88 354 LEU A CA 1
ATOM 2825 C C . LEU A 1 354 ? -15.370 4.615 2.378 1.00 95.88 354 LEU A C 1
ATOM 2827 O O . LEU A 1 354 ? -16.386 4.850 1.732 1.00 95.88 354 LEU A O 1
ATOM 2831 N N . ASP A 1 355 ? -14.807 3.410 2.410 1.00 94.19 355 ASP A N 1
ATOM 2832 C CA . ASP A 1 355 ? -15.265 2.336 1.550 1.00 94.19 355 ASP A CA 1
ATOM 2833 C C . ASP A 1 355 ? -15.251 2.720 0.049 1.00 94.19 355 ASP A C 1
ATOM 2835 O O . ASP A 1 355 ? -15.986 2.152 -0.761 1.00 94.19 355 ASP A O 1
ATOM 2839 N N . ALA A 1 356 ? -14.357 3.624 -0.353 1.00 95.19 356 ALA A N 1
ATOM 2840 C CA . ALA A 1 356 ? -14.284 4.132 -1.714 1.00 95.19 356 ALA A CA 1
ATOM 2841 C C . ALA A 1 356 ? -13.832 3.048 -2.707 1.00 95.19 356 ALA A C 1
ATOM 2843 O O . ALA A 1 356 ? -12.931 2.245 -2.431 1.00 95.19 356 ALA A O 1
ATOM 2844 N N . GLY A 1 357 ? -14.467 3.030 -3.880 1.00 94.12 357 GLY A N 1
ATOM 2845 C CA . GLY A 1 357 ? -13.989 2.286 -5.044 1.00 94.12 357 GLY A CA 1
ATOM 2846 C C . GLY A 1 357 ? -12.859 3.022 -5.769 1.00 94.12 357 GLY A C 1
ATOM 2847 O O . GLY A 1 357 ? -12.495 4.138 -5.408 1.00 94.12 357 GLY A O 1
ATOM 2848 N N . ALA A 1 358 ? -12.328 2.403 -6.820 1.00 97.44 358 ALA A N 1
ATOM 2849 C CA . ALA A 1 358 ? -11.445 3.069 -7.776 1.00 97.44 358 ALA A CA 1
ATOM 2850 C C . ALA A 1 358 ? -12.208 3.383 -9.062 1.00 97.44 358 ALA A C 1
ATOM 2852 O O . ALA A 1 358 ? -13.162 2.679 -9.404 1.00 97.44 358 ALA A O 1
ATOM 2853 N N . ARG A 1 359 ? -11.745 4.387 -9.810 1.00 97.94 359 ARG A N 1
ATOM 2854 C CA . ARG A 1 359 ? -12.182 4.584 -11.196 1.00 97.94 359 ARG A CA 1
ATOM 2855 C C . ARG A 1 359 ? -11.703 3.388 -12.023 1.00 97.94 359 ARG A C 1
ATOM 2857 O O . ARG A 1 359 ? -10.561 2.963 -11.874 1.00 97.94 359 ARG A O 1
ATOM 2864 N N . THR A 1 360 ? -12.555 2.832 -12.878 1.00 98.38 360 THR A N 1
ATOM 2865 C CA . THR A 1 360 ? -12.211 1.692 -13.745 1.00 98.38 360 THR A CA 1
ATOM 2866 C C . THR A 1 360 ? -12.799 1.871 -15.137 1.00 98.38 360 THR A C 1
ATOM 2868 O O . THR A 1 360 ? -13.840 2.507 -15.283 1.00 98.38 360 THR A O 1
ATOM 2871 N N . THR A 1 361 ? -12.155 1.285 -16.141 1.00 98.00 361 THR A N 1
ATOM 2872 C CA . THR A 1 361 ? -12.617 1.263 -17.534 1.00 98.00 361 THR A CA 1
ATOM 2873 C C . THR A 1 361 ? -12.355 -0.114 -18.132 1.00 98.00 361 THR A C 1
ATOM 2875 O O . THR A 1 361 ? -11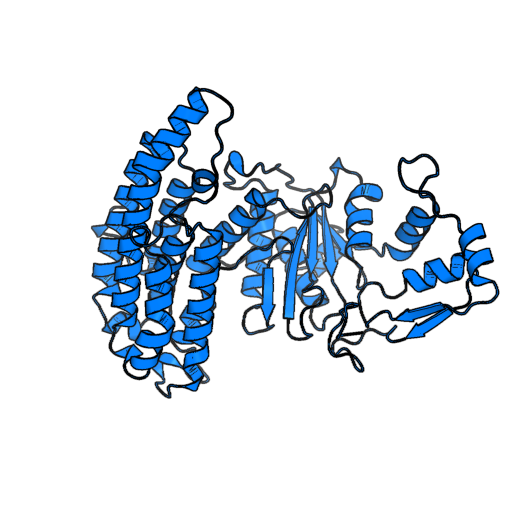.551 -0.878 -17.594 1.00 98.00 361 THR A O 1
ATOM 2878 N N . ASP A 1 362 ? -13.016 -0.424 -19.244 1.00 97.62 362 ASP A N 1
ATOM 2879 C CA . ASP A 1 362 ? -12.738 -1.632 -20.013 1.00 97.62 362 ASP A CA 1
ATOM 2880 C C . ASP A 1 362 ? -11.318 -1.581 -20.612 1.00 97.62 362 ASP A C 1
ATOM 2882 O O . ASP A 1 362 ? -10.915 -0.600 -21.247 1.00 97.62 362 ASP A O 1
ATOM 2886 N N . VAL A 1 363 ? -10.533 -2.628 -20.353 1.00 97.19 363 VAL A N 1
ATOM 2887 C CA . VAL A 1 363 ? -9.133 -2.733 -20.787 1.00 97.19 363 VAL A CA 1
ATOM 2888 C C . VAL A 1 363 ? -9.037 -3.082 -22.272 1.00 97.19 363 VAL A C 1
ATOM 2890 O O . VAL A 1 363 ? -8.134 -2.596 -22.953 1.00 97.19 363 VAL A O 1
ATOM 2893 N N . GLU A 1 364 ? -9.968 -3.873 -22.799 1.00 96.44 364 GLU A N 1
ATOM 2894 C CA . GLU A 1 364 ? -9.973 -4.294 -24.198 1.00 96.44 364 GLU A CA 1
ATOM 2895 C C . GLU A 1 364 ? -10.354 -3.133 -25.121 1.00 96.44 364 GLU A C 1
ATOM 2897 O O . GLU A 1 364 ? -9.704 -2.921 -26.146 1.00 96.44 364 GLU A O 1
ATOM 2902 N N . GLU A 1 365 ? -11.300 -2.281 -24.721 1.00 96.38 365 GLU A N 1
ATOM 2903 C CA . GLU A 1 365 ? -11.576 -1.025 -25.437 1.00 96.38 365 GLU A CA 1
ATOM 2904 C C . GLU A 1 365 ? -10.342 -0.104 -25.483 1.00 96.38 365 GLU A C 1
ATOM 2906 O O . GLU A 1 365 ? -10.042 0.530 -26.504 1.00 96.38 365 GLU A O 1
ATOM 2911 N N . ALA A 1 366 ? -9.570 -0.052 -24.394 1.00 96.69 366 ALA A N 1
ATOM 2912 C CA . ALA A 1 366 ? -8.327 0.711 -24.345 1.00 96.69 366 ALA A CA 1
ATOM 2913 C C . ALA A 1 366 ? -7.218 0.115 -25.229 1.00 96.69 366 ALA A C 1
ATOM 2915 O O . ALA A 1 366 ? -6.439 0.874 -25.814 1.00 96.69 366 ALA A O 1
ATOM 2916 N N . ARG A 1 367 ? -7.156 -1.217 -25.372 1.00 96.81 367 ARG A N 1
ATOM 2917 C CA . ARG A 1 367 ? -6.269 -1.884 -26.344 1.00 96.81 367 ARG A CA 1
ATOM 2918 C C . ARG A 1 367 ? -6.656 -1.517 -27.773 1.00 96.81 367 ARG A C 1
ATOM 2920 O O . ARG A 1 367 ? -5.797 -1.099 -28.545 1.00 96.81 367 ARG A O 1
ATOM 2927 N N . LEU A 1 368 ? -7.943 -1.613 -28.110 1.00 96.94 368 LEU A N 1
ATOM 2928 C CA . LEU A 1 368 ? -8.456 -1.321 -29.454 1.00 96.94 368 LEU A CA 1
ATOM 2929 C C . LEU A 1 368 ? -8.272 0.151 -29.852 1.00 96.94 368 LEU A C 1
ATOM 2931 O O . LEU A 1 368 ? -7.962 0.443 -31.005 1.00 96.94 368 LEU A O 1
ATOM 2935 N N . SER A 1 369 ? -8.421 1.077 -28.902 1.00 96.12 369 SER A N 1
ATOM 2936 C CA . SER A 1 369 ? -8.194 2.515 -29.123 1.00 96.12 369 SER A CA 1
ATOM 2937 C C . SER A 1 369 ? -6.717 2.928 -29.087 1.00 96.12 369 SER A C 1
ATOM 2939 O O . SER A 1 369 ? -6.397 4.084 -29.359 1.00 96.12 369 SER A O 1
ATOM 2941 N N . GLY A 1 370 ? -5.804 2.009 -28.756 1.00 96.75 370 GLY A N 1
ATOM 2942 C CA . GLY A 1 370 ? -4.365 2.266 -28.691 1.00 96.75 370 GLY A CA 1
ATOM 2943 C C . GLY A 1 370 ? -3.893 3.001 -27.432 1.00 96.75 370 GLY A C 1
ATOM 2944 O O . GLY A 1 370 ? -2.712 3.336 -27.352 1.00 96.75 370 GLY A O 1
ATOM 2945 N N . ARG A 1 371 ? -4.769 3.226 -26.442 1.00 97.62 371 ARG A N 1
ATOM 2946 C CA . ARG A 1 371 ? -4.408 3.797 -25.129 1.00 97.62 371 ARG A CA 1
ATOM 2947 C C . ARG A 1 371 ? -3.653 2.807 -24.241 1.00 97.62 371 ARG A C 1
ATOM 2949 O O . ARG A 1 371 ? -2.945 3.227 -23.328 1.00 97.62 371 ARG A O 1
ATOM 2956 N N . LEU A 1 372 ? -3.792 1.510 -24.512 1.00 98.50 372 LEU A N 1
ATOM 2957 C CA . LEU A 1 372 ? -2.968 0.445 -23.947 1.00 98.50 372 LEU A CA 1
ATOM 2958 C C . LEU A 1 372 ? -2.167 -0.219 -25.070 1.00 98.50 372 LEU A C 1
ATOM 2960 O O . LEU A 1 372 ? -2.749 -0.781 -25.999 1.00 98.50 372 LEU A O 1
ATOM 2964 N N . LYS A 1 373 ? -0.835 -0.188 -24.974 1.00 98.38 373 LYS A N 1
ATOM 2965 C CA . LYS A 1 373 ? 0.077 -0.822 -25.938 1.00 98.38 373 LYS A CA 1
ATOM 2966 C C . LYS A 1 373 ? 0.940 -1.877 -25.261 1.00 98.38 373 LYS A C 1
ATOM 2968 O O . LYS A 1 373 ? 1.558 -1.611 -24.234 1.00 98.38 373 LYS A O 1
ATOM 2973 N N . GLY A 1 374 ? 0.969 -3.069 -25.848 1.00 98.06 374 GLY A N 1
ATOM 2974 C CA . GLY A 1 374 ? 1.797 -4.178 -25.386 1.00 98.06 374 GLY A CA 1
ATOM 2975 C C . GLY A 1 374 ? 3.276 -3.997 -25.739 1.00 98.06 374 GLY A C 1
ATOM 2976 O O . GLY A 1 374 ? 3.576 -3.485 -26.817 1.00 98.06 374 GLY A O 1
ATOM 2977 N N . PHE A 1 375 ? 4.189 -4.459 -24.885 1.00 98.25 375 PHE A N 1
ATOM 2978 C CA . PHE A 1 375 ? 5.625 -4.538 -25.182 1.00 98.25 375 PHE A CA 1
ATOM 2979 C C . PHE A 1 375 ? 6.269 -5.795 -24.581 1.00 98.25 375 PHE A C 1
ATOM 2981 O O . PHE A 1 375 ? 5.763 -6.362 -23.615 1.00 98.25 375 PHE A O 1
ATOM 2988 N N . ASP A 1 376 ? 7.401 -6.221 -25.134 1.00 97.69 376 ASP A N 1
ATOM 2989 C CA . ASP A 1 376 ? 8.292 -7.217 -24.533 1.00 97.69 376 ASP A CA 1
ATOM 2990 C C . ASP A 1 376 ? 9.718 -6.661 -24.602 1.00 97.69 376 ASP A C 1
ATOM 2992 O O . ASP A 1 376 ? 10.233 -6.492 -25.705 1.00 97.69 376 ASP A O 1
ATOM 2996 N N . PRO A 1 377 ? 10.353 -6.324 -23.465 1.00 96.75 377 PRO A N 1
ATOM 2997 C CA . PRO A 1 377 ? 11.643 -5.659 -23.486 1.00 96.75 377 PRO A CA 1
ATOM 2998 C C . PRO A 1 377 ? 12.814 -6.646 -23.561 1.00 96.75 377 PRO A C 1
ATOM 3000 O O . PRO A 1 377 ? 13.939 -6.210 -23.357 1.00 96.75 377 PRO A O 1
ATOM 3003 N N . LEU A 1 378 ? 12.607 -7.962 -23.740 1.00 96.62 378 LEU A N 1
ATOM 3004 C CA . LEU A 1 378 ? 13.702 -8.939 -23.639 1.00 96.62 378 LEU A CA 1
ATOM 3005 C C . LEU A 1 378 ? 14.861 -8.626 -24.586 1.00 96.62 378 LEU A C 1
ATOM 3007 O O . LEU A 1 378 ? 15.993 -8.488 -24.119 1.00 96.62 378 LEU A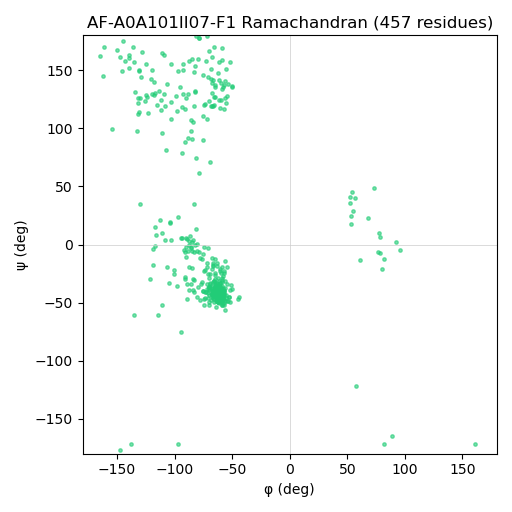 O 1
ATOM 3011 N N . ASP A 1 379 ? 14.591 -8.510 -25.885 1.00 95.88 379 ASP A N 1
ATOM 3012 C CA . ASP A 1 379 ? 15.647 -8.309 -26.881 1.00 95.88 379 ASP A CA 1
ATOM 3013 C C . ASP A 1 379 ? 16.302 -6.932 -26.728 1.00 95.88 379 ASP A C 1
ATOM 3015 O O . ASP A 1 379 ? 17.531 -6.831 -26.688 1.00 95.88 379 ASP A O 1
ATOM 3019 N N . ASP A 1 380 ? 15.493 -5.887 -26.551 1.00 95.88 380 ASP A N 1
ATOM 3020 C CA . ASP A 1 380 ? 15.967 -4.515 -26.353 1.00 95.88 380 ASP A CA 1
ATOM 3021 C C . ASP A 1 380 ? 16.835 -4.392 -25.095 1.00 95.88 380 ASP A C 1
ATOM 3023 O O . ASP A 1 380 ? 17.919 -3.812 -25.133 1.00 95.88 380 ASP A O 1
ATOM 3027 N N . TYR A 1 381 ? 16.417 -5.012 -23.989 1.00 96.19 381 TYR A N 1
ATOM 3028 C CA . TYR A 1 381 ? 17.167 -5.003 -22.736 1.00 96.19 381 TYR A CA 1
ATOM 3029 C C . TYR A 1 381 ? 18.478 -5.785 -22.839 1.00 96.19 381 TYR A C 1
ATOM 3031 O O . TYR A 1 381 ? 19.502 -5.348 -22.314 1.00 96.19 381 TYR A O 1
ATOM 3039 N N . VAL A 1 382 ? 18.484 -6.929 -23.530 1.00 95.50 382 VAL A N 1
ATOM 3040 C CA . VAL A 1 382 ? 19.709 -7.710 -23.758 1.00 95.50 382 VAL A CA 1
ATOM 3041 C C . VAL A 1 382 ? 20.698 -6.934 -24.624 1.00 95.50 382 VAL A C 1
ATOM 3043 O O . VAL A 1 382 ? 21.882 -6.879 -24.287 1.00 95.50 382 VAL A O 1
ATOM 3046 N N . ASN A 1 383 ? 20.228 -6.299 -25.698 1.00 94.00 383 ASN A N 1
ATOM 3047 C CA . ASN A 1 383 ? 21.067 -5.448 -26.543 1.00 94.00 383 ASN A CA 1
ATOM 3048 C C . ASN A 1 383 ? 21.611 -4.253 -25.756 1.00 94.00 383 ASN A C 1
ATOM 3050 O O . ASN A 1 383 ? 22.808 -3.988 -25.783 1.00 94.00 383 ASN A O 1
ATOM 3054 N N . TRP A 1 384 ? 20.768 -3.613 -24.952 1.00 93.31 384 TRP A N 1
ATOM 3055 C CA . TRP A 1 384 ? 21.181 -2.520 -24.082 1.00 93.31 384 TRP A CA 1
ATOM 3056 C C . TRP A 1 384 ? 22.247 -2.929 -23.054 1.00 93.31 384 TRP A C 1
ATOM 3058 O O . TRP A 1 384 ? 23.188 -2.174 -22.825 1.00 93.31 384 TRP A O 1
ATOM 3068 N N . ILE A 1 385 ? 22.164 -4.135 -22.470 1.00 93.50 385 ILE A N 1
ATOM 3069 C CA . ILE A 1 385 ? 23.222 -4.661 -21.587 1.00 93.50 385 ILE A CA 1
ATOM 3070 C C . ILE A 1 385 ? 24.535 -4.840 -22.354 1.00 93.50 385 ILE A C 1
ATOM 3072 O O . ILE A 1 385 ? 25.597 -4.503 -21.828 1.00 93.50 385 ILE A O 1
ATOM 3076 N N . LYS A 1 386 ? 24.469 -5.385 -23.574 1.00 91.19 386 LYS A N 1
ATOM 3077 C CA . LYS A 1 386 ? 25.641 -5.602 -24.436 1.00 91.19 386 LYS A CA 1
ATOM 3078 C C . LYS A 1 386 ? 26.320 -4.286 -24.818 1.00 91.19 386 LYS A C 1
ATOM 3080 O O . LYS A 1 386 ? 27.544 -4.230 -24.852 1.00 91.19 386 LYS A O 1
ATOM 3085 N N . ASP A 1 387 ? 25.533 -3.236 -25.024 1.00 90.06 387 ASP A N 1
ATOM 3086 C CA . ASP A 1 387 ? 26.009 -1.900 -25.390 1.00 90.06 387 ASP A CA 1
ATOM 3087 C C . ASP A 1 387 ? 26.435 -1.049 -24.176 1.00 90.06 387 ASP A C 1
ATOM 3089 O O . ASP A 1 387 ? 26.811 0.121 -24.319 1.00 90.06 387 ASP A O 1
ATOM 3093 N N . ASN A 1 388 ? 26.413 -1.598 -22.955 1.00 88.81 388 ASN A N 1
ATOM 3094 C CA . ASN A 1 388 ? 26.939 -0.895 -21.788 1.00 88.81 388 ASN A CA 1
ATOM 3095 C C . ASN A 1 388 ? 28.407 -0.508 -22.001 1.00 88.81 388 ASN A C 1
ATOM 3097 O O . ASN A 1 388 ? 29.214 -1.285 -22.506 1.00 88.81 388 ASN A O 1
ATOM 3101 N N . GLY A 1 389 ? 28.756 0.719 -21.615 1.00 82.75 389 GLY A N 1
ATOM 3102 C CA . GLY A 1 389 ? 30.094 1.267 -21.813 1.00 82.75 389 GLY A CA 1
ATOM 3103 C C . GLY A 1 389 ? 30.406 1.720 -23.244 1.00 82.75 389 GLY A C 1
ATOM 3104 O O . GLY A 1 389 ? 31.440 2.352 -23.458 1.00 82.75 389 GLY A O 1
ATOM 3105 N N . ASN A 1 390 ? 29.517 1.480 -24.215 1.00 83.12 390 ASN A N 1
ATOM 3106 C CA . ASN A 1 390 ? 29.632 2.022 -25.566 1.00 83.12 390 ASN A CA 1
ATOM 3107 C C . ASN A 1 390 ? 28.908 3.375 -25.659 1.00 83.12 390 ASN A C 1
ATOM 3109 O O . ASN A 1 390 ? 27.716 3.454 -25.948 1.00 83.12 390 ASN A O 1
ATOM 3113 N N . GLY A 1 391 ? 29.623 4.459 -25.349 1.00 78.12 391 GLY A N 1
ATOM 3114 C CA . GLY A 1 391 ? 29.070 5.819 -25.421 1.00 78.12 391 GLY A CA 1
ATOM 3115 C C . GLY A 1 391 ? 28.159 6.212 -24.248 1.00 78.12 391 GLY A C 1
ATOM 3116 O O . GLY A 1 391 ? 27.546 7.275 -24.288 1.00 78.12 391 GLY A O 1
ATOM 3117 N N . ASN A 1 392 ? 28.098 5.398 -23.188 1.00 81.19 392 ASN A N 1
ATOM 3118 C CA . ASN A 1 392 ? 27.419 5.712 -21.928 1.00 81.19 392 ASN A CA 1
ATOM 3119 C C . ASN A 1 392 ? 28.349 5.484 -20.719 1.00 81.19 392 ASN A C 1
ATOM 3121 O O . ASN A 1 392 ? 29.397 4.854 -20.833 1.00 81.19 392 ASN A O 1
ATOM 3125 N N . ALA A 1 393 ? 27.971 6.002 -19.547 1.00 82.31 393 ALA A N 1
ATOM 3126 C CA . ALA A 1 393 ? 28.770 5.910 -18.318 1.00 82.31 393 ALA A CA 1
ATOM 3127 C C . ALA A 1 393 ? 28.633 4.564 -17.569 1.00 82.31 393 ALA A C 1
ATOM 3129 O O . ALA A 1 393 ? 29.011 4.473 -16.399 1.00 82.31 393 ALA A O 1
ATOM 3130 N N . ARG A 1 394 ? 28.050 3.529 -18.192 1.00 85.06 394 ARG A N 1
ATOM 3131 C CA . ARG A 1 394 ? 27.854 2.218 -17.555 1.00 85.06 394 ARG A CA 1
ATOM 3132 C C . ARG A 1 394 ? 29.095 1.348 -17.690 1.00 85.06 394 ARG A C 1
ATOM 3134 O O . ARG A 1 394 ? 29.941 1.565 -18.550 1.00 85.06 394 ARG A O 1
ATOM 3141 N N . ILE A 1 395 ? 29.188 0.351 -16.816 1.00 86.44 395 ILE A N 1
ATOM 3142 C CA . ILE A 1 395 ? 30.292 -0.610 -16.804 1.00 86.44 395 ILE A CA 1
ATOM 3143 C C . ILE A 1 395 ? 30.184 -1.487 -18.062 1.00 86.44 395 ILE A C 1
ATOM 3145 O O . ILE A 1 395 ? 29.170 -2.176 -18.199 1.00 86.44 395 ILE A O 1
ATOM 3149 N N . PRO A 1 396 ? 31.194 -1.490 -18.956 1.00 88.19 396 PRO A N 1
ATOM 3150 C CA . PRO A 1 396 ? 31.188 -2.368 -20.114 1.00 88.19 396 PRO A CA 1
ATOM 3151 C C . PRO A 1 396 ? 31.169 -3.838 -19.709 1.00 88.19 396 PRO A C 1
ATOM 3153 O O . PRO A 1 396 ? 31.851 -4.243 -18.764 1.00 88.19 396 PRO A O 1
ATOM 3156 N N . VAL A 1 397 ? 30.414 -4.642 -20.453 1.00 88.38 397 VAL A N 1
ATOM 3157 C CA . VAL A 1 397 ? 30.411 -6.096 -20.297 1.00 88.38 397 VAL A CA 1
ATOM 3158 C C . VAL A 1 397 ? 31.330 -6.690 -21.357 1.00 88.38 397 VAL A C 1
ATOM 3160 O O . VAL A 1 397 ? 31.067 -6.588 -22.550 1.00 88.38 397 VAL A O 1
ATOM 3163 N N . ASP A 1 398 ? 32.425 -7.306 -20.921 1.00 91.31 398 ASP A N 1
ATOM 3164 C CA . ASP A 1 398 ? 33.408 -7.925 -21.811 1.00 91.31 398 ASP A CA 1
ATOM 3165 C C . ASP A 1 398 ? 33.015 -9.380 -22.103 1.00 91.31 398 ASP A C 1
ATOM 3167 O O . ASP A 1 398 ? 33.345 -10.307 -21.356 1.00 91.31 398 ASP A O 1
ATOM 3171 N N . PHE A 1 399 ? 32.258 -9.568 -23.184 1.00 91.62 399 PHE A N 1
ATOM 3172 C CA . PHE A 1 399 ? 31.770 -10.881 -23.611 1.00 91.62 399 PHE A CA 1
ATOM 3173 C C . PHE A 1 399 ? 32.910 -11.825 -24.018 1.00 91.62 399 PHE A C 1
ATOM 3175 O O . PHE A 1 399 ? 32.785 -13.034 -23.819 1.00 91.62 399 PHE A O 1
ATOM 3182 N N . ASP A 1 400 ? 34.027 -11.301 -24.526 1.00 93.12 400 ASP A N 1
ATOM 3183 C CA . ASP A 1 400 ? 35.184 -12.111 -24.910 1.00 93.12 400 ASP A CA 1
ATOM 3184 C C . ASP A 1 400 ? 35.877 -12.667 -23.666 1.00 93.12 400 ASP A C 1
ATOM 3186 O O . ASP A 1 400 ? 36.094 -13.874 -23.559 1.00 93.12 400 ASP A O 1
ATOM 3190 N N . ARG A 1 401 ? 36.104 -11.820 -22.657 1.00 94.88 401 ARG A N 1
ATOM 3191 C CA . ARG A 1 401 ? 36.659 -12.251 -21.370 1.00 94.88 401 ARG A CA 1
ATOM 3192 C C . ARG A 1 401 ? 35.743 -13.225 -20.632 1.00 94.88 401 ARG A C 1
ATOM 3194 O O . ARG A 1 401 ? 36.239 -14.154 -19.992 1.00 94.88 401 ARG A O 1
ATOM 3201 N N . ILE A 1 402 ? 34.423 -13.030 -20.697 1.00 94.62 402 ILE A N 1
ATOM 3202 C CA . ILE A 1 402 ? 33.446 -13.979 -20.140 1.00 94.62 402 ILE A CA 1
ATOM 3203 C C . ILE A 1 402 ? 33.571 -15.330 -20.856 1.00 94.62 402 ILE A C 1
ATOM 3205 O O . ILE A 1 402 ? 33.706 -16.361 -20.195 1.00 94.62 402 ILE A O 1
ATOM 3209 N N . ARG A 1 403 ? 33.577 -15.335 -22.193 1.00 95.69 403 ARG A N 1
ATOM 3210 C CA . ARG A 1 403 ? 33.716 -16.556 -22.997 1.00 95.69 403 ARG A CA 1
ATOM 3211 C C . ARG A 1 403 ? 35.008 -17.303 -22.679 1.00 95.69 403 ARG A C 1
ATOM 3213 O O . ARG A 1 403 ? 34.967 -18.510 -22.448 1.00 95.69 403 ARG A O 1
ATOM 3220 N N . ASP A 1 404 ? 36.126 -16.589 -22.597 1.00 97.31 404 ASP A N 1
ATOM 3221 C CA . ASP A 1 404 ? 37.431 -17.161 -22.264 1.00 97.31 404 ASP A CA 1
ATOM 3222 C C . ASP A 1 404 ? 37.434 -17.768 -20.856 1.00 97.31 404 ASP A C 1
ATOM 3224 O O . ASP A 1 404 ? 37.888 -18.900 -20.667 1.00 97.31 404 ASP A O 1
ATOM 3228 N N . PHE A 1 405 ? 36.862 -17.066 -19.870 1.00 96.75 405 PHE A N 1
ATOM 3229 C CA . PHE A 1 405 ? 36.756 -17.564 -18.497 1.00 96.75 405 PHE A CA 1
ATOM 3230 C C . PHE A 1 405 ? 35.945 -18.863 -18.402 1.00 96.75 405 PHE A C 1
ATOM 3232 O O . PHE A 1 405 ? 36.298 -19.745 -17.613 1.00 96.75 405 PHE A O 1
ATOM 3239 N N . PHE A 1 406 ? 34.878 -19.000 -19.193 1.00 96.62 406 PHE A N 1
ATOM 3240 C CA . PHE A 1 406 ? 34.012 -20.183 -19.204 1.00 96.62 406 PHE A CA 1
ATOM 3241 C C . PHE A 1 406 ? 34.391 -21.238 -20.258 1.00 96.62 406 PHE A C 1
ATOM 3243 O O . PHE A 1 406 ? 33.685 -22.240 -20.387 1.00 96.62 406 PHE A O 1
ATOM 3250 N N . SER A 1 407 ? 35.505 -21.072 -20.977 1.00 96.56 407 SER A N 1
ATOM 3251 C CA . SER A 1 407 ? 35.927 -21.974 -22.064 1.00 96.56 407 SER A CA 1
ATOM 3252 C C . SER A 1 407 ? 36.024 -23.451 -21.645 1.00 96.56 407 SER A C 1
ATOM 3254 O O . SER A 1 407 ? 35.656 -24.344 -22.411 1.00 96.56 407 SER A O 1
ATOM 3256 N N . ASP A 1 408 ? 36.422 -23.719 -20.400 1.00 96.94 408 ASP A N 1
ATOM 3257 C CA . ASP A 1 408 ? 36.536 -25.052 -19.798 1.00 96.94 408 ASP A CA 1
ATOM 3258 C C . ASP A 1 408 ? 35.455 -25.362 -18.741 1.00 96.94 408 ASP A C 1
ATOM 3260 O O . ASP A 1 408 ? 35.453 -26.447 -18.161 1.00 96.94 408 ASP A O 1
ATOM 3264 N N . LYS A 1 409 ? 34.490 -24.457 -18.523 1.00 96.38 409 LYS A N 1
ATOM 3265 C CA . LYS A 1 409 ? 33.445 -24.568 -17.486 1.00 96.38 409 LYS A CA 1
ATOM 3266 C C . LYS A 1 409 ? 32.054 -24.793 -18.090 1.00 96.38 409 LYS A C 1
ATOM 3268 O O . LYS A 1 409 ? 31.838 -24.610 -19.289 1.00 96.38 409 LYS A O 1
ATOM 3273 N N . MET A 1 410 ? 31.116 -25.209 -17.241 1.00 95.31 410 MET A N 1
ATOM 3274 C CA . MET A 1 410 ? 29.679 -25.251 -17.525 1.00 95.31 410 MET A CA 1
ATOM 3275 C C . MET A 1 410 ? 28.974 -24.319 -16.542 1.00 95.31 410 MET A C 1
ATOM 3277 O O . MET A 1 410 ? 29.192 -24.431 -15.336 1.00 95.31 410 MET A O 1
ATOM 3281 N N . LEU A 1 411 ? 28.139 -23.415 -17.048 1.00 96.81 411 LEU A N 1
ATOM 3282 C CA . LEU A 1 411 ? 27.303 -22.551 -16.219 1.00 96.81 411 LEU A CA 1
ATOM 3283 C C . LEU A 1 411 ? 25.971 -23.254 -15.913 1.00 96.81 411 LEU A C 1
ATOM 3285 O O . LEU A 1 411 ? 25.300 -23.734 -16.823 1.00 96.81 411 LEU A O 1
ATOM 3289 N N . VAL A 1 412 ? 25.572 -23.305 -14.645 1.00 96.31 412 VAL A N 1
ATOM 3290 C CA . VAL A 1 412 ? 24.220 -23.728 -14.249 1.00 96.31 412 VAL A CA 1
ATOM 3291 C C . VAL A 1 412 ? 23.434 -22.474 -13.893 1.00 96.31 412 VAL A C 1
ATOM 3293 O O . VAL A 1 412 ? 23.872 -21.701 -13.045 1.00 96.31 412 VAL A O 1
ATOM 3296 N N . ILE A 1 413 ? 22.303 -22.260 -14.561 1.00 96.31 413 ILE A N 1
ATOM 3297 C CA . ILE A 1 413 ? 21.410 -21.125 -14.315 1.00 96.31 413 ILE A CA 1
ATOM 3298 C C . ILE A 1 413 ? 20.123 -21.672 -13.709 1.00 96.31 413 ILE A C 1
ATOM 3300 O O . ILE A 1 413 ? 19.398 -22.413 -14.370 1.00 96.31 413 ILE A O 1
ATOM 3304 N N . ASP A 1 414 ? 19.829 -21.297 -12.471 1.00 95.25 414 ASP A N 1
ATOM 3305 C CA . ASP A 1 414 ? 18.502 -21.496 -11.896 1.00 95.25 414 ASP A CA 1
ATOM 3306 C C . ASP A 1 414 ? 17.671 -20.229 -12.117 1.00 95.25 414 ASP A C 1
ATOM 3308 O O . ASP A 1 414 ? 18.050 -19.142 -11.677 1.00 95.25 414 ASP A O 1
ATOM 3312 N N . GLU A 1 415 ? 16.565 -20.347 -12.851 1.00 95.06 415 GLU A N 1
ATOM 3313 C CA . GLU A 1 415 ? 15.658 -19.223 -13.108 1.00 95.06 415 GLU A CA 1
ATOM 3314 C C . GLU A 1 415 ? 14.555 -19.101 -12.044 1.00 95.06 415 GLU A C 1
ATOM 3316 O O . GLU A 1 415 ? 13.767 -18.153 -12.095 1.00 95.06 415 GLU A O 1
ATOM 3321 N N . PHE A 1 416 ? 14.504 -20.015 -11.066 1.00 94.56 416 PHE A N 1
ATOM 3322 C CA . PHE A 1 416 ? 13.583 -20.027 -9.922 1.00 94.56 416 PHE A CA 1
ATOM 3323 C C . PHE A 1 416 ? 12.096 -19.927 -10.292 1.00 94.56 416 PHE A C 1
ATOM 3325 O O . PHE A 1 416 ? 11.284 -19.410 -9.523 1.00 94.56 416 PHE A O 1
ATOM 3332 N N . HIS A 1 417 ? 11.726 -20.328 -11.511 1.00 95.31 417 HIS A N 1
ATOM 3333 C CA . HIS A 1 417 ? 10.427 -20.026 -12.115 1.00 95.31 417 HIS A CA 1
ATOM 3334 C C . HIS A 1 417 ? 10.067 -18.530 -12.113 1.00 95.31 417 HIS A C 1
ATOM 3336 O O . HIS A 1 417 ? 8.900 -18.177 -12.299 1.00 95.31 417 HIS A O 1
ATOM 3342 N N . GLY A 1 418 ? 11.033 -17.634 -11.933 1.00 94.94 418 GLY A N 1
ATOM 3343 C CA . GLY A 1 418 ? 10.837 -16.199 -11.791 1.00 94.94 418 GLY A CA 1
ATOM 3344 C C . GLY A 1 418 ? 10.661 -15.469 -13.120 1.00 94.94 418 GLY A C 1
ATOM 3345 O O . GLY A 1 418 ? 10.715 -16.056 -14.202 1.00 94.94 418 GLY A O 1
ATOM 3346 N N . SER A 1 419 ? 10.471 -14.151 -13.035 1.00 95.38 419 SER A N 1
ATOM 3347 C CA . SER A 1 419 ? 10.309 -13.296 -14.217 1.00 95.38 419 SER A CA 1
ATOM 3348 C C . SER A 1 419 ? 11.610 -12.997 -14.959 1.00 95.38 419 SER A C 1
ATOM 3350 O O . SER A 1 419 ? 11.584 -12.537 -16.093 1.00 95.38 419 SER A O 1
ATOM 3352 N N . GLY A 1 420 ? 12.761 -13.306 -14.354 1.00 93.62 420 GLY A N 1
ATOM 3353 C CA . GLY A 1 420 ? 14.067 -13.248 -15.017 1.00 93.62 420 GLY A CA 1
ATOM 3354 C C . GLY A 1 420 ? 14.282 -14.341 -16.068 1.00 93.62 420 GLY A C 1
ATOM 3355 O O . GLY A 1 420 ? 15.320 -14.333 -16.732 1.00 93.62 420 GLY A O 1
ATOM 3356 N N . ARG A 1 421 ? 13.318 -15.257 -16.234 1.00 94.00 421 ARG A N 1
ATOM 3357 C CA . ARG A 1 421 ? 13.379 -16.341 -17.213 1.00 94.00 421 ARG A CA 1
ATOM 3358 C C . ARG A 1 421 ? 13.738 -15.835 -18.610 1.00 94.00 421 ARG A C 1
ATOM 3360 O O . ARG A 1 421 ? 13.199 -14.824 -19.080 1.00 94.00 421 ARG A O 1
ATOM 3367 N N . GLY A 1 422 ? 14.640 -16.536 -19.279 1.00 94.69 422 GLY A N 1
ATOM 3368 C CA . GLY A 1 422 ? 15.080 -16.204 -20.630 1.00 94.69 422 GLY A CA 1
ATOM 3369 C C . GLY A 1 422 ? 16.126 -15.087 -20.712 1.00 94.69 422 GLY A C 1
ATOM 3370 O O . GLY A 1 422 ? 16.852 -15.035 -21.695 1.00 94.69 422 GLY A O 1
ATOM 3371 N N . TYR A 1 423 ? 16.270 -14.212 -19.709 1.00 96.06 423 TYR A N 1
ATOM 3372 C CA . TYR A 1 423 ? 17.206 -13.081 -19.797 1.00 96.06 423 TYR A CA 1
ATOM 3373 C C . TYR A 1 423 ? 18.666 -13.521 -19.641 1.00 96.06 423 TYR A C 1
ATOM 3375 O O . TYR A 1 423 ? 19.511 -13.210 -20.482 1.00 96.06 423 TYR A O 1
ATOM 3383 N N . MET A 1 424 ? 18.973 -14.274 -18.580 1.00 94.44 424 MET A N 1
ATOM 3384 C CA . MET A 1 424 ? 20.345 -14.728 -18.319 1.00 94.44 424 MET A CA 1
ATOM 3385 C C . MET A 1 424 ? 20.798 -15.776 -19.340 1.00 94.44 424 MET A C 1
ATOM 3387 O O . MET A 1 424 ? 21.933 -15.740 -19.808 1.00 94.44 424 MET A O 1
ATOM 3391 N N . THR A 1 425 ? 19.900 -16.678 -19.739 1.00 95.00 425 THR A N 1
ATOM 3392 C CA . THR A 1 425 ? 20.160 -17.687 -20.777 1.00 95.00 425 THR A CA 1
ATOM 3393 C C . THR A 1 425 ? 20.403 -17.047 -22.148 1.00 95.00 425 THR A C 1
ATOM 3395 O O . THR A 1 425 ? 21.302 -17.482 -22.873 1.00 95.00 425 THR A O 1
ATOM 3398 N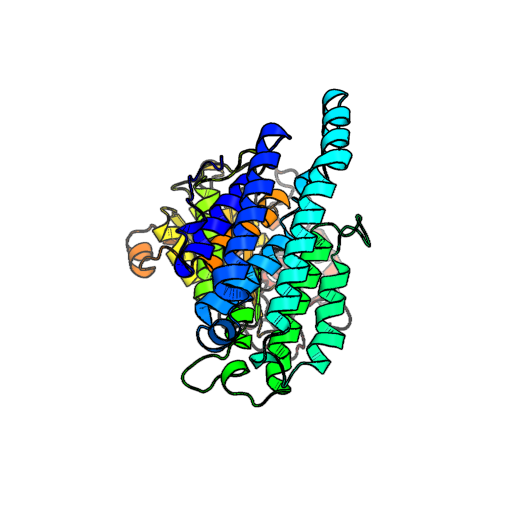 N . ARG A 1 426 ? 19.692 -15.958 -22.487 1.00 95.62 426 ARG A N 1
ATOM 3399 C CA . ARG A 1 426 ? 19.958 -15.160 -23.697 1.00 95.62 426 ARG A CA 1
ATOM 3400 C C . ARG A 1 426 ? 21.353 -14.531 -23.668 1.00 95.62 426 ARG A C 1
ATOM 3402 O O . ARG A 1 426 ? 22.093 -14.697 -24.635 1.00 95.62 426 ARG A O 1
ATOM 3409 N N . LEU A 1 427 ? 21.736 -13.883 -22.563 1.00 94.81 427 LEU A N 1
ATOM 3410 C CA . LEU A 1 427 ? 23.065 -13.275 -22.390 1.00 94.81 427 LEU A CA 1
ATOM 3411 C C . LEU A 1 427 ? 24.197 -14.312 -22.432 1.00 94.81 427 LEU A C 1
ATOM 3413 O O . LEU A 1 427 ? 25.183 -14.116 -23.140 1.00 94.81 427 LEU A O 1
ATOM 3417 N N . ALA A 1 428 ? 24.048 -15.435 -21.724 1.00 95.19 428 ALA A N 1
ATOM 3418 C CA . ALA A 1 428 ? 25.034 -16.516 -21.728 1.00 95.19 428 ALA A CA 1
ATOM 3419 C C . ALA A 1 428 ? 25.202 -17.130 -23.129 1.00 95.19 428 ALA A C 1
ATOM 3421 O O . ALA A 1 428 ? 26.325 -17.395 -23.562 1.00 95.19 428 ALA A O 1
ATOM 3422 N N . GLY A 1 429 ? 24.095 -17.299 -23.861 1.00 94.69 429 GLY A N 1
ATOM 3423 C CA . GLY A 1 429 ? 24.108 -17.765 -25.246 1.00 94.69 429 GLY A CA 1
ATOM 3424 C C . GLY A 1 429 ? 24.820 -16.798 -26.195 1.00 94.69 429 GLY A C 1
ATOM 3425 O O . GLY A 1 429 ? 25.658 -17.232 -26.979 1.00 94.69 429 GLY A O 1
ATOM 3426 N N . GLU A 1 430 ? 24.541 -15.494 -26.094 1.00 93.50 430 GLU A N 1
ATOM 3427 C CA . GLU A 1 430 ? 25.235 -14.435 -26.853 1.00 93.50 430 GLU A CA 1
ATOM 3428 C C . GLU A 1 430 ? 26.742 -14.386 -26.549 1.00 93.50 430 GLU A C 1
ATOM 3430 O O . GLU A 1 430 ? 27.548 -14.122 -27.437 1.00 93.50 430 GLU A O 1
ATOM 3435 N N . ALA A 1 431 ? 27.144 -14.706 -25.316 1.00 93.94 431 ALA A N 1
ATOM 3436 C CA . ALA A 1 431 ? 28.550 -14.839 -24.932 1.00 93.94 431 ALA A CA 1
ATOM 3437 C C . ALA A 1 431 ? 29.222 -16.125 -25.436 1.00 93.94 431 ALA A C 1
ATOM 3439 O O . ALA A 1 431 ? 30.434 -16.268 -25.299 1.00 93.94 431 ALA A O 1
ATOM 3440 N N . GLY A 1 432 ? 28.478 -17.070 -26.018 1.00 95.06 432 GLY A N 1
ATOM 3441 C CA . GLY A 1 432 ? 29.014 -18.374 -26.411 1.00 95.06 432 GLY A CA 1
ATOM 3442 C C . GLY A 1 432 ? 29.395 -19.258 -25.217 1.00 95.06 432 GLY A C 1
ATOM 3443 O O . GLY A 1 432 ? 30.228 -20.154 -25.353 1.00 95.06 432 GLY A O 1
ATOM 3444 N N . VAL A 1 433 ? 28.810 -19.008 -24.042 1.00 97.25 433 VAL A N 1
ATOM 3445 C CA . VAL A 1 433 ? 29.040 -19.799 -22.828 1.00 97.25 433 VAL A CA 1
ATOM 3446 C C . VAL A 1 433 ? 28.164 -21.049 -22.861 1.00 97.25 433 VAL A C 1
ATOM 3448 O O . VAL A 1 433 ? 26.961 -20.975 -23.108 1.00 97.25 433 VAL A O 1
ATOM 3451 N N . ARG A 1 434 ? 28.752 -22.216 -22.570 1.00 97.00 434 ARG A N 1
ATOM 3452 C CA . ARG A 1 434 ? 27.986 -23.454 -22.369 1.00 97.00 434 ARG A CA 1
ATOM 3453 C C . ARG A 1 434 ? 27.214 -23.355 -21.056 1.00 97.00 434 ARG A C 1
ATOM 3455 O O . ARG A 1 434 ? 27.827 -23.164 -20.003 1.00 97.00 434 ARG A O 1
ATOM 3462 N N . TYR A 1 435 ? 25.897 -23.517 -21.118 1.00 97.25 435 TYR A N 1
ATOM 3463 C CA . TYR A 1 435 ? 25.049 -23.508 -19.934 1.00 97.25 435 TYR A CA 1
ATOM 3464 C C . TYR A 1 435 ? 24.014 -24.633 -19.940 1.00 97.25 435 TYR A C 1
ATOM 3466 O O . TYR A 1 435 ? 23.613 -25.134 -20.991 1.00 97.25 435 TYR A O 1
ATOM 3474 N N . THR A 1 436 ? 23.556 -24.988 -18.744 1.00 97.50 436 THR A N 1
ATOM 3475 C CA . THR A 1 436 ? 22.302 -25.706 -18.515 1.00 97.50 436 THR A CA 1
ATOM 3476 C C . THR A 1 436 ? 21.401 -24.845 -17.642 1.00 97.50 436 THR A C 1
ATOM 3478 O O . THR A 1 436 ? 21.886 -24.056 -16.829 1.00 97.50 436 THR A O 1
ATOM 3481 N N . VAL A 1 437 ? 20.091 -24.989 -17.813 1.00 97.38 437 VAL A N 1
ATOM 3482 C CA . VAL A 1 437 ? 19.095 -24.218 -17.070 1.00 97.38 437 VAL A CA 1
ATOM 3483 C C . VAL A 1 437 ? 18.180 -25.151 -16.284 1.00 97.38 437 VAL A C 1
ATOM 3485 O O . VAL A 1 437 ? 17.833 -26.230 -16.766 1.00 97.38 437 VAL A O 1
ATOM 3488 N N . ILE A 1 438 ? 17.801 -24.736 -15.079 1.00 96.06 438 ILE A N 1
ATOM 3489 C CA . ILE A 1 438 ? 16.791 -25.391 -14.244 1.00 96.06 438 ILE A CA 1
ATOM 3490 C C . ILE A 1 438 ? 15.707 -24.379 -13.856 1.00 96.06 438 ILE A C 1
ATOM 3492 O O . ILE A 1 438 ? 15.926 -23.168 -13.903 1.00 96.06 438 ILE A O 1
ATOM 3496 N N . HIS A 1 439 ? 14.508 -24.884 -13.557 1.00 95.56 439 HIS A N 1
ATOM 3497 C CA . HIS A 1 439 ? 13.331 -24.078 -13.205 1.00 95.56 439 HIS A CA 1
ATOM 3498 C C . HIS A 1 439 ? 12.992 -22.956 -14.218 1.00 95.56 439 HIS A C 1
ATOM 3500 O O . HIS A 1 439 ? 12.504 -21.887 -13.853 1.00 95.56 439 HIS A O 1
ATOM 3506 N N . ALA A 1 440 ? 13.209 -23.207 -15.515 1.00 95.31 440 ALA A N 1
ATOM 3507 C CA . ALA A 1 440 ? 13.035 -22.226 -16.595 1.00 95.31 440 ALA A CA 1
ATOM 3508 C C . ALA A 1 440 ? 11.572 -21.991 -17.024 1.00 95.31 440 ALA A C 1
ATOM 3510 O O . ALA A 1 440 ? 11.268 -21.062 -17.769 1.00 95.31 440 ALA A O 1
ATOM 3511 N N . GLN A 1 441 ? 10.625 -22.823 -16.585 1.00 94.38 441 GLN A N 1
ATOM 3512 C CA . GLN A 1 441 ? 9.199 -22.767 -16.947 1.00 94.38 441 GLN A CA 1
ATOM 3513 C C . GLN A 1 441 ? 8.359 -21.940 -15.967 1.00 94.38 441 GLN A C 1
ATOM 3515 O O . GLN A 1 441 ? 8.774 -21.734 -14.824 1.00 94.38 441 GLN A O 1
ATOM 3520 N N . ARG A 1 442 ? 7.209 -21.404 -16.420 1.00 93.94 442 ARG A N 1
ATOM 3521 C CA . ARG A 1 442 ? 6.313 -20.610 -15.565 1.00 93.94 442 ARG A CA 1
ATOM 3522 C C . ARG A 1 442 ? 5.598 -21.600 -14.685 1.00 93.94 442 ARG A C 1
ATOM 3524 O O . ARG A 1 442 ? 4.772 -22.361 -15.174 1.00 93.94 442 ARG A O 1
ATOM 3531 N N . ASP A 1 443 ? 5.936 -21.565 -13.409 1.00 94.56 443 ASP A N 1
ATOM 3532 C CA . ASP A 1 443 ? 5.320 -22.411 -12.411 1.00 94.56 443 ASP A CA 1
ATOM 3533 C C . ASP A 1 443 ? 4.938 -21.565 -11.194 1.00 94.56 443 ASP A C 1
ATOM 3535 O O . ASP A 1 443 ? 5.789 -21.260 -10.358 1.00 94.56 443 ASP A O 1
ATOM 3539 N N . PRO A 1 444 ? 3.664 -21.147 -11.099 1.00 91.75 444 PRO A N 1
ATOM 3540 C CA . PRO A 1 444 ? 3.171 -20.403 -9.951 1.00 91.75 444 PRO A CA 1
ATOM 3541 C C . PRO A 1 444 ? 3.285 -21.145 -8.617 1.00 91.75 444 PRO A C 1
ATOM 3543 O O . PRO A 1 444 ? 3.266 -20.482 -7.585 1.00 91.75 444 PRO A O 1
ATOM 3546 N N . GLU A 1 445 ? 3.392 -22.477 -8.629 1.00 91.19 445 GLU A N 1
ATOM 3547 C CA . GLU A 1 445 ? 3.529 -23.295 -7.419 1.00 91.19 445 GLU A CA 1
ATOM 3548 C C . GLU A 1 445 ? 4.987 -23.483 -6.999 1.00 91.19 445 GLU A C 1
ATOM 3550 O O . GLU A 1 445 ? 5.243 -24.041 -5.935 1.00 91.19 445 GLU A O 1
ATOM 3555 N N . LEU A 1 446 ? 5.931 -22.993 -7.811 1.00 91.56 446 LEU A N 1
ATOM 3556 C CA . LEU A 1 446 ? 7.367 -23.125 -7.591 1.00 91.56 446 LEU A CA 1
ATOM 3557 C C . LEU A 1 446 ? 7.796 -24.594 -7.388 1.00 91.56 446 LEU A C 1
ATOM 3559 O O . LEU A 1 446 ? 8.542 -24.894 -6.461 1.00 91.56 446 LEU A O 1
ATOM 3563 N N . THR A 1 447 ? 7.313 -25.533 -8.213 1.00 91.31 447 THR A N 1
ATOM 3564 C CA . THR A 1 447 ? 7.578 -26.971 -8.020 1.00 91.31 447 THR A CA 1
ATOM 3565 C C . THR A 1 447 ? 9.078 -27.259 -7.945 1.00 91.31 447 THR A C 1
ATOM 3567 O O . THR A 1 447 ? 9.814 -27.022 -8.897 1.00 91.31 447 THR A O 1
ATOM 3570 N N . GLY A 1 448 ? 9.517 -27.847 -6.830 1.00 88.69 448 GLY A N 1
ATOM 3571 C CA . GLY A 1 448 ? 10.933 -28.132 -6.568 1.00 88.69 448 GLY A CA 1
ATOM 3572 C C . GLY A 1 448 ? 11.642 -27.068 -5.725 1.00 88.69 448 GLY A C 1
ATOM 3573 O O . GLY A 1 448 ? 12.773 -27.300 -5.312 1.00 88.69 448 GLY A O 1
ATOM 3574 N N . LEU A 1 449 ? 10.970 -25.959 -5.399 1.00 88.06 449 LEU A N 1
ATOM 3575 C CA . LEU A 1 449 ? 11.496 -24.852 -4.603 1.00 88.06 449 LEU A CA 1
ATOM 3576 C C . LEU A 1 449 ? 10.537 -24.496 -3.461 1.00 88.06 449 LEU A C 1
ATOM 3578 O O . LEU A 1 449 ? 9.318 -24.527 -3.606 1.00 88.06 449 LEU A O 1
ATOM 3582 N N . ALA A 1 450 ? 11.082 -24.107 -2.308 1.00 81.94 450 ALA A N 1
ATOM 3583 C CA . ALA A 1 450 ? 10.267 -23.545 -1.227 1.00 81.94 450 ALA A CA 1
ATOM 3584 C C . ALA A 1 450 ? 9.934 -22.063 -1.483 1.00 81.94 450 ALA A C 1
ATOM 3586 O O . ALA A 1 450 ? 8.840 -21.597 -1.167 1.00 81.94 450 ALA A O 1
ATOM 3587 N N . TYR A 1 451 ? 10.892 -21.327 -2.057 1.00 82.56 451 TYR A N 1
ATOM 3588 C CA . TYR A 1 451 ? 10.792 -19.903 -2.359 1.00 82.56 451 TYR A CA 1
ATOM 3589 C C . TYR A 1 451 ? 11.546 -19.589 -3.649 1.00 82.56 451 TYR A C 1
ATOM 3591 O O . TYR A 1 451 ? 12.592 -20.169 -3.922 1.00 82.56 451 TYR A O 1
ATOM 3599 N N . ALA A 1 452 ? 11.073 -18.588 -4.391 1.00 86.94 452 ALA A N 1
ATOM 3600 C CA . ALA A 1 452 ? 11.856 -17.950 -5.446 1.00 86.94 452 ALA A CA 1
ATOM 3601 C C . ALA A 1 452 ? 12.855 -16.962 -4.808 1.00 86.94 452 ALA A C 1
ATOM 3603 O O . ALA A 1 452 ? 12.739 -15.745 -4.980 1.00 86.94 452 ALA A O 1
ATOM 3604 N N . ASN A 1 453 ? 13.765 -17.488 -3.979 1.00 88.25 453 ASN A N 1
ATOM 3605 C CA . ASN A 1 453 ? 14.750 -16.721 -3.225 1.00 88.25 453 ASN A CA 1
ATOM 3606 C C . ASN A 1 453 ? 16.156 -17.321 -3.403 1.00 88.25 453 ASN A C 1
ATOM 3608 O O . ASN A 1 453 ? 16.393 -18.421 -2.911 1.00 88.25 453 ASN A O 1
ATOM 3612 N N . PRO A 1 454 ? 17.096 -16.609 -4.046 1.00 88.25 454 PRO A N 1
ATOM 3613 C CA . PRO A 1 454 ? 18.455 -17.089 -4.268 1.00 88.25 454 PRO A CA 1
ATOM 3614 C C . PRO A 1 454 ? 19.377 -16.847 -3.054 1.00 88.25 454 PRO A C 1
ATOM 3616 O O . PRO A 1 454 ? 20.552 -16.540 -3.233 1.00 88.25 454 PRO A O 1
ATOM 3619 N N . GLU A 1 455 ? 18.863 -16.935 -1.825 1.00 85.88 455 GLU A N 1
ATOM 3620 C CA . GLU A 1 455 ? 19.622 -16.742 -0.578 1.00 85.88 455 GLU A CA 1
ATOM 3621 C C . GLU A 1 455 ? 19.607 -18.025 0.262 1.00 85.88 455 GLU A C 1
ATOM 3623 O O . GLU A 1 455 ? 18.568 -18.678 0.367 1.00 85.88 455 GLU A O 1
ATOM 3628 N N . GLU A 1 456 ? 20.726 -18.394 0.899 1.00 83.75 456 GLU A N 1
ATOM 3629 C CA . GLU A 1 456 ? 20.736 -19.514 1.851 1.00 83.75 456 GLU A CA 1
ATOM 3630 C C . GLU A 1 456 ? 19.758 -19.242 3.018 1.00 83.75 456 GLU A C 1
ATOM 3632 O O . GLU A 1 456 ? 19.709 -18.116 3.523 1.00 83.75 456 GLU A O 1
ATOM 3637 N N . PRO A 1 457 ? 18.983 -20.244 3.485 1.00 85.12 457 PRO A N 1
ATOM 3638 C CA . PRO A 1 457 ? 19.032 -21.672 3.142 1.00 85.12 457 PRO A CA 1
ATOM 3639 C C . PRO A 1 457 ? 18.017 -22.095 2.055 1.00 85.12 457 PRO A C 1
ATOM 3641 O O . PRO A 1 457 ? 17.580 -23.243 2.046 1.00 85.12 457 PRO A O 1
ATOM 3644 N N . PHE A 1 458 ? 17.560 -21.173 1.203 1.00 75.88 458 PHE A N 1
ATOM 3645 C CA . PHE A 1 458 ? 16.502 -21.422 0.212 1.00 75.88 458 PHE A CA 1
ATOM 3646 C C . PHE A 1 458 ? 17.013 -21.864 -1.171 1.00 75.88 458 PHE A C 1
ATOM 3648 O O . PHE A 1 458 ? 16.184 -22.176 -2.027 1.00 75.88 458 PHE A O 1
ATOM 3655 N N . ILE A 1 459 ? 18.338 -21.878 -1.367 1.00 68.00 459 ILE A N 1
ATOM 3656 C CA . ILE A 1 459 ? 19.046 -22.336 -2.578 1.00 68.00 459 ILE A CA 1
ATOM 3657 C C . ILE A 1 459 ? 19.396 -23.816 -2.470 1.00 68.00 459 ILE A C 1
ATOM 3659 O O . ILE A 1 459 ? 19.829 -24.227 -1.367 1.00 68.00 459 ILE A O 1
#

Mean predicted aligned error: 4.89 Å

Nearest PDB structures (foldseek):
  3olp-assembly1_B  TM=8.961E-01  e=1.945E-11  Salmonella enterica subsp. enterica serovar Typhimurium
  2z0f-assembly1_A  TM=8.472E-01  e=4.846E-10  Thermus thermophilus HB8
  1tuo-assembly1_A  TM=8.788E-01  e=2.645E-09  Thermus thermophilus
  2wcd-assembly1_A  TM=2.437E-01  e=8.066E+00  Escherichia coli K-12
  8jm9-assembly1_A  TM=2.216E-01  e=6.452E+00  Drosophila melanogaster

Secondary structure (DSSP, 8-state):
--SS---GGG--GGGHHHHHHHHHHHHHH--SHHHHHHHHHHHHHHHHHHIIIIIT-HHHHHH-HHHHHHHHHHHHHHHHHSS-HHHHT---SSHHHHHHHHHIIIIIHHHHHHHHHHHHHHHHHHHTSGGGGGGHHHHHHHTHHHHHTT-TTT-TT--HHHHHHHHHHHHHHHHHGGGS---HHHHB-SSSB-HHHHHHHTPPPP-BTTBEEEEBTTTB-HHHHHHHHHHHHHHHTTSS--GGG-----TT-EEEEEE-SSTTHHHHHHHHHHHHHHTT-EEEEESS---HHHHHHIIIIIS-TTSEEEEEEE--TTS-TTEEEEEEEETTSSPPPHHHHHHHHHHHHHHHHTT-------HHHHHHTTSEEEE--HHHHHHHHHTTTSSSSSPP--HHHHHHHTTT--EEEE-TTSTTTTHHHHHHHHTT--EEEES-S--TT-TT-S-S--STT--